Protein AF-A0A6A6G0Y8-F1 (afdb_monomer_lite)

Foldseek 3Di:
DDDDDDDDDDPPPDDDDDDDDDDDDDDDDDDDPPPPDPDPPDDDDDDDDDDDCPVVVVVVVVVDDPPDDDDDPPDDVVVVVLAADPCDPFRDLPNDDPPPPCQLVVDFLPPFADLLQLLQVLLQLLQLVLVQLQADDCLQGVLLFSLLLQQFDLDDDPLVPSFGDGPDPPPDDRLRRGQQVSLSSLLVLLLLVLLLVLLVLFDADDSPQHPNDPLSRRNCVVPDLVVSLVSLVVSLVVLVVDPDDPLSSQQSNLSSVLSSLSSVLSHPDQLALPDCNLVSLVVNLVSLVVNVVSSVSHDHTPGDRGHSSSVNVRNDSGTRDHHDDGDSVVSSVSSNLQSVLLNLLSVQSVCPDPSQLVVLLVSLLVSCPDPVGHGSSSLSSSRCCDPVDCARNVHHHLLNNVLNLLCVQQNPVAPLSDVVLVVDPDPPALSVVSVVLVVVLSVVCSVLVVVSSSLSSYPLVSSLVVLVVCLVVLVVSLVVLQVSQVVNVVSQVVQVPPPDHRDQPQVPPPDDGDRSSSLSSVLSSLVSQLSNLVSCVVVVVDDPVCVVVSVVSNVVSVVVNVVSSVVSCVVVCVVPPDDDPDDD

Sequence (584 aa):
MVNGDLGAGLSKLTVTVTEDENNATTTEQSRSIFSSLPNPRSPSNQGKRGTDITLAFNKASTALNQGQLVKDDFFTLFESVGALEIMDPKMDSGFILPTEDAALEEFDPMSHTLPEEIIWIMDQMLSFEMAWHEGSPLSQTLFTSLHLYNILSTNHVPLEKMEFHSTSSLNRPQPLVTSILRAYCLGLAKCLDSVILEITSEHFYEEEDFISATFSRLYVSKIDEDDFLALLETAVSDLDALDLSQQLKDAVMVRLRLRSLLLKALSPGGLVMQSVKPDAFRSIKGLLSDIDDTHSLGKETSVPVFSERVQRYLASNTPPRPMKKTSWPDTVKSLSQTCDDVVAAFGVTALAPDFAPAALMRFVWSFSSRLPHPQTYARSITQGLLFKSSSVISTLPHLDLLLTDIRGLALPASPLLSPSNWATESPSSPRYLIARKLDEFMARSLEEYLNLYRMPLQNRCRIRRTFAQSIPILDSLQALAEETDMELLSICRSSVTTRDPIRPLIGEDGTAPHLPLASWVYHHKLLAMETVITLGFELEVYLPDEFATQYALLSFFAQTRAEHYAYLTSHLSRRLTPLAPHPP

Organism: NCBI:txid302913

pLDDT: mean 84.84, std 19.1, range [23.53, 98.44]

Radius of gyration: 34.13 Å; chains: 1; bounding box: 85×85×101 Å

Secondary structure (DSSP, 8-state):
---------------PPPP-------------GGGGSPPP-PPPSSS-PPPP-HHHHHHHHTTPPTT-----SS--TTGGGG---TT-TTT-TT---TTSTHHHHS--TTS---HHHHHHHHHHHHHHHHHHHTT--GGGTGGGBHHHHHH--SS---GGG-----S-S-----HIIIIIIHHHHHHHHHHHHHHHHHHHTS---BTTTB----TT----TTS-HHHHHHHHHHHHHHHHHS---HHHHHHHHHHHHHHHHHHHHHS-----TT-SHHHHHHHHHHHHHHHHHHHTT----SS--B-GGGGGGS--SS---PPPP--HHHHHHHHHHHHHHHHHHGGGGGGTTT--HHHHHHHHHHHHT-SSPPPHHHHHHHHHHHHSSSEETTTEEHHHHHHHHHHHHT-TT-GGG-HHHHH---TTSHHHHHHHHHHHHHHHHHHHHHHHHHGGGS-HHHHHHHHHHHHHHHHHHHHHHHHHHHHHHHHHHHHTTSSS-------TTSPPPP-HHHHHHHHHHHHHHHHHHHHHHHTT-S-GGGHHHHHHHHHHHHHHHHHHHHHHHHHHHHHHSPPPPPP-

InterPro domains:
  IPR007244 NAA35-like [PTHR21373] (42-574)
  IPR057982 NAA35-like, TPR repeats [PF25789] (359-557)
  IPR057983 NAA35-like, N-terminal [PF04112] (67-228)

Structure (mmCIF, N/CA/C/O backbone):
data_AF-A0A6A6G0Y8-F1
#
_entry.id   AF-A0A6A6G0Y8-F1
#
loop_
_atom_site.group_PDB
_atom_site.id
_atom_site.type_symbol
_atom_site.label_atom_id
_atom_site.label_alt_id
_atom_site.label_comp_id
_atom_site.label_asym_id
_atom_site.label_entity_id
_atom_site.label_seq_id
_atom_site.pdbx_PDB_ins_code
_atom_site.Cartn_x
_atom_site.Cartn_y
_atom_site.Cartn_z
_atom_site.occupancy
_atom_site.B_iso_or_equiv
_atom_site.auth_seq_id
_atom_site.auth_comp_id
_atom_site.auth_asym_id
_atom_site.auth_atom_id
_atom_site.pdbx_PDB_model_num
ATOM 1 N N . MET A 1 1 ? 54.621 38.019 14.625 1.00 30.73 1 MET A N 1
ATOM 2 C CA . MET A 1 1 ? 53.839 37.959 13.370 1.00 30.73 1 MET A CA 1
ATOM 3 C C . MET A 1 1 ? 52.971 36.716 13.490 1.00 30.73 1 MET A C 1
ATOM 5 O O . MET A 1 1 ? 53.550 35.649 13.537 1.00 30.73 1 MET A O 1
ATOM 9 N N . VAL A 1 2 ? 51.658 36.727 13.696 1.00 29.05 2 VAL A N 1
ATOM 10 C CA . VAL A 1 2 ? 50.587 37.729 13.600 1.00 29.05 2 VAL A CA 1
ATOM 11 C C . VAL A 1 2 ? 49.595 37.439 14.749 1.00 29.05 2 VAL A C 1
ATOM 13 O O . VAL A 1 2 ? 49.384 36.279 15.085 1.00 29.05 2 VAL A O 1
ATOM 16 N N . ASN A 1 3 ? 49.066 38.501 15.365 1.00 26.03 3 ASN A N 1
ATOM 17 C CA . ASN A 1 3 ? 48.083 38.516 16.461 1.00 26.03 3 ASN A CA 1
ATOM 18 C C . ASN A 1 3 ? 46.630 38.425 15.947 1.00 26.03 3 ASN A C 1
ATOM 20 O O . ASN A 1 3 ? 46.373 38.784 14.801 1.00 26.03 3 ASN A O 1
ATOM 24 N N . GLY A 1 4 ? 45.696 38.092 16.847 1.00 27.62 4 GLY A N 1
ATOM 25 C CA . GLY A 1 4 ? 44.247 38.340 16.730 1.00 27.62 4 GLY A CA 1
ATOM 26 C C . GLY A 1 4 ? 43.466 37.339 17.591 1.00 27.62 4 GLY A C 1
ATOM 27 O O . GLY A 1 4 ? 43.256 36.217 17.155 1.00 27.62 4 GLY A O 1
ATOM 28 N N . ASP A 1 5 ? 43.275 37.539 18.896 1.00 29.44 5 ASP A N 1
ATOM 29 C CA . ASP A 1 5 ? 42.392 38.507 19.578 1.00 29.44 5 ASP A CA 1
ATOM 30 C C . ASP A 1 5 ? 40.893 38.180 19.397 1.00 29.44 5 ASP A C 1
ATOM 32 O O . ASP A 1 5 ? 40.263 38.561 18.416 1.00 29.44 5 ASP A O 1
ATOM 36 N N . LEU A 1 6 ? 40.342 37.423 20.353 1.00 27.72 6 LEU A N 1
ATOM 37 C CA . LEU A 1 6 ? 38.912 37.143 20.527 1.00 27.72 6 LEU A CA 1
ATOM 38 C C . LEU A 1 6 ? 38.638 37.084 22.034 1.00 27.72 6 LEU A C 1
ATOM 40 O O . LEU A 1 6 ? 38.675 36.028 22.664 1.00 27.72 6 LEU A O 1
ATOM 44 N N . GLY A 1 7 ? 38.412 38.252 22.626 1.00 29.58 7 GLY A N 1
ATOM 45 C CA . GLY A 1 7 ? 38.087 38.369 24.039 1.00 29.58 7 GLY A CA 1
ATOM 46 C C . GLY A 1 7 ? 37.526 39.737 24.390 1.00 29.58 7 GLY A C 1
ATOM 47 O O . GLY A 1 7 ? 38.262 40.565 24.900 1.00 29.58 7 GLY A O 1
ATOM 48 N N . ALA A 1 8 ? 36.232 39.962 24.141 1.00 28.67 8 ALA A N 1
ATOM 49 C CA . ALA A 1 8 ? 35.372 40.876 24.907 1.00 28.67 8 ALA A CA 1
ATOM 50 C C . ALA A 1 8 ? 33.979 40.948 24.263 1.00 28.67 8 ALA A C 1
ATOM 52 O O . ALA A 1 8 ? 33.845 41.368 23.119 1.00 28.67 8 ALA A O 1
ATOM 53 N N . GLY A 1 9 ? 32.935 40.577 25.006 1.00 26.86 9 GLY A N 1
ATOM 54 C CA . GLY A 1 9 ? 31.556 40.746 24.536 1.00 26.86 9 GLY A CA 1
ATOM 55 C C . GLY A 1 9 ? 30.468 40.121 25.408 1.00 26.86 9 GLY A C 1
ATOM 56 O O . GLY A 1 9 ? 29.424 39.760 24.889 1.00 26.86 9 GLY A O 1
ATOM 57 N N . LEU A 1 10 ? 30.690 39.956 26.716 1.00 26.30 10 LEU A N 1
ATOM 58 C CA . LEU A 1 10 ? 29.633 39.598 27.670 1.00 26.30 10 LEU A CA 1
ATOM 59 C C . LEU A 1 10 ? 29.221 40.864 28.426 1.00 26.30 10 LEU A C 1
ATOM 61 O O . LEU A 1 10 ? 29.749 41.162 29.498 1.00 26.30 10 LEU A O 1
ATOM 65 N N . SER A 1 11 ? 28.288 41.632 27.867 1.00 28.39 11 SER A N 1
ATOM 66 C CA . SER A 1 11 ? 27.609 42.701 28.599 1.00 28.39 11 SER A CA 1
ATOM 67 C C . SER A 1 11 ? 26.584 42.083 29.554 1.00 28.39 11 SER A C 1
ATOM 69 O O . SER A 1 11 ? 25.426 41.847 29.225 1.00 28.39 11 SER A O 1
ATOM 71 N N . LYS A 1 12 ? 27.031 41.814 30.786 1.00 27.48 12 LYS A N 1
ATOM 72 C CA . LYS A 1 12 ? 26.156 41.586 31.941 1.00 27.48 12 LYS A CA 1
ATOM 73 C C . LYS A 1 12 ? 25.343 42.857 32.208 1.00 27.48 12 LYS A C 1
ATOM 75 O O . LYS A 1 12 ? 25.839 43.779 32.853 1.00 27.48 12 LYS A O 1
ATOM 80 N N . LEU A 1 13 ? 24.093 42.905 31.757 1.00 24.52 13 LEU A N 1
ATOM 81 C CA . LEU A 1 13 ? 23.120 43.884 32.244 1.00 24.52 13 LEU A CA 1
ATOM 82 C C . LEU A 1 13 ? 22.671 43.464 33.648 1.00 24.52 13 LEU A C 1
ATOM 84 O O . LEU A 1 13 ? 21.749 42.677 33.834 1.00 24.52 13 LEU A O 1
ATOM 88 N N . THR A 1 14 ? 23.397 43.968 34.644 1.00 23.56 14 THR A N 1
ATOM 89 C CA . THR A 1 14 ? 23.027 43.887 36.059 1.00 23.56 14 THR A CA 1
ATOM 90 C C . THR A 1 14 ? 22.179 45.121 36.350 1.00 23.56 14 THR A C 1
ATOM 92 O O . THR A 1 14 ? 22.712 46.225 36.386 1.00 23.56 14 THR A O 1
ATOM 95 N N . VAL A 1 15 ? 20.862 44.966 36.493 1.00 25.94 15 VAL A N 1
ATOM 96 C CA . VAL A 1 15 ? 19.985 46.074 36.900 1.00 25.94 15 VAL A CA 1
ATOM 97 C C . VAL A 1 15 ? 19.865 46.046 38.420 1.00 25.94 15 VAL A C 1
ATOM 99 O O . VAL A 1 15 ? 19.183 45.195 38.985 1.00 25.94 15 VAL A O 1
ATOM 102 N N . THR A 1 16 ? 20.565 46.965 39.080 1.00 23.53 16 THR A N 1
ATOM 103 C CA . THR A 1 16 ? 20.388 47.292 40.498 1.00 23.53 16 THR A CA 1
ATOM 104 C C . THR A 1 16 ? 19.080 48.057 40.680 1.00 23.53 16 THR A C 1
ATOM 106 O O . THR A 1 16 ? 18.877 49.090 40.043 1.00 23.53 16 THR A O 1
ATOM 109 N N . VAL A 1 17 ? 18.193 47.545 41.532 1.00 26.33 17 VAL A N 1
ATOM 110 C CA . VAL A 1 17 ? 16.952 48.217 41.934 1.00 26.33 17 VAL A CA 1
ATOM 111 C C . VAL A 1 17 ? 17.292 49.255 43.003 1.00 26.33 17 VAL A C 1
ATOM 113 O O . VAL A 1 17 ? 17.807 48.896 44.058 1.00 26.33 17 VAL A O 1
ATOM 116 N N . THR A 1 18 ? 17.012 50.526 42.730 1.00 26.56 18 THR A N 1
ATOM 117 C CA . THR A 1 18 ? 16.863 51.569 43.751 1.00 26.56 18 THR A CA 1
ATOM 118 C C . THR A 1 18 ? 15.373 51.833 43.919 1.00 26.56 18 THR A C 1
ATOM 120 O O . THR A 1 18 ? 14.693 52.167 42.948 1.00 26.56 18 THR A O 1
ATOM 123 N N . GLU A 1 19 ? 14.872 51.596 45.128 1.00 30.81 19 GLU A N 1
ATOM 124 C CA . GLU A 1 19 ? 13.521 51.952 45.559 1.00 30.81 19 GLU A CA 1
ATOM 125 C C . GLU A 1 19 ? 13.410 53.475 45.650 1.00 30.81 19 GLU A C 1
ATOM 127 O O . GLU A 1 19 ? 14.261 54.103 46.270 1.00 30.81 19 GLU A O 1
ATOM 132 N N . ASP A 1 20 ? 12.365 54.048 45.056 1.00 27.88 20 ASP A N 1
ATOM 133 C CA . ASP A 1 20 ? 11.852 55.354 45.460 1.00 27.88 20 ASP A CA 1
ATOM 134 C C . ASP A 1 20 ? 10.322 55.347 45.368 1.00 27.88 20 ASP A C 1
ATOM 136 O O . ASP A 1 20 ? 9.714 54.995 44.352 1.00 27.88 20 ASP A O 1
ATOM 140 N N . GLU A 1 21 ? 9.719 55.701 46.498 1.00 30.81 21 GLU A N 1
ATOM 141 C CA . GLU A 1 21 ? 8.293 55.857 46.741 1.00 30.81 21 GLU A CA 1
ATOM 142 C C . GLU A 1 21 ? 7.766 57.143 46.078 1.00 30.81 21 GLU A C 1
ATOM 144 O O . GLU A 1 21 ? 8.319 58.219 46.301 1.00 30.81 21 GLU A O 1
ATOM 149 N N . ASN A 1 22 ? 6.662 57.056 45.319 1.00 27.97 22 ASN A N 1
ATOM 150 C CA . ASN A 1 22 ? 5.439 57.872 45.478 1.00 27.97 22 ASN A CA 1
ATOM 151 C C . ASN A 1 22 ? 4.592 58.017 44.195 1.00 27.97 22 ASN A C 1
ATOM 153 O O . ASN A 1 22 ? 5.097 58.188 43.091 1.00 27.97 22 ASN A O 1
ATOM 157 N N . ASN A 1 23 ? 3.278 58.103 44.446 1.00 28.91 23 ASN A N 1
ATOM 158 C CA . ASN A 1 23 ? 2.178 58.647 43.631 1.00 28.91 23 ASN A CA 1
ATOM 159 C C . ASN A 1 23 ? 1.379 57.734 42.674 1.00 28.91 23 ASN A C 1
ATOM 161 O O . ASN A 1 23 ? 1.572 57.697 41.467 1.00 28.91 23 ASN A O 1
ATOM 165 N N . ALA A 1 24 ? 0.369 57.101 43.281 1.00 27.52 24 ALA A N 1
ATOM 166 C CA . ALA A 1 24 ? -1.061 57.437 43.161 1.00 27.52 24 ALA A CA 1
ATOM 167 C C . ALA A 1 24 ? -1.801 57.345 41.800 1.00 27.52 24 ALA A C 1
ATOM 169 O O . ALA A 1 24 ? -1.742 58.230 40.954 1.00 27.52 24 ALA A O 1
ATOM 170 N N . THR A 1 25 ? -2.692 56.340 41.776 1.00 26.38 25 THR A N 1
ATOM 171 C CA . THR A 1 25 ? -4.116 56.348 41.357 1.00 26.38 25 THR A CA 1
ATOM 172 C C . THR A 1 25 ? -4.502 56.653 39.908 1.00 26.38 25 THR A C 1
ATOM 174 O O . THR A 1 25 ? -4.522 57.811 39.509 1.00 26.38 25 THR A O 1
ATOM 177 N N . THR A 1 26 ? -5.107 55.668 39.228 1.00 26.73 26 THR A N 1
ATOM 178 C CA . THR A 1 26 ? -6.517 55.777 38.785 1.00 26.73 26 THR A CA 1
ATOM 179 C C . THR A 1 26 ? -7.143 54.398 38.543 1.00 26.73 26 THR A C 1
ATOM 181 O O . THR A 1 26 ? -6.509 53.481 38.033 1.00 26.73 26 THR A O 1
ATOM 184 N N . THR A 1 27 ? -8.387 54.260 38.986 1.00 26.77 27 THR A N 1
ATOM 185 C CA . THR A 1 27 ? -9.190 53.040 39.094 1.00 26.77 27 THR A CA 1
ATOM 186 C C . THR A 1 27 ? -10.073 52.877 37.855 1.00 26.77 27 THR A C 1
ATOM 188 O O . THR A 1 27 ? -10.906 53.744 37.609 1.00 26.77 27 THR A O 1
ATOM 191 N N . GLU A 1 28 ? -9.992 51.749 37.146 1.00 27.75 28 GLU A N 1
ATOM 192 C CA . GLU A 1 28 ? -11.076 51.281 36.269 1.00 27.75 28 GLU A CA 1
ATOM 193 C C . GLU A 1 28 ? -11.461 49.844 36.639 1.00 27.75 28 GLU A C 1
ATOM 195 O O . GLU A 1 28 ? -10.643 48.927 36.686 1.00 27.75 28 GLU A O 1
ATOM 200 N N . GLN A 1 29 ? -12.736 49.678 36.990 1.00 29.70 29 GLN A N 1
ATOM 201 C CA . GLN A 1 29 ? -13.342 48.428 37.431 1.00 29.70 29 GLN A CA 1
ATOM 202 C C . GLN A 1 29 ? -13.691 47.546 36.225 1.00 29.70 29 GLN A C 1
ATOM 204 O O . GLN A 1 29 ? -14.809 47.589 35.716 1.00 29.70 29 GLN A O 1
ATOM 209 N N . SER A 1 30 ? -12.771 46.681 35.809 1.00 29.02 30 SER A N 1
ATOM 210 C CA . SER A 1 30 ? -13.088 45.516 34.976 1.00 29.02 30 SER A CA 1
ATOM 211 C C . SER A 1 30 ? -13.440 44.328 35.878 1.00 29.02 30 SER A C 1
ATOM 213 O O . SER A 1 30 ? -12.591 43.813 36.608 1.00 29.02 30 SER A O 1
ATOM 215 N N . ARG A 1 31 ? -14.710 43.897 35.857 1.00 29.81 31 ARG A N 1
ATOM 216 C CA . ARG A 1 31 ? -15.181 42.674 36.532 1.00 29.81 31 ARG A CA 1
ATOM 217 C C . ARG A 1 31 ? -14.352 41.475 36.057 1.00 29.81 31 ARG A C 1
ATOM 219 O O . ARG A 1 31 ? -14.459 41.054 34.911 1.00 29.81 31 ARG A O 1
ATOM 226 N N . SER A 1 32 ? -13.528 40.948 36.956 1.00 30.03 32 SER A N 1
ATOM 227 C CA . SER A 1 32 ? -12.656 39.797 36.736 1.00 30.03 32 SER A CA 1
ATOM 228 C C . SER A 1 32 ? -13.467 38.505 36.570 1.00 30.03 32 SER A C 1
ATOM 230 O O . SER A 1 32 ? -14.021 37.968 37.530 1.00 30.03 32 SER A O 1
ATOM 232 N N . ILE A 1 33 ? -13.492 37.985 35.342 1.00 33.22 33 ILE A N 1
ATOM 233 C CA . ILE A 1 33 ? -13.947 36.623 35.004 1.00 33.22 33 ILE A CA 1
ATOM 234 C C . ILE A 1 33 ? -12.932 35.567 35.519 1.00 33.22 33 ILE A C 1
ATOM 236 O O . ILE A 1 33 ? -13.211 34.377 35.524 1.00 33.22 33 ILE A O 1
ATOM 240 N N . PHE A 1 34 ? -11.783 35.988 36.070 1.00 31.11 34 PHE A N 1
ATOM 241 C CA . PHE A 1 34 ? -10.736 35.111 36.618 1.00 31.11 34 PHE A CA 1
ATOM 242 C C . PHE A 1 34 ? -11.009 34.589 38.042 1.00 31.11 34 PHE A C 1
ATOM 244 O O . PHE A 1 34 ? -10.162 33.909 38.617 1.00 31.11 34 PHE A O 1
ATOM 251 N N . SER A 1 35 ? -12.169 34.884 38.640 1.00 33.50 35 SER A N 1
ATOM 252 C CA . SER A 1 35 ? -12.493 34.448 40.013 1.00 33.50 35 SER A CA 1
ATOM 253 C C . SER A 1 35 ? -12.853 32.959 40.147 1.00 33.50 35 SER A C 1
ATOM 255 O O . SER A 1 35 ? -13.035 32.481 41.265 1.00 33.50 35 SER A O 1
ATOM 257 N N . SER A 1 36 ? -12.906 32.214 39.039 1.00 37.06 36 SER A N 1
ATOM 258 C CA . SER A 1 36 ? -13.210 30.777 39.012 1.00 37.06 36 SER A CA 1
ATOM 259 C C . SER A 1 36 ? -12.088 29.923 38.408 1.00 37.06 36 SER A C 1
ATOM 261 O O . SER A 1 36 ? -12.363 28.886 37.809 1.00 37.06 36 SER A O 1
ATOM 263 N N . LEU A 1 37 ? -10.825 30.342 38.529 1.00 33.78 37 LEU A N 1
ATOM 264 C CA . LEU A 1 37 ? -9.701 29.438 38.274 1.00 33.78 37 LEU A CA 1
ATOM 265 C C . LEU A 1 37 ? -9.504 28.517 39.493 1.00 33.78 37 LEU A C 1
ATOM 267 O O . LEU A 1 37 ? -9.506 29.011 40.625 1.00 33.78 37 LEU A O 1
ATOM 271 N N . PRO A 1 38 ? -9.319 27.196 39.309 1.00 35.69 38 PRO A N 1
ATOM 272 C CA . PRO A 1 38 ? -8.927 26.309 40.397 1.00 35.69 38 PRO A CA 1
ATOM 273 C C . PRO A 1 38 ? -7.641 26.825 41.048 1.00 35.69 38 PRO A C 1
ATOM 275 O O . PRO A 1 38 ? -6.716 27.237 40.347 1.00 35.69 38 PRO A O 1
ATOM 278 N N . ASN A 1 39 ? -7.568 26.786 42.383 1.00 36.59 39 ASN A N 1
ATOM 279 C CA . ASN A 1 39 ? -6.340 27.133 43.098 1.00 36.59 39 ASN A CA 1
ATOM 280 C C . ASN A 1 39 ? -5.151 26.356 42.501 1.00 36.59 39 ASN A C 1
ATOM 282 O O . ASN A 1 39 ? -5.276 25.143 42.287 1.00 36.59 39 ASN A O 1
ATOM 286 N N . PRO A 1 40 ? -4.000 27.011 42.251 1.00 36.38 40 PRO A N 1
ATOM 287 C CA . PRO A 1 40 ? -2.824 26.331 41.734 1.00 36.38 40 PRO A CA 1
ATOM 288 C C . PRO A 1 40 ? -2.471 25.178 42.673 1.00 36.38 40 PRO A C 1
ATOM 290 O O . PRO A 1 40 ? -2.327 25.374 43.883 1.00 36.38 40 PRO A O 1
ATOM 293 N N . ARG A 1 41 ? -2.368 23.962 42.119 1.00 40.59 41 ARG A N 1
ATOM 294 C CA . ARG A 1 41 ? -1.906 22.785 42.861 1.00 40.59 41 ARG A CA 1
ATOM 295 C C . ARG A 1 41 ? -0.568 23.145 43.501 1.00 40.59 41 ARG A C 1
ATOM 297 O O . ARG A 1 41 ? 0.405 23.403 42.796 1.00 40.59 41 ARG A O 1
ATOM 304 N N . SER A 1 42 ? -0.525 23.189 44.828 1.00 39.91 42 SER A N 1
ATOM 305 C CA . SER A 1 42 ? 0.723 23.358 45.560 1.00 39.91 42 SER A CA 1
ATOM 306 C C . SER A 1 42 ? 1.627 22.163 45.228 1.00 39.91 42 SER A C 1
ATOM 308 O O . SER A 1 42 ? 1.221 21.017 45.436 1.00 39.91 42 SER A O 1
ATOM 310 N N . PRO A 1 43 ? 2.829 22.376 44.663 1.00 42.31 43 PRO A N 1
ATOM 311 C CA . PRO A 1 43 ? 3.692 21.268 44.293 1.00 42.31 43 PRO A CA 1
ATOM 312 C C . PRO A 1 43 ? 4.165 20.558 45.563 1.00 42.31 43 PRO A C 1
ATOM 314 O O . PRO A 1 43 ? 4.809 21.154 46.432 1.00 42.31 43 PRO A O 1
ATOM 317 N N . SER A 1 44 ? 3.827 19.274 45.674 1.00 44.31 44 SER A N 1
ATOM 318 C CA . SER A 1 44 ? 4.362 18.369 46.685 1.00 44.31 44 SER A CA 1
ATOM 319 C C . SER A 1 44 ? 5.890 18.398 46.629 1.00 44.31 44 SER A C 1
ATOM 321 O O . SER A 1 44 ? 6.494 18.157 45.584 1.00 44.31 44 SER A O 1
ATOM 323 N N . ASN A 1 45 ? 6.512 18.730 47.760 1.00 50.16 45 ASN A N 1
ATOM 324 C CA . ASN A 1 45 ? 7.959 18.818 47.917 1.00 50.16 45 ASN A CA 1
ATOM 325 C C . ASN A 1 45 ? 8.642 17.491 47.538 1.00 50.16 45 ASN A C 1
ATOM 327 O O . ASN A 1 45 ? 8.536 16.539 48.304 1.00 50.16 45 ASN A O 1
ATOM 331 N N . GLN A 1 46 ? 9.391 17.470 46.428 1.00 48.59 46 GLN A N 1
ATOM 332 C CA . GLN A 1 46 ? 10.735 16.876 46.296 1.00 48.59 46 GLN A CA 1
ATOM 333 C C . GLN A 1 46 ? 11.280 17.096 44.866 1.00 48.59 46 GLN A C 1
ATOM 335 O O . GLN A 1 46 ? 10.804 16.492 43.915 1.00 48.59 46 GLN A O 1
ATOM 340 N N . GLY A 1 47 ? 12.298 17.964 44.731 1.00 48.78 47 GLY A N 1
ATOM 341 C CA . GLY A 1 47 ? 13.074 18.191 43.495 1.00 48.78 47 GLY A CA 1
ATOM 342 C C . GLY A 1 47 ? 12.851 19.560 42.829 1.00 48.78 47 GLY A C 1
ATOM 343 O O . GLY A 1 47 ? 11.856 19.749 42.153 1.00 48.78 47 GLY A O 1
ATOM 344 N N . LYS A 1 48 ? 13.790 20.506 43.028 1.00 55.88 48 LYS A N 1
ATOM 345 C CA . LYS A 1 48 ? 13.892 21.863 42.422 1.00 55.88 48 LYS A CA 1
ATOM 346 C C . LYS A 1 48 ? 12.567 22.646 42.273 1.00 55.88 48 LYS A C 1
ATOM 348 O O . LYS A 1 48 ? 11.880 22.552 41.264 1.00 55.88 48 LYS A O 1
ATOM 353 N N . ARG A 1 49 ? 12.270 23.525 43.241 1.00 66.00 49 ARG A N 1
ATOM 354 C CA . ARG A 1 49 ? 11.249 24.578 43.078 1.00 66.00 49 ARG A CA 1
ATOM 355 C C . ARG A 1 49 ? 11.631 25.468 41.893 1.00 66.00 49 ARG A C 1
ATOM 357 O O . ARG A 1 49 ? 12.727 26.024 41.894 1.00 66.00 49 ARG A O 1
ATOM 364 N N . GLY A 1 50 ? 10.750 25.592 40.905 1.00 80.19 50 GLY A N 1
ATOM 365 C CA . GLY A 1 50 ? 10.889 26.612 39.868 1.00 80.19 50 GLY A CA 1
ATOM 366 C C . GLY A 1 50 ? 10.873 28.011 40.492 1.00 80.19 50 GLY A C 1
ATOM 367 O O . GLY A 1 50 ? 10.132 28.254 41.445 1.00 80.19 50 GLY A O 1
ATOM 368 N N . THR A 1 51 ? 11.711 28.912 39.982 1.00 89.88 51 THR A N 1
ATOM 369 C CA . THR A 1 51 ? 11.670 30.338 40.330 1.00 89.88 51 THR A CA 1
ATOM 370 C C . THR A 1 51 ? 10.614 31.014 39.463 1.00 89.88 51 THR A C 1
ATOM 372 O O . THR A 1 51 ? 10.652 30.866 38.243 1.00 89.88 51 THR A O 1
ATOM 375 N N . ASP A 1 52 ? 9.690 31.758 40.068 1.00 90.12 52 ASP A N 1
ATOM 376 C CA . ASP A 1 52 ? 8.723 32.563 39.319 1.00 90.12 52 ASP A CA 1
ATOM 377 C C . ASP A 1 52 ? 9.433 33.746 38.638 1.00 90.12 52 ASP A C 1
ATOM 379 O O . ASP A 1 52 ? 10.082 34.560 39.297 1.00 90.12 52 ASP A O 1
ATOM 383 N N . ILE A 1 53 ? 9.321 33.821 37.310 1.00 94.50 53 ILE A N 1
ATOM 384 C CA . ILE A 1 53 ? 9.908 34.878 36.475 1.00 94.50 53 ILE A CA 1
ATOM 385 C C . ILE A 1 53 ? 8.849 35.757 35.796 1.00 94.50 53 ILE A C 1
ATOM 387 O O . ILE A 1 53 ? 9.200 36.579 34.951 1.00 94.50 53 ILE A O 1
ATOM 391 N N . THR A 1 54 ? 7.570 35.627 36.158 1.00 94.31 54 THR A N 1
ATOM 392 C CA . THR A 1 54 ? 6.444 36.281 35.466 1.00 94.31 54 THR A CA 1
ATOM 393 C C . THR A 1 54 ? 6.611 37.801 35.394 1.00 94.31 54 THR A C 1
ATOM 395 O O . THR A 1 54 ? 6.487 38.398 34.325 1.00 94.31 54 THR A O 1
ATOM 398 N N . LEU A 1 55 ? 6.972 38.445 36.512 1.00 93.75 55 LEU A N 1
ATOM 399 C CA . LEU A 1 55 ? 7.184 39.899 36.561 1.00 93.75 55 LEU A CA 1
ATOM 400 C C . LEU A 1 55 ? 8.375 40.352 35.704 1.00 93.75 55 LEU A C 1
ATOM 402 O O . LEU A 1 55 ? 8.286 41.359 35.000 1.00 93.75 55 LEU A O 1
ATOM 406 N N . ALA A 1 56 ? 9.482 39.607 35.750 1.00 93.88 56 ALA A N 1
ATOM 407 C CA . ALA A 1 56 ? 10.677 39.915 34.970 1.00 93.88 56 ALA A CA 1
ATOM 408 C C . ALA A 1 56 ? 10.416 39.761 33.463 1.00 93.88 56 ALA A C 1
ATOM 410 O O . ALA A 1 56 ? 10.823 40.619 32.679 1.00 93.88 56 ALA A O 1
ATOM 411 N N . PHE A 1 57 ? 9.691 38.709 33.072 1.00 94.44 57 PHE A N 1
ATOM 412 C CA . PHE A 1 57 ? 9.332 38.434 31.685 1.00 94.44 57 PHE A CA 1
ATOM 413 C C . PHE A 1 57 ? 8.373 39.492 31.126 1.00 94.44 57 PHE A C 1
ATOM 415 O O . PHE A 1 57 ? 8.636 40.051 30.062 1.00 94.44 57 PHE A O 1
ATOM 422 N N . ASN A 1 58 ? 7.332 39.863 31.881 1.00 94.19 58 ASN A N 1
ATOM 423 C CA . ASN A 1 58 ? 6.409 40.929 31.484 1.00 94.19 58 ASN A CA 1
ATOM 424 C C . ASN A 1 58 ? 7.142 42.265 31.288 1.00 94.19 58 ASN A C 1
ATOM 426 O O . ASN A 1 58 ? 6.971 42.907 30.251 1.00 94.19 58 ASN A O 1
ATOM 430 N N . LYS A 1 59 ? 8.034 42.649 32.213 1.00 94.44 59 LYS A N 1
ATOM 431 C CA . LYS A 1 59 ? 8.842 43.874 32.078 1.00 94.44 59 LYS A CA 1
ATOM 432 C C . LYS A 1 59 ? 9.747 43.847 30.838 1.00 94.44 59 LYS A C 1
ATOM 434 O O . LYS A 1 59 ? 9.865 44.858 30.149 1.00 94.44 59 LYS A O 1
ATOM 439 N N . ALA A 1 60 ? 10.372 42.710 30.533 1.00 93.56 60 ALA A N 1
ATOM 440 C CA . ALA A 1 60 ? 11.185 42.562 29.326 1.00 93.56 60 ALA A CA 1
ATOM 441 C C . ALA A 1 60 ? 10.335 42.642 28.046 1.00 93.56 60 ALA A C 1
ATOM 443 O O . ALA A 1 60 ? 10.724 43.318 27.098 1.00 93.56 60 ALA A O 1
ATOM 444 N N . SER A 1 61 ? 9.150 42.021 28.037 1.00 92.50 61 SER A N 1
ATOM 445 C CA . SER A 1 61 ? 8.243 42.040 26.883 1.00 92.50 61 SER A CA 1
ATOM 446 C C . SER A 1 61 ? 7.745 43.450 26.541 1.00 92.50 61 SER A C 1
ATOM 448 O O . SER A 1 61 ? 7.671 43.797 25.367 1.00 92.50 61 SER A O 1
ATOM 450 N N . THR A 1 62 ? 7.512 44.309 27.545 1.00 93.00 62 THR A N 1
ATOM 451 C CA . THR A 1 62 ? 7.105 45.710 27.323 1.00 93.00 62 THR A CA 1
ATOM 452 C C . THR A 1 62 ? 8.181 46.578 26.670 1.00 93.00 62 THR A C 1
ATOM 454 O O . THR A 1 62 ? 7.870 47.663 26.189 1.00 93.00 62 THR A O 1
ATOM 457 N N . ALA A 1 63 ? 9.440 46.126 26.641 1.00 93.31 63 ALA A N 1
ATOM 458 C CA . ALA A 1 63 ? 10.523 46.828 25.954 1.00 93.31 63 ALA A CA 1
ATOM 459 C C . ALA A 1 63 ? 10.578 46.534 24.441 1.00 93.31 63 ALA A C 1
ATOM 461 O O . ALA A 1 63 ? 11.360 47.168 23.733 1.00 93.31 63 ALA A O 1
ATOM 462 N N . LEU A 1 64 ? 9.786 45.577 23.940 1.00 93.88 64 LEU A N 1
ATOM 463 C CA . LEU A 1 64 ? 9.723 45.235 22.519 1.00 93.88 64 LEU A CA 1
ATOM 464 C C . LEU A 1 64 ? 8.805 46.202 21.764 1.00 93.88 64 LEU A C 1
ATOM 466 O O . LEU A 1 64 ? 7.685 46.483 22.188 1.00 93.88 64 LEU A O 1
ATOM 470 N N . ASN A 1 65 ? 9.263 46.678 20.606 1.00 93.50 65 ASN A N 1
ATOM 471 C CA . ASN A 1 65 ? 8.441 47.472 19.695 1.00 93.50 65 ASN A CA 1
ATOM 472 C C . ASN A 1 65 ? 7.508 46.575 18.871 1.00 93.50 65 ASN A C 1
ATOM 474 O O . ASN A 1 65 ? 7.785 45.396 18.642 1.00 93.50 65 ASN A O 1
ATOM 478 N N . GLN A 1 66 ? 6.430 47.155 18.342 1.00 91.44 66 GLN A N 1
ATOM 479 C CA . GLN A 1 66 ? 5.531 46.448 17.431 1.00 91.44 66 GLN A CA 1
ATOM 480 C C . GLN A 1 66 ? 6.301 45.891 16.220 1.00 91.44 66 GLN A C 1
ATOM 482 O O . GLN A 1 66 ? 7.076 46.602 15.581 1.00 91.44 66 GLN A O 1
ATOM 487 N N . GLY A 1 67 ? 6.086 44.610 15.914 1.00 90.00 67 GLY A N 1
ATOM 488 C CA . GLY A 1 67 ? 6.778 43.899 14.833 1.00 90.00 67 GLY A CA 1
ATOM 489 C C . GLY A 1 67 ? 8.129 43.287 15.223 1.00 90.00 67 GLY A C 1
ATOM 490 O O . GLY A 1 67 ? 8.727 42.598 14.402 1.00 90.00 67 GLY A O 1
ATOM 491 N N . GLN A 1 68 ? 8.608 43.492 16.455 1.00 92.50 68 GLN A N 1
ATOM 492 C CA . GLN A 1 68 ? 9.779 42.783 16.973 1.00 92.50 68 GLN A CA 1
ATOM 493 C C . GLN A 1 68 ? 9.379 41.435 17.576 1.00 92.50 68 GLN A C 1
ATOM 495 O O . GLN A 1 68 ? 8.376 41.323 18.278 1.00 92.50 68 GLN A O 1
ATOM 500 N N . LEU A 1 69 ? 10.201 40.418 17.323 1.00 91.00 69 LEU A N 1
ATOM 501 C CA . LEU A 1 69 ? 10.046 39.072 17.858 1.00 91.00 69 LEU A CA 1
ATOM 502 C C . LEU A 1 69 ? 11.392 38.597 18.394 1.00 91.00 69 LEU A C 1
ATOM 504 O O . LEU A 1 69 ? 12.398 38.653 17.688 1.00 91.00 69 LEU A O 1
ATOM 508 N N . VAL A 1 70 ? 11.396 38.099 19.627 1.00 92.88 70 VAL A N 1
ATOM 509 C CA . VAL A 1 70 ? 12.557 37.423 20.205 1.00 92.88 70 VAL A CA 1
ATOM 510 C C . VAL A 1 70 ? 12.413 35.935 19.923 1.00 92.88 70 VAL A C 1
ATOM 512 O O . VAL A 1 70 ? 11.482 35.294 20.403 1.00 92.88 70 VAL A O 1
ATOM 515 N N . LYS A 1 71 ? 13.332 35.396 19.130 1.00 93.44 71 LYS A N 1
ATOM 516 C CA . LYS A 1 71 ? 13.430 33.975 18.798 1.00 93.44 71 LYS A CA 1
ATOM 517 C C . LYS A 1 71 ? 14.900 33.605 18.640 1.00 93.44 71 LYS A C 1
ATOM 519 O O . LYS A 1 71 ? 15.745 34.489 18.529 1.00 93.44 71 LYS A O 1
ATOM 524 N N . ASP A 1 72 ? 15.180 32.312 18.586 1.00 94.06 72 ASP A N 1
ATOM 525 C CA . ASP A 1 72 ? 16.488 31.828 18.153 1.00 94.06 72 ASP A CA 1
ATOM 526 C C . ASP A 1 72 ? 16.767 32.235 16.693 1.00 94.06 72 ASP A C 1
ATOM 528 O O . ASP A 1 72 ? 15.839 32.341 15.880 1.00 94.06 72 ASP A O 1
ATOM 532 N N . ASP A 1 73 ? 18.033 32.472 16.350 1.00 92.44 73 ASP A N 1
ATOM 533 C CA . ASP A 1 73 ? 18.429 32.898 15.004 1.00 92.44 73 ASP A CA 1
ATOM 534 C C . ASP A 1 73 ? 18.079 31.840 13.945 1.00 92.44 73 ASP A C 1
ATOM 536 O O . ASP A 1 73 ? 17.661 32.199 12.841 1.00 92.44 73 ASP A O 1
ATOM 540 N N . PHE A 1 74 ? 18.148 30.553 14.302 1.00 93.81 74 PHE A N 1
ATOM 541 C CA . PHE A 1 74 ? 17.860 29.427 13.414 1.00 93.81 74 PHE A CA 1
ATOM 542 C C . PHE A 1 74 ? 16.377 29.046 13.362 1.00 93.81 74 PHE A C 1
ATOM 544 O O . PHE A 1 74 ? 15.964 28.402 12.402 1.00 93.81 74 PHE A O 1
ATOM 551 N N . PHE A 1 75 ? 15.558 29.462 14.335 1.00 92.00 75 PHE A N 1
ATOM 552 C CA . PHE A 1 75 ? 14.119 29.176 14.321 1.00 92.00 75 PHE A CA 1
ATOM 553 C C . PHE A 1 75 ? 13.418 29.936 13.189 1.00 92.00 75 PHE A C 1
ATOM 555 O O . PHE A 1 75 ? 13.473 31.172 13.138 1.00 92.00 75 PHE A O 1
ATOM 562 N N . THR A 1 76 ? 12.729 29.233 12.290 1.00 92.00 76 THR A N 1
ATOM 563 C CA . THR A 1 76 ? 11.976 29.878 11.207 1.00 92.00 76 THR A CA 1
ATOM 564 C C . THR A 1 76 ? 10.515 30.095 11.598 1.00 92.00 76 THR A C 1
ATOM 566 O O . THR A 1 76 ? 9.879 29.252 12.219 1.00 92.00 76 THR A O 1
ATOM 569 N N . LEU A 1 77 ? 9.922 31.224 11.194 1.00 91.19 77 LEU A N 1
ATOM 570 C CA . LEU A 1 77 ? 8.490 31.460 11.433 1.00 91.19 77 LEU A CA 1
ATOM 571 C C . LEU A 1 77 ? 7.590 30.466 10.689 1.00 91.19 77 LEU A C 1
ATOM 573 O O . LEU A 1 77 ? 6.452 30.252 11.093 1.00 91.19 77 LEU A O 1
ATOM 577 N N . PHE A 1 78 ? 8.094 29.832 9.632 1.00 90.62 78 PHE A N 1
ATOM 578 C CA . PHE A 1 78 ? 7.369 28.775 8.940 1.00 90.62 78 PHE A CA 1
ATOM 579 C C . PHE A 1 78 ? 7.131 27.556 9.846 1.00 90.62 78 PHE A C 1
ATOM 581 O O . PHE A 1 78 ? 6.037 27.002 9.836 1.00 90.62 78 PHE A O 1
ATOM 588 N N . GLU A 1 79 ? 8.093 27.199 10.704 1.00 86.56 79 GLU A N 1
ATOM 589 C CA . GLU A 1 79 ? 7.919 26.123 11.695 1.00 86.56 79 GLU A CA 1
ATOM 590 C C . GLU A 1 79 ? 6.804 26.436 12.702 1.00 86.56 79 GLU A C 1
ATOM 592 O O . GLU A 1 79 ? 6.115 25.529 13.164 1.00 86.56 79 GLU A O 1
ATOM 597 N N . SER A 1 80 ? 6.566 27.719 12.999 1.00 87.31 80 SER A N 1
ATOM 598 C CA . SER A 1 80 ? 5.499 28.132 13.918 1.00 87.31 80 SER A CA 1
ATOM 599 C C . SER A 1 80 ? 4.084 27.964 13.354 1.00 87.31 80 SER A C 1
ATOM 601 O O . SER A 1 80 ? 3.131 27.958 14.125 1.00 87.31 80 SER A O 1
ATOM 603 N N . VAL A 1 81 ? 3.924 27.768 12.037 1.00 87.88 81 VAL A N 1
ATOM 604 C CA . VAL A 1 81 ? 2.604 27.578 11.403 1.00 87.88 81 VAL A CA 1
ATOM 605 C C . VAL A 1 81 ? 1.926 26.286 11.878 1.00 87.88 81 VAL A C 1
ATOM 607 O O . VAL A 1 81 ? 0.701 26.207 11.891 1.00 87.88 81 VAL A O 1
ATOM 610 N N . GLY A 1 82 ? 2.707 25.285 12.295 1.00 84.06 82 GLY A N 1
ATOM 611 C CA . GLY A 1 82 ? 2.198 24.035 12.863 1.00 84.06 82 GLY A CA 1
ATOM 612 C C . GLY A 1 82 ? 1.988 24.063 14.380 1.00 84.06 82 GLY A C 1
ATOM 613 O O . GLY A 1 82 ? 1.684 23.022 14.958 1.00 84.06 82 GLY A O 1
ATOM 614 N N . ALA A 1 83 ? 2.196 25.204 15.046 1.00 88.88 83 ALA A N 1
ATOM 615 C CA . ALA A 1 83 ? 2.056 25.294 16.494 1.00 88.88 83 ALA A CA 1
ATOM 616 C C . ALA A 1 83 ? 0.587 25.158 16.929 1.00 88.88 83 ALA A C 1
ATOM 618 O O . ALA A 1 83 ? -0.321 25.695 16.295 1.00 88.88 83 ALA A O 1
ATOM 619 N N . LEU A 1 84 ? 0.365 24.456 18.043 1.00 88.38 84 LEU A N 1
ATOM 620 C CA . LEU A 1 84 ? -0.942 24.385 18.691 1.00 88.38 84 LEU A CA 1
ATOM 621 C C . LEU A 1 84 ? -1.136 25.599 19.603 1.00 88.38 84 LEU A C 1
ATOM 623 O O . LEU A 1 84 ? -0.232 25.980 20.350 1.00 88.38 84 LEU A O 1
ATOM 627 N N . GLU A 1 85 ? -2.329 26.181 19.560 1.00 89.75 85 GLU A N 1
ATOM 628 C CA . GLU A 1 85 ? -2.718 27.298 20.416 1.00 89.75 85 GLU A CA 1
ATOM 629 C C . GLU A 1 85 ? -3.507 26.777 21.618 1.00 89.75 85 GLU A C 1
ATOM 631 O O . GLU A 1 85 ? -4.594 26.226 21.464 1.00 89.75 85 GLU A O 1
ATOM 636 N N . ILE A 1 86 ? -2.944 26.936 22.819 1.00 89.19 86 ILE A N 1
ATOM 637 C CA . ILE A 1 86 ? -3.602 26.553 24.075 1.00 89.19 86 ILE A CA 1
ATOM 638 C C . ILE A 1 86 ? -4.780 27.500 24.322 1.00 89.19 86 ILE A C 1
ATOM 640 O O . ILE A 1 86 ? -4.655 28.707 24.130 1.00 89.19 86 ILE A O 1
ATOM 644 N N . MET A 1 87 ? -5.890 26.962 24.824 1.00 86.25 87 MET A N 1
ATOM 645 C CA . MET A 1 87 ? -7.177 27.644 25.003 1.00 86.25 87 MET A CA 1
ATOM 646 C C . MET A 1 87 ? -7.964 27.950 23.717 1.00 86.25 87 MET A C 1
ATOM 648 O O . MET A 1 87 ? -9.030 28.564 23.809 1.00 86.25 87 MET A O 1
ATOM 652 N N . ASP A 1 88 ? -7.505 27.516 22.540 1.00 87.50 88 ASP A N 1
ATOM 653 C CA . ASP A 1 88 ? -8.323 27.573 21.327 1.00 87.50 88 ASP A CA 1
ATOM 654 C C . ASP A 1 88 ? -9.172 26.289 21.183 1.00 87.50 88 ASP A C 1
ATOM 656 O O . ASP A 1 88 ? -8.615 25.189 21.176 1.00 87.50 88 ASP A O 1
ATOM 660 N N . PRO A 1 89 ? -10.506 26.384 21.011 1.00 83.00 89 PRO A N 1
ATOM 661 C CA . PRO A 1 89 ? -11.383 25.213 20.944 1.00 83.00 89 PRO A CA 1
ATOM 662 C C . PRO A 1 89 ? -11.102 24.229 19.804 1.00 83.00 89 PRO A C 1
ATOM 664 O O . PRO A 1 89 ? -11.556 23.089 19.863 1.00 83.00 89 PRO A O 1
ATOM 667 N N . LYS A 1 90 ? -10.438 24.667 18.732 1.00 84.38 90 LYS A N 1
ATOM 668 C CA . LYS A 1 90 ? -10.130 23.833 17.566 1.00 84.38 90 LYS A CA 1
ATOM 669 C C . LYS A 1 90 ? -8.706 23.299 17.597 1.00 84.38 90 LYS A C 1
ATOM 671 O O . LYS A 1 90 ? -8.468 22.274 16.969 1.00 84.38 90 LYS A O 1
ATOM 676 N N . MET A 1 91 ? -7.782 23.979 18.274 1.00 85.19 91 MET A N 1
ATOM 677 C CA . MET A 1 91 ? -6.358 23.624 18.302 1.00 85.19 91 MET A CA 1
ATOM 678 C C . MET A 1 91 ? -5.943 22.900 19.585 1.00 85.19 91 MET A C 1
ATOM 680 O O . MET A 1 91 ? -5.017 22.090 19.549 1.00 85.19 91 MET A O 1
ATOM 684 N N . ASP A 1 92 ? -6.626 23.152 20.700 1.00 85.12 92 ASP A N 1
ATOM 685 C CA . ASP A 1 92 ? -6.292 22.590 22.005 1.00 85.12 92 ASP A CA 1
ATOM 686 C C . ASP A 1 92 ? -7.183 21.388 22.339 1.00 85.12 92 ASP A C 1
ATOM 688 O O . ASP A 1 92 ? -8.346 21.524 22.716 1.00 85.12 92 ASP A O 1
ATOM 692 N N . SER A 1 93 ? -6.614 20.183 22.272 1.00 78.44 93 SER A N 1
ATOM 693 C CA . SER A 1 93 ? -7.287 18.953 22.717 1.00 78.44 93 SER A CA 1
ATOM 694 C C . SER A 1 93 ? -7.625 18.938 24.216 1.00 78.44 93 SER A C 1
ATOM 696 O O . SER A 1 93 ? -8.398 18.091 24.662 1.00 78.44 93 SER A O 1
ATOM 698 N N . GLY A 1 94 ? -7.014 19.827 25.005 1.00 77.25 94 GLY A N 1
ATOM 699 C CA . GLY A 1 94 ? -7.289 20.037 26.423 1.00 77.25 94 GLY A CA 1
ATOM 700 C C . GLY A 1 94 ? -8.316 21.137 26.714 1.00 77.25 94 GLY A C 1
ATOM 701 O O . GLY A 1 94 ? -8.657 21.322 27.883 1.00 77.25 94 GLY A O 1
ATOM 702 N N . PHE A 1 95 ? -8.822 21.855 25.703 1.00 74.44 95 PHE A N 1
ATOM 703 C CA . PHE A 1 95 ? -9.848 22.885 25.882 1.00 74.44 95 PHE A CA 1
ATOM 704 C C . PHE A 1 95 ? -11.247 22.258 25.979 1.00 74.44 95 PHE A C 1
ATOM 706 O O . PHE A 1 95 ? -11.656 21.482 25.119 1.00 74.44 95 PHE A O 1
ATOM 713 N N . ILE A 1 96 ? -11.992 22.577 27.045 1.00 60.38 96 ILE A N 1
ATOM 714 C CA . ILE A 1 96 ? -13.220 21.858 27.426 1.00 60.38 96 ILE A CA 1
ATOM 715 C C . ILE A 1 96 ? -14.432 22.798 27.510 1.00 60.38 96 ILE A C 1
ATOM 717 O O . ILE A 1 96 ? -14.378 23.851 28.147 1.00 60.38 96 ILE A O 1
ATOM 721 N N . LEU A 1 97 ? -15.566 22.350 26.955 1.00 59.59 97 LEU A N 1
ATOM 722 C CA . LEU A 1 97 ? -16.908 22.841 27.285 1.00 59.59 97 LEU A CA 1
ATOM 723 C C . LEU A 1 97 ? -17.500 21.994 28.443 1.00 59.59 97 LEU A C 1
ATOM 725 O O . LEU A 1 97 ? -17.577 20.771 28.310 1.00 59.59 97 LEU A O 1
ATOM 729 N N . PRO A 1 98 ? -17.948 22.593 29.568 1.00 55.19 98 PRO A N 1
ATOM 730 C CA . PRO A 1 98 ? -18.293 21.871 30.808 1.00 55.19 98 PRO A CA 1
ATOM 731 C C . PRO A 1 98 ? -19.391 20.794 30.722 1.00 55.19 98 PRO A C 1
ATOM 733 O O . PRO A 1 98 ? -19.487 19.949 31.604 1.00 55.19 98 PRO A O 1
ATOM 736 N N . THR A 1 99 ? -20.262 20.830 29.714 1.00 56.75 99 THR A N 1
ATOM 737 C CA . THR A 1 99 ? -21.447 19.954 29.614 1.00 56.75 99 THR A CA 1
ATOM 738 C C . THR A 1 99 ? -21.155 18.550 29.102 1.00 56.75 99 THR A C 1
ATOM 740 O O . THR A 1 99 ? -22.030 17.692 29.138 1.00 56.75 99 THR A O 1
ATOM 743 N N . GLU A 1 100 ? -19.954 18.309 28.595 1.00 55.28 100 GLU A N 1
ATOM 744 C CA . GLU A 1 100 ? -19.659 17.108 27.826 1.00 55.28 100 GLU A CA 1
ATOM 745 C C . GLU A 1 100 ? -18.686 16.137 28.551 1.00 55.28 100 GLU A C 1
ATOM 747 O O . GLU A 1 100 ? -18.501 15.004 28.109 1.00 55.28 100 GLU A O 1
ATOM 752 N N . ASP A 1 101 ? -18.085 16.532 29.681 1.00 53.97 101 ASP A N 1
ATOM 753 C CA . ASP A 1 101 ? -17.014 15.789 30.384 1.00 53.97 101 ASP A CA 1
ATOM 754 C C . ASP A 1 101 ? -17.434 14.445 31.016 1.00 53.97 101 ASP A C 1
ATOM 756 O O . ASP A 1 101 ? -16.608 13.539 31.144 1.00 53.97 101 ASP A O 1
ATOM 760 N N . ALA A 1 102 ? -18.713 14.277 31.363 1.00 60.31 102 ALA A N 1
ATOM 761 C CA . ALA A 1 102 ? -19.196 13.134 32.147 1.00 60.31 102 ALA A CA 1
ATOM 762 C C . ALA A 1 102 ? -18.890 11.766 31.502 1.00 60.31 102 ALA A C 1
ATOM 764 O O . ALA A 1 102 ? -18.507 10.825 32.185 1.00 60.31 102 ALA A O 1
ATOM 765 N N . ALA A 1 103 ? -18.972 11.657 30.173 1.00 64.62 103 ALA A N 1
ATOM 766 C CA . ALA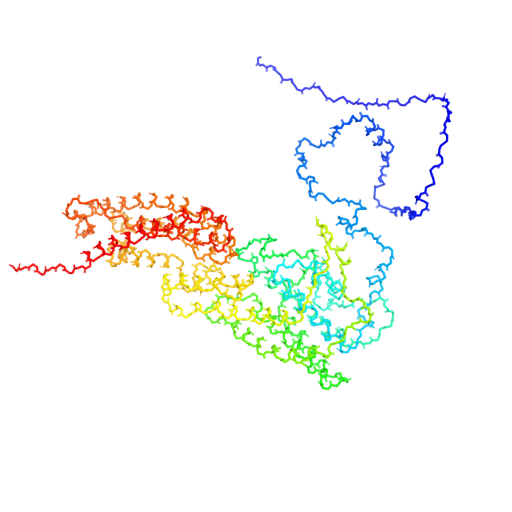 A 1 103 ? -18.910 10.372 29.472 1.00 64.62 103 ALA A CA 1
ATOM 767 C C . ALA A 1 103 ? -17.608 9.577 29.679 1.00 64.62 103 ALA A C 1
ATOM 769 O O . ALA A 1 103 ? -17.661 8.358 29.793 1.00 64.62 103 ALA A O 1
ATOM 770 N N . LEU A 1 104 ? -16.443 10.236 29.693 1.00 71.38 104 LEU A N 1
ATOM 771 C CA . LEU A 1 104 ? -15.155 9.542 29.821 1.00 71.38 104 LEU A CA 1
ATOM 772 C C . LEU A 1 104 ? -14.742 9.358 31.287 1.00 71.38 104 LEU A C 1
ATOM 774 O O . LEU A 1 104 ? -14.099 8.365 31.617 1.00 71.38 104 LEU A O 1
ATOM 778 N N . GLU A 1 105 ? -15.106 10.295 32.164 1.00 70.62 105 GLU A N 1
ATOM 779 C CA . GLU A 1 105 ? -14.785 10.217 33.596 1.00 70.62 105 GLU A CA 1
ATOM 780 C C . GLU A 1 105 ? -15.692 9.235 34.346 1.00 70.62 105 GLU A C 1
ATOM 782 O O . GLU A 1 105 ? -15.258 8.607 35.310 1.00 70.62 105 GLU A O 1
ATOM 787 N N . GLU A 1 106 ? -16.924 9.053 33.870 1.00 74.31 106 GLU A N 1
ATOM 788 C CA . GLU A 1 106 ? -17.912 8.128 34.435 1.00 74.31 106 GLU A CA 1
ATOM 789 C C . GLU A 1 106 ? -17.938 6.770 33.712 1.00 74.31 106 GLU A C 1
ATOM 791 O O . GLU A 1 106 ? -18.739 5.900 34.059 1.00 74.31 106 GLU A O 1
ATOM 796 N N . PHE A 1 107 ? -17.072 6.559 32.712 1.00 83.94 107 PHE A N 1
ATOM 797 C CA . PHE A 1 107 ? -17.042 5.305 31.967 1.00 83.94 107 PHE A CA 1
ATOM 798 C C . PHE A 1 107 ? -16.564 4.142 32.841 1.00 83.94 107 PHE A C 1
ATOM 800 O O . PHE A 1 107 ? -15.421 4.105 33.300 1.00 83.94 107 PHE A O 1
ATOM 807 N N . ASP A 1 108 ? -17.432 3.146 32.993 1.00 85.00 108 ASP A N 1
ATOM 808 C CA . ASP A 1 108 ? -17.097 1.839 33.544 1.00 85.00 108 ASP A CA 1
ATOM 809 C C . ASP A 1 108 ? -17.349 0.782 32.454 1.00 85.00 108 ASP A C 1
ATOM 811 O O . ASP A 1 108 ? -18.483 0.644 31.981 1.00 85.00 108 ASP A O 1
ATOM 815 N N . PRO A 1 109 ? -16.330 0.017 32.017 1.00 83.56 109 PRO A N 1
ATOM 816 C CA . PRO A 1 109 ? -16.534 -1.054 31.042 1.00 83.56 109 PRO A CA 1
ATOM 817 C C . PRO A 1 109 ? -17.502 -2.134 31.556 1.00 83.56 109 PRO A C 1
ATOM 819 O O . PRO A 1 109 ? -18.100 -2.834 30.745 1.00 83.56 109 PRO A O 1
ATOM 822 N N . MET A 1 110 ? -17.685 -2.244 32.878 1.00 81.19 110 MET A N 1
ATOM 823 C CA . MET A 1 110 ? -18.537 -3.243 33.534 1.00 81.19 110 MET A CA 1
ATOM 824 C C . MET A 1 110 ? -19.983 -2.769 33.778 1.00 81.19 110 MET A C 1
ATOM 826 O O . MET A 1 110 ? -20.794 -3.489 34.358 1.00 81.19 110 MET A O 1
ATOM 830 N N . SER A 1 111 ? -20.365 -1.552 33.387 1.00 74.38 111 SER A N 1
ATOM 831 C CA . SER A 1 111 ? -21.740 -1.075 33.611 1.00 74.38 111 SER A CA 1
ATOM 832 C C . SER A 1 111 ? -22.700 -1.348 32.443 1.00 74.38 111 SER A C 1
ATOM 834 O O . SER A 1 111 ? -23.910 -1.232 32.632 1.00 74.38 111 SER A O 1
ATOM 836 N N . HIS A 1 112 ? -22.206 -1.794 31.279 1.00 65.62 112 HIS A N 1
ATOM 837 C CA . HIS A 1 112 ? -22.965 -1.861 30.015 1.00 65.62 112 HIS A CA 1
ATOM 838 C C . HIS A 1 112 ? -22.867 -3.252 29.365 1.00 65.62 112 HIS A C 1
ATOM 840 O O . HIS A 1 112 ? -21.894 -3.542 28.671 1.00 65.62 112 HIS A O 1
ATOM 846 N N . THR A 1 113 ? -23.810 -4.159 29.652 1.00 65.31 113 THR A N 1
ATOM 847 C CA . THR A 1 113 ? -23.614 -5.605 29.389 1.00 65.31 113 THR A CA 1
ATOM 848 C C . THR A 1 113 ? -24.789 -6.350 28.786 1.00 65.31 113 THR A C 1
ATOM 850 O O . THR A 1 113 ? -24.858 -7.578 28.896 1.00 65.31 113 THR A O 1
ATOM 853 N N . LEU A 1 114 ? -25.705 -5.656 28.111 1.00 86.38 114 LEU A N 1
ATOM 854 C CA . LEU A 1 114 ? -26.677 -6.387 27.307 1.00 86.38 114 LEU A CA 1
ATOM 855 C C . LEU A 1 114 ? -25.955 -7.052 26.119 1.00 86.38 114 LEU A C 1
ATOM 857 O O . LEU A 1 114 ? -25.125 -6.407 25.476 1.00 86.38 114 LEU A O 1
ATOM 861 N N . PRO A 1 115 ? -26.236 -8.326 25.796 1.00 89.75 115 PRO A N 1
ATOM 862 C CA . PRO A 1 115 ? -25.652 -8.982 24.625 1.00 89.75 115 PRO A CA 1
ATOM 863 C C . PRO A 1 115 ? -25.856 -8.181 23.330 1.00 89.75 115 PRO A C 1
ATOM 865 O O . PRO A 1 115 ? -24.961 -8.119 22.492 1.00 89.75 115 PRO A O 1
ATOM 868 N N . GLU A 1 116 ? -27.007 -7.520 23.194 1.00 94.44 116 GLU A N 1
ATOM 869 C CA . GLU A 1 116 ? -27.349 -6.632 22.080 1.00 94.44 116 GLU A CA 1
ATOM 870 C C . GLU A 1 116 ? -26.428 -5.402 22.009 1.00 94.44 116 GLU A C 1
ATOM 872 O O . GLU A 1 116 ? -26.055 -4.967 20.920 1.00 94.44 116 GLU A O 1
ATOM 877 N N . GLU A 1 117 ? -26.020 -4.855 23.157 1.00 93.12 117 GLU A N 1
ATOM 878 C CA . GLU A 1 117 ? -25.056 -3.748 23.223 1.00 93.12 117 GLU A CA 1
ATOM 879 C C . GLU A 1 117 ? -23.660 -4.214 22.803 1.00 93.12 117 GLU A C 1
ATOM 881 O O . GLU A 1 117 ? -22.978 -3.522 22.052 1.00 93.12 117 GLU A O 1
ATOM 886 N N . ILE A 1 118 ? -23.248 -5.419 23.215 1.00 93.25 118 ILE A N 1
ATOM 887 C CA . ILE A 1 118 ? -21.960 -6.009 22.821 1.00 93.25 118 ILE A CA 1
ATOM 888 C C . ILE A 1 118 ? -21.893 -6.227 21.305 1.00 93.25 118 ILE A C 1
ATOM 890 O O . ILE A 1 118 ? -20.883 -5.892 20.685 1.00 93.25 118 ILE A O 1
ATOM 894 N N . ILE A 1 119 ? -22.972 -6.739 20.705 1.00 96.12 119 ILE A N 1
ATOM 895 C CA . ILE A 1 119 ? -23.107 -6.888 19.249 1.00 96.12 119 ILE A CA 1
ATOM 896 C C . ILE A 1 119 ? -22.892 -5.538 18.555 1.00 96.12 119 ILE A C 1
ATOM 898 O O . ILE A 1 119 ? -22.063 -5.431 17.651 1.00 96.12 119 ILE A O 1
ATOM 902 N N . TRP A 1 120 ? -23.585 -4.498 19.022 1.00 95.81 120 TRP A N 1
ATOM 903 C CA . TRP A 1 120 ? -23.471 -3.159 18.450 1.00 95.81 120 TRP A CA 1
ATOM 904 C C . TRP A 1 120 ? -22.061 -2.568 18.604 1.00 95.81 120 TRP A C 1
ATOM 906 O O . TRP A 1 120 ? -21.522 -2.011 17.648 1.00 95.81 120 TRP A O 1
ATOM 916 N N . ILE A 1 121 ? -21.418 -2.741 19.765 1.00 95.50 121 ILE A N 1
ATOM 917 C CA . ILE A 1 121 ? -20.038 -2.287 20.006 1.00 95.50 121 ILE A CA 1
ATOM 918 C C . ILE A 1 121 ? -19.064 -2.961 19.031 1.00 95.50 121 ILE A C 1
ATOM 920 O O . ILE A 1 121 ? -18.225 -2.280 18.436 1.00 95.50 121 ILE A O 1
ATOM 924 N N . MET A 1 122 ? -19.171 -4.282 18.848 1.00 97.00 122 MET A N 1
ATOM 925 C CA . MET A 1 122 ? -18.311 -5.039 17.929 1.00 97.00 122 MET A CA 1
ATOM 926 C C . MET A 1 122 ? -18.474 -4.574 16.476 1.00 97.00 122 MET A C 1
ATOM 928 O O . MET A 1 122 ? -17.469 -4.398 15.779 1.00 97.00 122 MET A O 1
ATOM 932 N N . ASP A 1 123 ? -19.713 -4.324 16.043 1.00 97.56 123 ASP A N 1
ATOM 933 C CA . ASP A 1 123 ? -20.041 -3.855 14.690 1.00 97.56 123 ASP A CA 1
ATOM 934 C C . ASP A 1 123 ? -19.554 -2.423 14.443 1.00 97.56 123 ASP A C 1
ATOM 936 O O . ASP A 1 123 ? -19.006 -2.108 13.380 1.00 97.56 123 ASP A O 1
ATOM 940 N N . GLN A 1 124 ? -19.690 -1.549 15.443 1.00 96.94 124 GLN A N 1
ATOM 941 C CA . GLN A 1 124 ? -19.186 -0.183 15.365 1.00 96.94 124 GLN A CA 1
ATOM 942 C C . GLN A 1 124 ? -17.650 -0.154 15.335 1.00 96.94 124 GLN A C 1
ATOM 944 O O . GLN A 1 124 ? -17.065 0.610 14.566 1.00 96.94 124 GLN A O 1
ATOM 949 N N . MET A 1 125 ? -16.977 -1.019 16.103 1.00 97.56 125 MET A N 1
ATOM 950 C CA . MET A 1 125 ? -15.521 -1.192 16.021 1.00 97.56 125 MET A CA 1
ATOM 951 C C . MET A 1 125 ? -15.080 -1.700 14.646 1.00 97.56 125 MET A C 1
ATOM 953 O O . MET A 1 125 ? -14.127 -1.161 14.092 1.00 97.56 125 MET A O 1
ATOM 957 N N . LEU A 1 126 ? -15.782 -2.681 14.069 1.00 98.06 126 LEU A N 1
ATOM 958 C CA . LEU A 1 126 ? -15.490 -3.168 12.716 1.00 98.06 126 LEU A CA 1
ATOM 959 C C . LEU A 1 126 ? -15.667 -2.056 11.671 1.00 98.06 126 LEU A C 1
ATOM 961 O O . LEU A 1 126 ? -14.851 -1.905 10.765 1.00 98.06 126 LEU A O 1
ATOM 965 N N . SER A 1 127 ? -16.697 -1.226 11.832 1.00 98.06 127 SER A N 1
ATOM 966 C CA . SER A 1 127 ? -16.931 -0.071 10.962 1.00 98.06 127 SER A CA 1
ATOM 967 C C . SER A 1 127 ? -15.809 0.965 11.053 1.00 98.06 127 SER A C 1
ATOM 969 O O . SER A 1 127 ? -15.379 1.516 10.040 1.00 98.06 127 SER A O 1
ATOM 971 N N . PHE A 1 128 ? -15.287 1.208 12.256 1.00 98.19 128 PHE A N 1
ATOM 972 C CA . PHE A 1 128 ? -14.122 2.066 12.452 1.00 98.19 128 PHE A CA 1
ATOM 973 C C . PHE A 1 128 ? -12.824 1.462 11.913 1.00 98.19 128 PHE A C 1
ATOM 975 O O . PHE A 1 128 ? -12.006 2.201 11.371 1.00 98.19 128 PHE A O 1
ATOM 982 N N . GLU A 1 129 ? -12.645 0.146 12.019 1.00 97.75 129 GLU A N 1
ATOM 983 C CA . GLU A 1 129 ? -11.519 -0.572 11.417 1.00 97.75 129 GLU A CA 1
ATOM 984 C C . GLU A 1 129 ? -11.525 -0.414 9.892 1.00 97.75 129 GLU A C 1
ATOM 986 O O . GLU A 1 129 ? -10.506 -0.035 9.318 1.00 97.75 129 GLU A O 1
ATOM 991 N N . MET A 1 130 ? -12.675 -0.594 9.233 1.00 97.44 130 MET A N 1
ATOM 992 C CA . MET A 1 130 ? -12.778 -0.402 7.779 1.00 97.44 130 MET A CA 1
ATOM 993 C C . MET A 1 130 ? -12.541 1.058 7.370 1.00 97.44 130 MET A C 1
ATOM 995 O O . MET A 1 130 ? -11.792 1.324 6.432 1.00 97.44 130 MET A O 1
ATOM 999 N N . ALA A 1 131 ? -13.070 2.025 8.126 1.00 96.62 131 ALA A N 1
ATOM 1000 C CA . ALA A 1 131 ? -12.792 3.443 7.883 1.00 96.62 131 ALA A CA 1
ATOM 1001 C C . ALA A 1 131 ? -11.302 3.808 8.059 1.00 96.62 131 ALA A C 1
ATOM 1003 O O . ALA A 1 131 ? -10.811 4.739 7.411 1.00 96.62 131 ALA A O 1
ATOM 1004 N N . TRP A 1 132 ? -10.583 3.099 8.934 1.00 96.69 132 TRP A N 1
ATOM 1005 C CA . TRP A 1 132 ? -9.134 3.232 9.101 1.00 96.69 132 TRP A CA 1
ATOM 1006 C C . TRP A 1 132 ? -8.358 2.613 7.931 1.00 96.69 132 TRP A C 1
ATOM 1008 O O . TRP A 1 132 ? -7.439 3.251 7.418 1.00 96.69 132 TRP A O 1
ATOM 1018 N N . HIS A 1 133 ? -8.773 1.446 7.427 1.00 95.31 133 HIS A N 1
ATOM 1019 C CA . HIS A 1 133 ? -8.222 0.855 6.197 1.00 95.31 133 HIS A CA 1
ATOM 1020 C C . HIS A 1 133 ? -8.361 1.771 4.966 1.00 95.31 133 HIS A C 1
ATOM 1022 O O . HIS A 1 133 ? -7.525 1.723 4.062 1.00 95.31 133 HIS A O 1
ATOM 1028 N N . GLU A 1 134 ? -9.375 2.639 4.953 1.00 93.19 134 GLU A N 1
ATOM 1029 C CA . GLU A 1 134 ? -9.596 3.674 3.932 1.00 93.19 134 GLU A CA 1
ATOM 1030 C C . GLU A 1 134 ? -8.768 4.959 4.144 1.00 93.19 134 GLU A C 1
ATOM 1032 O O . GLU A 1 134 ? -8.871 5.891 3.349 1.00 93.19 134 GLU A O 1
ATOM 1037 N N . GLY A 1 135 ? -7.948 5.028 5.200 1.00 92.12 135 GLY A N 1
ATOM 1038 C CA . GLY A 1 135 ? -7.024 6.137 5.465 1.00 92.12 135 GLY A CA 1
ATOM 1039 C C . GLY A 1 135 ? -7.475 7.128 6.543 1.00 92.12 135 GLY A C 1
ATOM 1040 O O . GLY A 1 135 ? -6.795 8.129 6.769 1.00 92.12 135 GLY A O 1
ATOM 1041 N N . SER A 1 136 ? -8.591 6.885 7.244 1.00 94.25 136 SER A N 1
ATOM 1042 C CA . SER A 1 136 ? -8.961 7.723 8.398 1.00 94.25 136 SER A CA 1
ATOM 1043 C C . SER A 1 136 ? -8.008 7.461 9.579 1.00 94.25 136 SER A C 1
ATOM 1045 O O . SER A 1 136 ? -7.720 6.302 9.851 1.00 94.25 136 SER A O 1
ATOM 1047 N N . PRO A 1 137 ? -7.553 8.471 10.344 1.00 93.69 137 PRO A N 1
ATOM 1048 C CA . PRO A 1 137 ? -6.655 8.251 11.478 1.00 93.69 137 PRO A CA 1
ATOM 1049 C C . PRO A 1 137 ? -7.289 7.400 12.590 1.00 93.69 137 PRO A C 1
ATOM 1051 O O . PRO A 1 137 ? -8.495 7.492 12.848 1.00 93.69 137 PRO A O 1
ATOM 1054 N N . LEU A 1 138 ? -6.461 6.661 13.342 1.00 94.00 138 LEU A N 1
ATOM 1055 C CA . LEU A 1 138 ? -6.914 5.904 14.520 1.00 94.00 138 LEU A CA 1
ATOM 1056 C C . LEU A 1 138 ? -7.571 6.804 15.578 1.00 94.00 138 LEU A C 1
ATOM 1058 O O . LEU A 1 138 ? -8.552 6.397 16.197 1.00 94.00 138 LEU A O 1
ATOM 1062 N N . SER A 1 139 ? -7.099 8.045 15.739 1.00 91.75 139 SER A N 1
ATOM 1063 C CA . SER A 1 139 ? -7.662 9.032 16.676 1.00 91.75 139 SER A CA 1
ATOM 1064 C C . SER A 1 139 ? -9.120 9.410 16.383 1.00 91.75 139 SER A C 1
ATOM 1066 O O . SER A 1 139 ? -9.855 9.745 17.310 1.00 91.75 139 SER A O 1
ATOM 1068 N N . GLN A 1 140 ? -9.554 9.333 15.119 1.00 92.56 140 GLN A N 1
ATOM 1069 C CA . GLN A 1 140 ? -10.930 9.630 14.693 1.00 92.56 140 GLN A CA 1
ATOM 1070 C C . GLN A 1 140 ? -11.819 8.384 14.599 1.00 92.56 140 GLN A C 1
ATOM 1072 O O . GLN A 1 140 ? -13.020 8.515 14.357 1.00 92.56 140 GLN A O 1
ATOM 1077 N N . THR A 1 141 ? -11.233 7.194 14.731 1.00 95.50 141 THR A N 1
ATOM 1078 C CA . THR A 1 141 ? -11.892 5.904 14.510 1.00 95.50 141 THR A CA 1
ATOM 1079 C C . THR A 1 141 ? -11.776 5.036 15.762 1.00 95.50 141 THR A C 1
ATOM 1081 O O . THR A 1 141 ? -12.447 5.295 16.757 1.00 95.50 141 THR A O 1
ATOM 1084 N N . LEU A 1 142 ? -10.909 4.026 15.766 1.00 95.25 142 LEU A N 1
ATOM 1085 C CA . LEU A 1 142 ? -10.821 3.013 16.817 1.00 95.25 142 LEU A CA 1
ATOM 1086 C C . LEU A 1 142 ? -10.366 3.566 18.169 1.00 95.25 142 LEU A C 1
ATOM 1088 O O . LEU A 1 142 ? -10.881 3.144 19.203 1.00 95.25 142 LEU A O 1
ATOM 1092 N N . PHE A 1 143 ? -9.471 4.556 18.194 1.00 92.88 143 PHE A N 1
ATOM 1093 C CA . PHE A 1 143 ? -9.049 5.197 19.444 1.00 92.88 143 PHE A CA 1
ATOM 1094 C C . PHE A 1 143 ? -10.063 6.203 19.982 1.00 92.88 143 PHE A C 1
ATOM 1096 O O . PHE A 1 143 ? -9.758 6.902 20.937 1.00 92.88 143 PHE A O 1
ATOM 1103 N N . THR A 1 144 ? -11.280 6.247 19.440 1.00 92.12 144 THR A N 1
ATOM 1104 C CA . THR A 1 144 ? -12.422 6.846 20.143 1.00 92.12 144 THR A CA 1
ATOM 1105 C C . THR A 1 144 ? -13.093 5.854 21.095 1.00 92.12 144 THR A C 1
ATOM 1107 O O . THR A 1 144 ? -13.825 6.266 21.990 1.00 92.12 144 THR A O 1
ATOM 1110 N N . SER A 1 145 ? -12.844 4.547 20.951 1.00 93.44 145 SER A N 1
ATOM 1111 C CA . SER A 1 145 ? -13.447 3.531 21.812 1.00 93.44 145 SER A CA 1
ATOM 1112 C C . SER A 1 145 ? -12.911 3.610 23.237 1.00 93.44 145 SER A C 1
ATOM 1114 O O . SER A 1 145 ? -11.714 3.428 23.480 1.00 93.44 145 SER A O 1
ATOM 1116 N N . LEU A 1 146 ? -13.819 3.789 24.197 1.00 91.75 146 LEU A N 1
ATOM 1117 C CA . LEU A 1 146 ? -13.481 3.801 25.619 1.00 91.75 146 LEU A CA 1
ATOM 1118 C C . LEU A 1 146 ? -13.023 2.417 26.112 1.00 91.75 146 LEU A C 1
ATOM 1120 O O . LEU A 1 146 ? -12.179 2.327 27.003 1.00 91.75 146 LEU A O 1
ATOM 1124 N N . HIS A 1 147 ? -13.488 1.336 25.477 1.00 91.81 147 HIS A N 1
ATOM 1125 C CA . HIS A 1 147 ? -13.018 -0.024 25.756 1.00 91.81 147 HIS A CA 1
ATOM 1126 C C . HIS A 1 147 ? -11.557 -0.215 25.338 1.00 91.81 147 HIS A C 1
ATOM 1128 O O . HIS A 1 147 ? -10.746 -0.654 26.153 1.00 91.81 147 HIS A O 1
ATOM 1134 N N . LEU A 1 148 ? -11.198 0.156 24.100 1.00 92.31 148 LEU A N 1
ATOM 1135 C CA . LEU A 1 148 ? -9.802 0.084 23.649 1.00 92.31 148 LEU A CA 1
ATOM 1136 C C . LEU A 1 148 ? -8.910 1.008 24.481 1.00 92.31 148 LEU A C 1
ATOM 1138 O O . LEU A 1 148 ? -7.818 0.614 24.875 1.00 92.31 148 LEU A O 1
ATOM 1142 N N . TYR A 1 149 ? -9.395 2.202 24.820 1.00 89.62 149 TYR A N 1
ATOM 1143 C CA . TYR A 1 149 ? -8.688 3.126 25.701 1.00 89.62 149 TYR A CA 1
ATOM 1144 C C . TYR A 1 149 ? -8.382 2.537 27.088 1.00 89.62 149 TYR A C 1
ATOM 1146 O O . TYR A 1 149 ? -7.298 2.779 27.619 1.00 89.62 149 TYR A O 1
ATOM 1154 N N . ASN A 1 150 ? -9.330 1.797 27.672 1.00 89.75 150 ASN A N 1
ATOM 1155 C CA . ASN A 1 150 ? -9.221 1.221 29.014 1.00 89.75 150 ASN A CA 1
ATOM 1156 C C . ASN A 1 150 ? -8.282 0.004 29.065 1.00 89.75 150 ASN A C 1
ATOM 1158 O O . ASN A 1 150 ? -7.535 -0.145 30.032 1.00 89.75 150 ASN A O 1
ATOM 1162 N N . ILE A 1 151 ? -8.319 -0.850 28.034 1.00 89.50 151 ILE A N 1
ATOM 1163 C CA . ILE A 1 151 ? -7.549 -2.102 28.003 1.00 89.50 151 ILE A CA 1
ATOM 1164 C C . ILE A 1 151 ? -6.130 -1.929 27.447 1.00 89.50 151 ILE A C 1
ATOM 1166 O O . ILE A 1 151 ? -5.210 -2.627 27.873 1.00 89.50 151 ILE A O 1
ATOM 1170 N N . LEU A 1 152 ? -5.930 -1.006 26.499 1.00 86.50 152 LEU A N 1
ATOM 1171 C CA . LEU A 1 152 ? -4.624 -0.778 25.888 1.00 86.50 152 LEU A CA 1
ATOM 1172 C C . LEU A 1 152 ? -3.751 0.079 26.803 1.00 86.50 152 LEU A C 1
ATOM 1174 O O . LEU A 1 152 ? -4.071 1.224 27.126 1.00 86.50 152 LEU A O 1
ATOM 1178 N N . SER A 1 153 ? -2.610 -0.482 27.195 1.00 74.31 153 SER A N 1
ATOM 1179 C CA . SER A 1 153 ? -1.618 0.210 28.009 1.00 74.31 153 SER A CA 1
ATOM 1180 C C . SER A 1 153 ? -0.636 0.997 27.142 1.00 74.31 153 SER A C 1
ATOM 1182 O O . SER A 1 153 ? -0.301 0.597 26.031 1.00 74.31 153 SER A O 1
ATOM 1184 N N . THR A 1 154 ? -0.109 2.092 27.687 1.00 74.88 154 THR A N 1
ATOM 1185 C CA . THR A 1 154 ? 1.035 2.823 27.117 1.00 74.88 154 THR A CA 1
ATOM 1186 C C . THR A 1 154 ? 2.378 2.146 27.407 1.00 74.88 154 THR A C 1
ATOM 1188 O O . THR A 1 154 ? 3.421 2.624 26.971 1.00 74.88 154 THR A O 1
ATOM 1191 N N . ASN A 1 155 ? 2.371 1.042 28.157 1.00 78.81 155 ASN A N 1
ATOM 1192 C CA . ASN A 1 155 ? 3.547 0.243 28.466 1.00 78.81 155 ASN A CA 1
ATOM 1193 C C . ASN A 1 155 ? 3.347 -1.200 28.000 1.00 78.81 155 ASN A C 1
ATOM 1195 O O . ASN A 1 155 ? 2.226 -1.672 27.826 1.00 78.81 155 ASN A O 1
ATOM 1199 N N . HIS A 1 156 ? 4.449 -1.935 27.861 1.00 78.25 156 HIS A N 1
ATOM 1200 C CA . HIS A 1 156 ? 4.375 -3.366 27.597 1.00 78.25 156 HIS A CA 1
ATOM 1201 C C . HIS A 1 156 ? 3.788 -4.109 28.805 1.00 78.25 156 HIS A C 1
ATOM 1203 O O . HIS A 1 156 ? 4.390 -4.144 29.881 1.00 78.25 156 HIS A O 1
ATOM 1209 N N . VAL A 1 157 ? 2.652 -4.766 28.595 1.00 82.94 157 VAL A N 1
ATOM 1210 C CA . VAL A 1 157 ? 1.947 -5.583 29.586 1.00 82.94 157 VAL A CA 1
ATOM 1211 C C . VAL A 1 157 ? 1.724 -6.965 28.959 1.00 82.94 157 VAL A C 1
ATOM 1213 O O . VAL A 1 157 ? 1.376 -7.021 27.786 1.00 82.94 157 VAL A O 1
ATOM 1216 N N . PRO A 1 158 ? 1.972 -8.079 29.670 1.00 85.81 158 PRO A N 1
ATOM 1217 C CA . PRO A 1 158 ? 1.684 -9.409 29.132 1.00 85.81 158 PRO A CA 1
ATOM 1218 C C . PRO A 1 158 ? 0.173 -9.597 28.932 1.00 85.81 158 PRO A C 1
ATOM 1220 O O . PRO A 1 158 ? -0.622 -8.948 29.621 1.00 85.81 158 PRO A O 1
ATOM 1223 N N . LEU A 1 159 ? -0.220 -10.480 28.009 1.00 87.44 159 LEU A N 1
ATOM 1224 C CA . LEU A 1 159 ? -1.610 -10.624 27.567 1.00 87.44 159 LEU A CA 1
ATOM 1225 C C . LEU A 1 159 ? -2.574 -10.879 28.732 1.00 87.44 159 LEU A C 1
ATOM 1227 O O . LEU A 1 159 ? -3.650 -10.289 28.777 1.00 87.44 159 LEU A O 1
ATOM 1231 N N . GLU A 1 160 ? -2.181 -11.692 29.712 1.00 87.62 160 GLU A N 1
ATOM 1232 C CA . GLU A 1 160 ? -3.019 -12.063 30.859 1.00 87.62 160 GLU A CA 1
ATOM 1233 C C . GLU A 1 160 ? -3.344 -10.871 31.760 1.00 87.62 160 GLU A C 1
ATOM 1235 O O . GLU A 1 160 ? -4.369 -10.866 32.424 1.00 87.62 160 GLU A O 1
ATOM 1240 N N . LYS A 1 161 ? -2.487 -9.845 31.780 1.00 87.25 161 LYS A N 1
ATOM 1241 C CA . LYS A 1 161 ? -2.682 -8.640 32.601 1.00 87.25 161 LYS A CA 1
ATOM 1242 C C . LYS A 1 161 ? -3.409 -7.520 31.861 1.00 87.25 161 LYS A C 1
ATOM 1244 O O . LYS A 1 161 ? -3.692 -6.487 32.463 1.00 87.25 161 LYS A O 1
ATOM 1249 N N . MET A 1 162 ? -3.682 -7.689 30.568 1.00 89.25 162 MET A N 1
ATOM 1250 C CA . MET A 1 162 ? -4.502 -6.756 29.800 1.00 89.25 162 MET A CA 1
ATOM 1251 C C . MET A 1 162 ? -5.980 -7.036 30.085 1.00 89.25 162 MET A C 1
ATOM 1253 O O . MET A 1 162 ? -6.647 -7.730 29.321 1.00 89.25 162 MET A O 1
ATOM 1257 N N . GLU A 1 163 ? -6.479 -6.555 31.217 1.00 89.19 163 GLU A N 1
ATOM 1258 C CA . GLU A 1 163 ? -7.873 -6.700 31.648 1.00 89.19 163 GLU A CA 1
ATOM 1259 C C . GLU A 1 163 ? -8.573 -5.337 31.692 1.00 89.19 163 GLU A C 1
ATOM 1261 O O . GLU A 1 163 ? -7.928 -4.288 31.751 1.00 89.19 163 GLU A O 1
ATOM 1266 N N . PHE A 1 164 ? -9.906 -5.347 31.652 1.00 89.19 164 PHE A N 1
ATOM 1267 C CA . PHE A 1 164 ? -10.681 -4.127 31.839 1.00 89.19 164 PHE A CA 1
ATOM 1268 C C . PHE A 1 164 ? -10.600 -3.663 33.295 1.00 89.19 164 PHE A C 1
ATOM 1270 O O . PHE A 1 164 ? -10.918 -4.408 34.221 1.00 89.19 164 PHE A O 1
ATOM 1277 N N . HIS A 1 165 ? -10.218 -2.406 33.490 1.00 84.00 165 HIS A N 1
ATOM 1278 C CA . HIS A 1 165 ? -10.183 -1.772 34.800 1.00 84.00 165 HIS A CA 1
ATOM 1279 C C . HIS A 1 165 ? -11.552 -1.154 35.092 1.00 84.00 165 HIS A C 1
ATOM 1281 O O . HIS A 1 165 ? -11.956 -0.205 34.414 1.00 84.00 165 HIS A O 1
ATOM 1287 N N . SER A 1 166 ? -12.250 -1.682 36.099 1.00 80.38 166 SER A N 1
ATOM 1288 C CA . SER A 1 166 ? -13.510 -1.121 36.592 1.00 80.38 166 SER A CA 1
ATOM 1289 C C . SER A 1 166 ? -13.265 -0.139 37.735 1.00 80.38 166 SER A C 1
ATOM 1291 O O . SER A 1 166 ? -12.425 -0.368 38.608 1.00 80.38 166 SER A O 1
ATOM 1293 N N . THR A 1 167 ? -14.004 0.967 37.729 1.00 70.31 167 THR A N 1
ATOM 1294 C CA . THR A 1 167 ? -14.006 1.970 38.803 1.00 70.31 167 THR A CA 1
ATOM 1295 C C . THR A 1 167 ? -15.014 1.634 39.904 1.00 70.31 167 THR A C 1
ATOM 1297 O O . THR A 1 167 ? -14.946 2.208 40.995 1.00 70.31 167 THR A O 1
ATOM 1300 N N . SER A 1 168 ? -15.934 0.695 39.656 1.00 66.75 168 SER A N 1
ATOM 1301 C CA . SER A 1 168 ? -16.956 0.289 40.612 1.00 66.75 168 SER A CA 1
ATOM 1302 C C . SER A 1 168 ? -16.466 -0.852 41.516 1.00 66.75 168 SER A C 1
ATOM 1304 O O . SER A 1 168 ? -15.842 -1.818 41.094 1.00 66.75 168 SER A O 1
ATOM 1306 N N . SER A 1 169 ? -16.756 -0.754 42.817 1.00 55.06 169 SER A N 1
ATOM 1307 C CA . SER A 1 169 ? -16.404 -1.776 43.820 1.00 55.06 169 SER A CA 1
ATOM 1308 C C . SER A 1 169 ? -17.315 -3.012 43.784 1.00 55.06 169 SER A C 1
ATOM 1310 O O . SER A 1 169 ? -17.129 -3.960 44.551 1.00 55.06 169 SER A O 1
ATOM 1312 N N . LEU A 1 170 ? -18.318 -3.007 42.904 1.00 54.97 170 LEU A N 1
ATOM 1313 C CA . LEU A 1 170 ? -19.278 -4.084 42.712 1.00 54.97 170 LEU A CA 1
ATOM 1314 C C . LEU A 1 170 ? -18.750 -5.036 41.635 1.00 54.97 170 LEU A C 1
ATOM 1316 O O . LEU A 1 170 ? -19.227 -5.035 40.506 1.00 54.97 170 LEU A O 1
ATOM 1320 N N . ASN A 1 171 ? -17.794 -5.886 42.014 1.00 56.84 171 ASN A N 1
ATOM 1321 C CA . ASN A 1 171 ? -17.290 -6.984 41.183 1.00 56.84 171 ASN A CA 1
ATOM 1322 C C . ASN A 1 171 ? -18.383 -8.044 40.954 1.00 56.84 171 ASN A C 1
ATOM 1324 O O . ASN A 1 171 ? -18.355 -9.126 41.544 1.00 56.84 171 ASN A O 1
ATOM 1328 N N . ARG A 1 172 ? -19.380 -7.747 40.116 1.00 64.50 172 ARG A N 1
ATOM 1329 C CA . ARG A 1 172 ? -20.214 -8.795 39.528 1.00 64.50 172 ARG A CA 1
ATOM 1330 C C . ARG A 1 172 ? -19.448 -9.391 38.349 1.00 64.50 172 ARG A C 1
ATOM 1332 O O . ARG A 1 172 ? -18.996 -8.631 37.495 1.00 64.50 172 ARG A O 1
ATOM 1339 N N . PRO A 1 173 ? -19.306 -10.723 38.272 1.00 68.00 173 PRO A N 1
ATOM 1340 C CA . PRO A 1 173 ? -18.723 -11.344 37.096 1.00 68.00 173 PRO A CA 1
ATOM 1341 C C . PRO A 1 173 ? -19.639 -11.064 35.902 1.00 68.00 173 PRO A C 1
ATOM 1343 O O . PRO A 1 173 ? -20.812 -11.436 35.916 1.00 68.00 173 PRO A O 1
ATOM 1346 N N . GLN A 1 174 ? -19.109 -10.391 34.884 1.00 84.12 174 GLN A N 1
ATOM 1347 C CA . GLN A 1 174 ? -19.793 -10.160 33.613 1.00 84.12 174 GLN A CA 1
ATOM 1348 C C . GLN A 1 174 ? -18.965 -10.783 32.489 1.00 84.12 174 GLN A C 1
ATOM 1350 O O . GLN A 1 174 ? -18.149 -10.100 31.866 1.00 84.12 174 GLN A O 1
ATOM 1355 N N . PRO A 1 175 ? -19.176 -12.080 32.213 1.00 86.75 175 PRO A N 1
ATOM 1356 C CA . PRO A 1 175 ? -18.355 -12.831 31.264 1.00 86.75 175 PRO A CA 1
ATOM 1357 C C . PRO A 1 175 ? -18.406 -12.252 29.844 1.00 86.75 175 PRO A C 1
ATOM 1359 O O . PRO A 1 175 ? -17.414 -12.296 29.120 1.00 86.75 175 PRO A O 1
ATOM 1362 N N . LEU A 1 176 ? -19.542 -11.645 29.471 1.00 89.88 176 LEU A N 1
ATOM 1363 C CA . LEU A 1 176 ? -19.727 -10.930 28.203 1.00 89.88 176 LEU A CA 1
ATOM 1364 C C . LEU A 1 176 ? -18.680 -9.833 27.978 1.00 89.88 176 LEU A C 1
ATOM 1366 O O . LEU A 1 176 ? -18.219 -9.642 26.857 1.00 89.88 176 LEU A O 1
ATOM 1370 N N . VAL A 1 177 ? -18.271 -9.132 29.035 1.00 90.69 177 VAL A N 1
ATOM 1371 C CA . VAL A 1 177 ? -17.247 -8.089 28.937 1.00 90.69 177 VAL A CA 1
ATOM 1372 C C . VAL A 1 177 ? -15.869 -8.668 29.214 1.00 90.69 177 VAL A C 1
ATOM 1374 O O . VAL A 1 177 ? -14.961 -8.518 28.399 1.00 90.69 177 VAL A O 1
ATOM 1377 N N . THR A 1 178 ? -15.709 -9.361 30.344 1.00 90.44 178 THR A N 1
ATOM 1378 C CA . THR A 1 178 ? -14.393 -9.786 30.839 1.00 90.44 178 THR A CA 1
ATOM 1379 C C . THR A 1 178 ? -13.760 -10.894 30.012 1.00 90.44 178 THR A C 1
ATOM 1381 O O . THR A 1 178 ? -12.538 -10.982 29.986 1.00 90.44 178 THR A O 1
ATOM 1384 N N . SER A 1 179 ? -14.558 -11.726 29.339 1.00 92.25 179 SER A N 1
ATOM 1385 C CA . SER A 1 179 ? -14.061 -12.766 28.433 1.00 92.25 179 SER A CA 1
ATOM 1386 C C . SER A 1 179 ? -14.280 -12.366 26.974 1.00 92.25 179 SER A C 1
ATOM 1388 O O . SER A 1 179 ? -13.318 -12.153 26.236 1.00 92.25 179 SER A O 1
ATOM 1390 N N . ILE A 1 180 ? -15.536 -12.158 26.572 1.00 95.25 180 ILE A N 1
ATOM 1391 C CA . ILE A 1 180 ? -15.910 -12.044 25.155 1.00 95.25 180 ILE A CA 1
ATOM 1392 C C . ILE A 1 180 ? -15.466 -10.718 24.524 1.00 95.25 180 ILE A C 1
ATOM 1394 O O . ILE A 1 180 ? -14.685 -10.722 23.570 1.00 95.25 180 ILE A O 1
ATOM 1398 N N . LEU A 1 181 ? -15.920 -9.573 25.049 1.00 94.88 181 LEU A N 1
ATOM 1399 C CA . LEU A 1 181 ? -15.528 -8.266 24.508 1.00 94.88 181 LEU A CA 1
ATOM 1400 C C . LEU A 1 181 ? -14.022 -8.031 24.664 1.00 94.88 181 LEU A C 1
ATOM 1402 O O . LEU A 1 181 ? -13.385 -7.484 23.766 1.00 94.88 181 LEU A O 1
ATOM 1406 N N . ARG A 1 182 ? -13.439 -8.493 25.776 1.00 94.75 182 ARG A N 1
ATOM 1407 C CA . ARG A 1 182 ? -11.993 -8.460 26.015 1.00 94.75 182 ARG A CA 1
ATOM 1408 C C . ARG A 1 182 ? -11.228 -9.168 24.896 1.00 94.75 182 ARG A C 1
ATOM 1410 O O . ARG A 1 182 ? -10.325 -8.570 24.312 1.00 94.75 182 ARG A O 1
ATOM 1417 N N . ALA A 1 183 ? -11.594 -10.412 24.587 1.00 96.25 183 ALA A N 1
ATOM 1418 C CA . ALA A 1 183 ? -10.954 -11.187 23.530 1.00 96.25 183 ALA A CA 1
ATOM 1419 C C . ALA A 1 183 ? -11.095 -10.506 22.163 1.00 96.25 183 ALA A C 1
ATOM 1421 O O . ALA A 1 183 ? -10.114 -10.399 21.427 1.00 96.25 183 ALA A O 1
ATOM 1422 N N . TYR A 1 184 ? -12.280 -9.969 21.853 1.00 97.25 184 TYR A N 1
ATOM 1423 C CA . TYR A 1 184 ? -12.512 -9.233 20.611 1.00 97.25 184 TYR A CA 1
ATOM 1424 C C . TYR A 1 184 ? -11.630 -7.980 20.495 1.00 97.25 184 TYR A C 1
ATOM 1426 O O . TYR A 1 184 ? -10.961 -7.799 19.480 1.00 97.25 184 TYR A O 1
ATOM 1434 N N . CYS A 1 185 ? -11.575 -7.145 21.539 1.00 96.00 185 CYS A N 1
ATOM 1435 C CA . CYS A 1 185 ? -10.758 -5.928 21.580 1.00 96.00 185 CYS A CA 1
ATOM 1436 C C . CYS A 1 185 ? -9.258 -6.217 21.432 1.00 96.00 185 CYS A C 1
ATOM 1438 O O . CYS A 1 185 ? -8.564 -5.515 20.698 1.00 96.00 185 CYS A O 1
ATOM 1440 N N . LEU A 1 186 ? -8.752 -7.249 22.112 1.00 95.56 186 LEU A N 1
ATOM 1441 C CA . LEU A 1 186 ? -7.340 -7.631 22.042 1.00 95.56 186 LEU A CA 1
ATOM 1442 C C . LEU A 1 186 ? -6.985 -8.261 20.690 1.00 95.56 186 LEU A C 1
ATOM 1444 O O . LEU A 1 186 ? -5.958 -7.915 20.109 1.00 95.56 186 LEU A O 1
ATOM 1448 N N . GLY A 1 187 ? -7.861 -9.109 20.143 1.00 96.19 187 GLY A N 1
ATOM 1449 C CA . GLY A 1 187 ? -7.712 -9.633 18.785 1.00 96.19 187 GLY A CA 1
ATOM 1450 C C . GLY A 1 187 ? -7.726 -8.520 17.734 1.00 96.19 187 GLY A C 1
ATOM 1451 O O . GLY A 1 187 ? -6.916 -8.537 16.810 1.00 96.19 187 GLY A O 1
ATOM 1452 N N . LEU A 1 188 ? -8.599 -7.519 17.896 1.00 96.75 188 LEU A N 1
ATOM 1453 C CA . LEU A 1 188 ? -8.637 -6.327 17.047 1.00 96.75 188 LEU A CA 1
ATOM 1454 C C . LEU A 1 188 ? -7.325 -5.550 17.145 1.00 96.75 188 LEU A C 1
ATOM 1456 O O . LEU A 1 188 ? -6.721 -5.272 16.117 1.00 96.75 188 LEU A O 1
ATOM 1460 N N . ALA A 1 189 ? -6.831 -5.269 18.352 1.00 95.00 189 ALA A N 1
ATOM 1461 C CA . ALA A 1 189 ? -5.550 -4.590 18.537 1.00 95.00 189 ALA A CA 1
ATOM 1462 C C . ALA A 1 189 ? -4.393 -5.316 17.828 1.00 95.00 189 ALA A C 1
ATOM 1464 O O . ALA A 1 189 ? -3.573 -4.666 17.181 1.00 95.00 189 ALA A O 1
ATOM 1465 N N . LYS A 1 190 ? -4.350 -6.655 17.883 1.00 94.81 190 LYS A N 1
ATOM 1466 C CA . LYS A 1 190 ? -3.345 -7.431 17.145 1.00 94.81 190 LYS A CA 1
ATOM 1467 C C . LYS A 1 190 ? -3.538 -7.357 15.625 1.00 94.81 190 LYS A C 1
ATOM 1469 O O . LYS A 1 190 ? -2.551 -7.235 14.911 1.00 94.81 190 LYS A O 1
ATOM 1474 N N . CYS A 1 191 ? -4.776 -7.329 15.125 1.00 95.75 191 CYS A N 1
ATOM 1475 C CA . CYS A 1 191 ? -5.047 -7.086 13.700 1.00 95.75 191 CYS A CA 1
ATOM 1476 C C . CYS A 1 191 ? -4.487 -5.729 13.237 1.00 95.75 191 CYS A C 1
ATOM 1478 O O . CYS A 1 191 ? -3.857 -5.664 12.182 1.00 95.75 191 CYS A O 1
ATOM 1480 N N . LEU A 1 192 ? -4.665 -4.665 14.034 1.00 95.19 192 LEU A N 1
ATOM 1481 C CA . LEU A 1 192 ? -4.118 -3.338 13.714 1.00 95.19 192 LEU A CA 1
ATOM 1482 C C . LEU A 1 192 ? -2.592 -3.374 13.607 1.00 95.19 192 LEU A C 1
ATOM 1484 O O . LEU A 1 192 ? -2.027 -2.809 12.675 1.00 95.19 192 LEU A O 1
ATOM 1488 N N . ASP A 1 193 ? -1.934 -4.059 14.542 1.00 93.50 193 ASP A N 1
ATOM 1489 C CA . ASP A 1 193 ? -0.480 -4.229 14.556 1.00 93.50 193 ASP A CA 1
ATOM 1490 C C . ASP A 1 193 ? 0.014 -4.939 13.287 1.00 93.50 193 ASP A C 1
ATOM 1492 O O . ASP A 1 193 ? 0.898 -4.428 12.598 1.00 93.50 193 ASP A O 1
ATOM 1496 N N . SER A 1 194 ? -0.619 -6.055 12.911 1.00 93.94 194 SER A N 1
ATOM 1497 C CA . SER A 1 194 ? -0.252 -6.812 11.709 1.00 93.94 194 SER A CA 1
ATOM 1498 C C . SER A 1 194 ? -0.494 -6.018 10.416 1.00 93.94 194 SER A C 1
ATOM 1500 O O . SER A 1 194 ? 0.324 -6.073 9.496 1.00 93.94 194 SER A O 1
ATOM 1502 N N . VAL A 1 195 ? -1.570 -5.225 10.341 1.00 95.38 195 VAL A N 1
ATOM 1503 C CA . VAL A 1 195 ? -1.849 -4.337 9.195 1.00 95.38 195 VAL A CA 1
ATOM 1504 C C . VAL A 1 195 ? -0.812 -3.223 9.085 1.00 95.38 195 VAL A C 1
ATOM 1506 O O . VAL A 1 195 ? -0.297 -2.984 7.992 1.00 95.38 195 VAL A O 1
ATOM 1509 N N . ILE A 1 196 ? -0.484 -2.560 10.200 1.00 94.56 196 ILE A N 1
ATOM 1510 C CA . ILE A 1 196 ? 0.543 -1.512 10.230 1.00 94.56 196 ILE A CA 1
ATOM 1511 C C . ILE A 1 196 ? 1.884 -2.093 9.796 1.00 94.56 196 ILE A C 1
ATOM 1513 O O . ILE A 1 196 ? 2.552 -1.500 8.951 1.00 94.56 196 ILE A O 1
ATOM 1517 N N . LEU A 1 197 ? 2.269 -3.258 10.323 1.00 92.88 197 LEU A N 1
ATOM 1518 C CA . LEU A 1 197 ? 3.523 -3.911 9.961 1.00 92.88 197 LEU A CA 1
ATOM 1519 C C . LEU A 1 197 ? 3.587 -4.238 8.463 1.00 92.88 197 LEU A C 1
ATOM 1521 O O . LEU A 1 197 ? 4.610 -3.990 7.830 1.00 92.88 197 LEU A O 1
ATOM 1525 N N . GLU A 1 198 ? 2.505 -4.757 7.880 1.00 93.88 198 GLU A N 1
ATOM 1526 C CA . GLU A 1 198 ? 2.473 -5.087 6.453 1.00 93.88 198 GLU A CA 1
ATOM 1527 C C . GLU A 1 198 ? 2.565 -3.832 5.573 1.00 93.88 198 GLU A C 1
ATOM 1529 O O . GLU A 1 198 ? 3.387 -3.791 4.660 1.00 93.88 198 GLU A O 1
ATOM 1534 N N . ILE A 1 199 ? 1.777 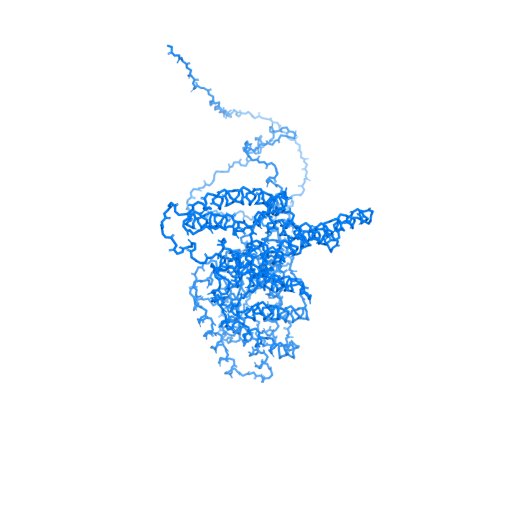-2.789 5.861 1.00 95.00 199 ILE A N 1
ATOM 1535 C CA . ILE A 1 199 ? 1.784 -1.547 5.070 1.00 95.00 199 ILE A CA 1
ATOM 1536 C C . ILE A 1 199 ? 3.136 -0.835 5.187 1.00 95.00 199 ILE A C 1
ATOM 1538 O O . ILE A 1 199 ? 3.702 -0.436 4.173 1.00 95.00 199 ILE A O 1
ATOM 1542 N N . THR A 1 200 ? 3.678 -0.721 6.403 1.00 94.06 200 THR A N 1
ATOM 1543 C CA . THR A 1 200 ? 4.966 -0.046 6.651 1.00 94.06 200 THR A CA 1
ATOM 1544 C C . THR A 1 200 ? 6.175 -0.825 6.139 1.00 94.06 200 THR A C 1
ATOM 1546 O O . THR A 1 200 ? 7.248 -0.242 5.992 1.00 94.06 200 THR A O 1
ATOM 1549 N N . SER A 1 201 ? 6.017 -2.118 5.831 1.00 92.50 201 SER A N 1
ATOM 1550 C CA . SER A 1 201 ? 7.062 -2.915 5.179 1.00 92.50 201 SER A CA 1
ATOM 1551 C C . SER A 1 201 ? 7.215 -2.628 3.680 1.00 92.50 201 SER A C 1
ATOM 1553 O O . SER A 1 201 ? 8.214 -3.033 3.090 1.00 92.50 201 SER A O 1
ATOM 1555 N N . GLU A 1 202 ? 6.265 -1.909 3.076 1.00 93.69 202 GLU A N 1
ATOM 1556 C CA . GLU A 1 202 ? 6.217 -1.620 1.641 1.00 93.69 202 GLU A CA 1
ATOM 1557 C C . GLU A 1 202 ? 6.154 -0.109 1.359 1.00 93.69 202 GLU A C 1
ATOM 1559 O O . GLU A 1 202 ? 6.123 0.721 2.267 1.00 93.69 202 GLU A O 1
ATOM 1564 N N . HIS A 1 203 ? 6.163 0.284 0.079 1.00 93.06 203 HIS A N 1
ATOM 1565 C CA . HIS A 1 203 ? 6.143 1.703 -0.288 1.00 93.06 203 HIS A CA 1
ATOM 1566 C C . HIS A 1 203 ? 4.716 2.258 -0.245 1.00 93.06 203 HIS A C 1
ATOM 1568 O O . HIS A 1 203 ? 3.843 1.808 -0.997 1.00 93.06 203 HIS A O 1
ATOM 1574 N N . PHE A 1 204 ? 4.515 3.271 0.596 1.00 94.56 204 PHE A N 1
ATOM 1575 C CA . PHE A 1 204 ? 3.277 4.038 0.723 1.00 94.56 204 PHE A CA 1
ATOM 1576 C C . PHE A 1 204 ? 3.584 5.490 1.129 1.00 94.56 204 PHE A C 1
ATOM 1578 O O . PHE A 1 204 ? 4.698 5.802 1.560 1.00 94.56 204 PHE A O 1
ATOM 1585 N N . TYR A 1 205 ? 2.603 6.382 0.994 1.00 94.44 205 TYR A N 1
ATOM 1586 C CA . TYR A 1 205 ? 2.707 7.773 1.436 1.00 94.44 205 TYR A CA 1
ATOM 1587 C C . TYR A 1 205 ? 1.907 8.002 2.729 1.00 94.44 205 TYR A C 1
ATOM 1589 O O . TYR A 1 205 ? 0.676 7.958 2.721 1.00 94.44 205 TYR A O 1
ATOM 1597 N N . GLU A 1 206 ? 2.611 8.259 3.836 1.00 93.44 206 GLU A N 1
ATOM 1598 C CA . GLU A 1 206 ? 2.018 8.582 5.146 1.00 93.44 206 GLU A CA 1
ATOM 1599 C C . GLU A 1 206 ? 1.129 9.837 5.053 1.00 93.44 206 GLU A C 1
ATOM 1601 O O . GLU A 1 206 ? 1.457 10.787 4.342 1.00 93.44 206 GLU A O 1
ATOM 1606 N N . GLU A 1 207 ? -0.006 9.821 5.755 1.00 89.94 207 GLU A N 1
ATOM 1607 C CA . GLU A 1 207 ? -1.048 10.868 5.756 1.00 89.94 207 GLU A CA 1
ATOM 1608 C C . GLU A 1 207 ? -1.775 11.101 4.418 1.00 89.94 207 GLU A C 1
ATOM 1610 O O . GLU A 1 207 ? -2.677 11.937 4.348 1.00 89.94 207 GLU A O 1
ATOM 1615 N N . GLU A 1 208 ? -1.451 10.336 3.375 1.00 92.94 208 GLU A N 1
ATOM 1616 C CA . GLU A 1 208 ? -2.130 10.380 2.075 1.00 92.94 208 GLU A CA 1
ATOM 1617 C C . GLU A 1 208 ? -2.791 9.039 1.737 1.00 92.94 208 GLU A C 1
ATOM 1619 O O . GLU A 1 208 ? -3.993 8.984 1.494 1.00 92.94 208 GLU A O 1
ATOM 1624 N N . ASP A 1 209 ? -2.010 7.955 1.738 1.00 92.94 209 ASP A N 1
ATOM 1625 C CA . ASP A 1 209 ? -2.498 6.594 1.493 1.00 92.94 209 ASP A CA 1
ATOM 1626 C C . ASP A 1 209 ? -3.051 5.939 2.761 1.00 92.94 209 ASP A C 1
ATOM 1628 O O . ASP A 1 209 ? -3.963 5.111 2.696 1.00 92.94 209 ASP A O 1
ATOM 1632 N N . PHE A 1 210 ? -2.408 6.222 3.895 1.00 95.38 210 PHE A N 1
ATOM 1633 C CA . PHE A 1 210 ? -2.662 5.582 5.178 1.00 95.38 210 PHE A CA 1
ATOM 1634 C C . PHE A 1 210 ? -2.022 6.375 6.320 1.00 95.38 210 PHE A C 1
ATOM 1636 O O . PHE A 1 210 ? -1.043 7.093 6.114 1.00 95.38 210 PHE A O 1
ATOM 1643 N N . ILE A 1 211 ? -2.564 6.224 7.530 1.00 93.69 211 ILE A N 1
ATOM 1644 C CA . ILE A 1 211 ? -2.040 6.848 8.748 1.00 93.69 211 ILE A CA 1
ATOM 1645 C C . ILE A 1 211 ? -1.696 5.739 9.734 1.00 93.69 211 ILE A C 1
ATOM 1647 O O . ILE A 1 211 ? -2.580 5.072 10.279 1.00 93.69 211 ILE A O 1
ATOM 1651 N N . SER A 1 212 ? -0.398 5.564 9.966 1.00 91.81 212 SER A N 1
ATOM 1652 C CA . SER A 1 212 ? 0.169 4.524 10.823 1.00 91.81 212 SER A CA 1
ATOM 1653 C C . SER A 1 212 ? 0.284 4.944 12.293 1.00 91.81 212 SER A C 1
ATOM 1655 O O . SER A 1 212 ? 0.621 4.125 13.148 1.00 91.81 212 SER A O 1
ATOM 1657 N N . ALA A 1 213 ? -0.011 6.209 12.613 1.00 90.62 213 ALA A N 1
ATOM 1658 C CA . ALA A 1 213 ? 0.165 6.776 13.946 1.00 90.62 213 ALA A CA 1
ATOM 1659 C C . ALA A 1 213 ? -0.643 6.030 15.029 1.00 90.62 213 ALA A C 1
ATOM 1661 O O . ALA A 1 213 ? -1.872 6.086 15.072 1.00 90.62 213 ALA A O 1
ATOM 1662 N N . THR A 1 214 ? 0.066 5.387 15.965 1.00 87.75 214 THR A N 1
ATOM 1663 C CA . THR A 1 214 ? -0.523 4.622 17.084 1.00 87.75 214 THR A CA 1
ATOM 1664 C C . THR A 1 214 ? -0.545 5.376 18.416 1.00 87.75 214 THR A C 1
ATOM 1666 O O . THR A 1 214 ? -0.994 4.827 19.424 1.00 87.75 214 THR A O 1
ATOM 1669 N N . PHE A 1 215 ? -0.053 6.621 18.450 1.00 85.00 215 PHE A N 1
ATOM 1670 C CA . PHE A 1 215 ? -0.060 7.500 19.631 1.00 85.00 215 PHE A CA 1
ATOM 1671 C C . PHE A 1 215 ? 0.507 6.853 20.912 1.00 85.00 215 PHE A C 1
ATOM 1673 O O . PHE A 1 215 ? 0.047 7.150 22.017 1.00 85.00 215 PHE A O 1
ATOM 1680 N N . SER A 1 216 ? 1.483 5.947 20.763 1.00 81.62 216 SER A N 1
ATOM 1681 C CA . SER A 1 216 ? 2.101 5.189 21.862 1.00 81.62 216 SER A CA 1
ATOM 1682 C C . SER A 1 216 ? 1.097 4.374 22.690 1.00 81.62 216 SER A C 1
ATOM 1684 O O . SER A 1 216 ? 1.200 4.318 23.914 1.00 81.62 216 SER A O 1
ATOM 1686 N N . ARG A 1 217 ? 0.095 3.766 22.042 1.00 76.88 217 ARG A N 1
ATOM 1687 C CA . ARG A 1 217 ? -0.898 2.900 22.710 1.00 76.88 217 ARG A CA 1
ATOM 1688 C C . ARG A 1 217 ? -0.903 1.448 22.260 1.00 76.88 217 ARG A C 1
ATOM 1690 O O . ARG A 1 217 ? -1.452 0.601 22.957 1.00 76.88 217 ARG A O 1
ATOM 1697 N N . LEU A 1 218 ? -0.311 1.144 21.111 1.00 74.00 218 LEU A N 1
ATOM 1698 C CA . LEU A 1 218 ? -0.337 -0.202 20.550 1.00 74.00 218 LEU A CA 1
ATOM 1699 C C . LEU A 1 218 ? 0.971 -0.940 20.874 1.00 74.00 218 LEU A C 1
ATOM 1701 O O . LEU A 1 218 ? 1.939 -0.861 20.125 1.00 74.00 218 LEU A O 1
ATOM 1705 N N . TYR A 1 219 ? 1.004 -1.647 22.009 1.00 69.81 219 TYR A N 1
ATOM 1706 C CA . TYR A 1 219 ? 2.155 -2.453 22.458 1.00 69.81 219 TYR A CA 1
ATOM 1707 C C . TYR A 1 219 ? 1.847 -3.959 22.477 1.00 69.81 219 TYR A C 1
ATOM 1709 O O . TYR A 1 219 ? 2.164 -4.651 23.443 1.00 69.81 219 TYR A O 1
ATOM 1717 N N . VAL A 1 220 ? 1.228 -4.471 21.410 1.00 79.88 220 VAL A N 1
ATOM 1718 C CA . VAL A 1 220 ? 0.902 -5.906 21.251 1.00 79.88 220 VAL A CA 1
ATOM 1719 C C . VAL A 1 220 ? 1.856 -6.650 20.310 1.00 79.88 220 VAL A C 1
ATOM 1721 O O . VAL A 1 220 ? 1.815 -7.874 20.230 1.00 79.88 220 VAL A O 1
ATOM 1724 N N . SER A 1 221 ? 2.769 -5.936 19.648 1.00 75.44 221 SER A N 1
ATOM 1725 C CA . SER A 1 221 ? 3.719 -6.501 18.678 1.00 75.44 221 SER A CA 1
ATOM 1726 C C . SER A 1 221 ? 4.641 -7.582 19.230 1.00 75.44 221 SER A C 1
ATOM 1728 O O . SER A 1 221 ? 5.115 -8.427 18.477 1.00 75.44 221 SER A O 1
ATOM 1730 N N . LYS A 1 222 ? 4.888 -7.582 20.544 1.00 80.88 222 LYS A N 1
ATOM 1731 C CA . LYS A 1 222 ? 5.765 -8.558 21.209 1.00 80.88 222 LYS A CA 1
ATOM 1732 C C . LYS A 1 222 ? 5.057 -9.838 21.654 1.00 80.88 222 LYS A C 1
ATOM 1734 O O . LYS A 1 222 ? 5.731 -10.734 22.152 1.00 80.88 222 LYS A O 1
ATOM 1739 N N . ILE A 1 223 ? 3.734 -9.892 21.532 1.00 87.75 223 ILE A N 1
ATOM 1740 C CA . ILE A 1 223 ? 2.921 -11.050 21.903 1.00 87.75 223 ILE A CA 1
ATOM 1741 C C . ILE A 1 223 ? 2.616 -11.833 20.625 1.00 87.75 223 ILE A C 1
ATOM 1743 O O . ILE A 1 223 ? 2.333 -11.227 19.579 1.00 87.75 223 ILE A O 1
ATOM 1747 N N . ASP A 1 224 ? 2.715 -13.159 20.718 1.00 89.31 224 ASP A N 1
ATOM 1748 C CA . ASP A 1 224 ? 2.492 -14.062 19.594 1.00 89.31 224 ASP A CA 1
ATOM 1749 C C . ASP A 1 224 ? 1.010 -14.081 19.202 1.00 89.31 224 ASP A C 1
ATOM 1751 O O . ASP A 1 224 ? 0.116 -13.893 20.025 1.00 89.31 224 ASP A O 1
ATOM 1755 N N . GLU A 1 225 ? 0.738 -14.282 17.922 1.00 90.06 225 GLU A N 1
ATOM 1756 C CA . GLU A 1 225 ? -0.613 -14.326 17.368 1.00 90.06 225 GLU A CA 1
ATOM 1757 C C . GLU A 1 225 ? -1.410 -15.519 17.885 1.00 90.06 225 GLU A C 1
ATOM 1759 O O . GLU A 1 225 ? -2.616 -15.394 18.118 1.00 90.06 225 GLU A O 1
ATOM 1764 N N . ASP A 1 226 ? -0.728 -16.640 18.119 1.00 92.25 226 ASP A N 1
ATOM 1765 C CA . ASP A 1 226 ? -1.325 -17.858 18.661 1.00 92.25 226 ASP A CA 1
ATOM 1766 C C . ASP A 1 226 ? -1.952 -17.620 20.047 1.00 92.25 226 ASP A C 1
ATOM 1768 O O . ASP A 1 226 ? -3.020 -18.164 20.337 1.00 92.25 226 ASP A O 1
ATOM 1772 N N . ASP A 1 227 ? -1.377 -16.730 20.865 1.00 94.12 227 ASP A N 1
ATOM 1773 C CA . ASP A 1 227 ? -1.927 -16.377 22.181 1.00 94.12 227 ASP A CA 1
ATOM 1774 C C . ASP A 1 227 ? -3.278 -15.646 22.054 1.00 94.12 227 ASP A C 1
ATOM 1776 O O . ASP A 1 227 ? -4.223 -15.903 22.806 1.00 94.12 227 ASP A O 1
ATOM 1780 N N . PHE A 1 228 ? -3.412 -14.751 21.067 1.00 95.00 228 PHE A N 1
ATOM 1781 C CA . PHE A 1 228 ? -4.675 -14.056 20.793 1.00 95.00 228 PHE A CA 1
ATOM 1782 C C . PHE A 1 228 ? -5.720 -14.992 20.176 1.00 95.00 228 PHE A C 1
ATOM 1784 O O . PHE A 1 228 ? -6.913 -14.849 20.456 1.00 95.00 228 PHE A O 1
ATOM 1791 N N . LEU A 1 229 ? -5.297 -15.961 19.359 1.00 95.25 229 LEU A N 1
ATOM 1792 C CA . LEU A 1 229 ? -6.188 -16.989 18.822 1.00 95.25 229 LEU A CA 1
ATOM 1793 C C . LEU A 1 229 ? -6.734 -17.893 19.926 1.00 95.25 229 LEU A C 1
ATOM 1795 O O . LEU A 1 229 ? -7.948 -18.077 19.996 1.00 95.25 229 LEU A O 1
ATOM 1799 N N . ALA A 1 230 ? -5.873 -18.369 20.827 1.00 96.44 230 ALA A N 1
ATOM 1800 C CA . ALA A 1 230 ? -6.282 -19.149 21.991 1.00 96.44 230 ALA A CA 1
ATOM 1801 C C . ALA A 1 230 ? -7.247 -18.361 22.895 1.00 96.44 230 ALA A C 1
ATOM 1803 O O . ALA A 1 230 ? -8.222 -18.913 23.415 1.00 96.44 230 ALA A O 1
ATOM 1804 N N . LEU A 1 231 ? -7.026 -17.050 23.042 1.00 96.38 231 LEU A N 1
ATOM 1805 C CA . LEU A 1 231 ? -7.929 -16.171 23.782 1.00 96.38 231 LEU A CA 1
ATOM 1806 C C . LEU A 1 231 ? -9.319 -16.070 23.126 1.00 96.38 231 LEU A C 1
ATOM 1808 O O . LEU A 1 231 ? -10.330 -16.145 23.825 1.00 96.38 231 LEU A O 1
ATOM 1812 N N . LEU A 1 232 ? -9.389 -15.925 21.800 1.00 96.81 232 LEU A N 1
ATOM 1813 C CA . LEU A 1 232 ? -10.659 -15.896 21.060 1.00 96.81 232 LEU A CA 1
ATOM 1814 C C . LEU A 1 232 ? -11.389 -17.247 21.114 1.00 96.81 232 LEU A C 1
ATOM 1816 O O . LEU A 1 232 ? -12.607 -17.275 21.272 1.00 96.81 232 LEU A O 1
ATOM 1820 N N . GLU A 1 233 ? -10.661 -18.361 21.031 1.00 96.44 233 GLU A N 1
ATOM 1821 C CA . GLU A 1 233 ? -11.225 -19.711 21.179 1.00 96.44 233 GLU A CA 1
ATOM 1822 C C . GLU A 1 233 ? -11.783 -19.943 22.591 1.00 96.44 233 GLU A C 1
ATOM 1824 O O . GLU A 1 233 ? -12.870 -20.503 22.748 1.00 96.44 233 GLU A O 1
ATOM 1829 N N . THR A 1 234 ? -11.095 -19.437 23.617 1.00 96.25 234 THR A N 1
ATOM 1830 C CA . THR A 1 234 ? -11.589 -19.461 25.002 1.00 96.25 234 THR A CA 1
ATOM 1831 C C . THR A 1 234 ? -12.879 -18.651 25.138 1.00 96.25 234 THR A C 1
ATOM 1833 O O . THR A 1 234 ? -13.855 -19.148 25.693 1.00 96.25 234 THR A O 1
ATOM 1836 N N . ALA A 1 235 ? -12.938 -17.448 24.558 1.00 96.25 235 ALA A N 1
ATOM 1837 C CA . ALA A 1 235 ? -14.146 -16.620 24.570 1.00 96.25 235 ALA A CA 1
ATOM 1838 C C . ALA A 1 235 ? -15.340 -17.281 23.859 1.00 96.25 235 ALA A C 1
ATOM 1840 O O . ALA A 1 235 ? -16.481 -17.129 24.295 1.00 96.25 235 ALA A O 1
ATOM 1841 N N . VAL A 1 236 ? -15.086 -18.038 22.788 1.00 96.00 236 VAL A N 1
ATOM 1842 C CA . VAL A 1 236 ? -16.100 -18.860 22.113 1.00 96.00 236 VAL A CA 1
ATOM 1843 C C . VAL A 1 236 ? -16.630 -19.955 23.046 1.00 96.00 236 VAL A C 1
ATOM 1845 O O . VAL A 1 236 ? -17.843 -20.102 23.178 1.00 96.00 236 VAL A O 1
ATOM 1848 N N . SER A 1 237 ? -15.744 -20.674 23.742 1.00 94.94 237 SER A N 1
ATOM 1849 C CA . SER A 1 237 ? -16.148 -21.691 24.724 1.00 94.94 237 SER A CA 1
ATOM 1850 C C . SER A 1 237 ? -16.929 -21.090 25.899 1.00 94.94 237 SER A C 1
ATOM 1852 O O . SER A 1 237 ? -17.889 -21.693 26.379 1.00 94.94 237 SER A O 1
ATOM 1854 N N . ASP A 1 238 ? -16.534 -19.906 26.366 1.00 93.94 238 ASP A N 1
ATOM 1855 C CA . ASP A 1 238 ? -17.219 -19.203 27.452 1.00 93.94 238 ASP A CA 1
ATOM 1856 C C . ASP A 1 238 ? -18.616 -18.737 27.025 1.00 93.94 238 ASP A C 1
ATOM 1858 O O . ASP A 1 238 ? -19.560 -18.838 27.807 1.00 93.94 238 ASP A O 1
ATOM 1862 N N . LEU A 1 239 ? -18.777 -18.274 25.779 1.00 94.62 239 LEU A N 1
ATOM 1863 C CA . LEU A 1 239 ? -20.068 -17.870 25.217 1.00 94.62 239 LEU A CA 1
ATOM 1864 C C . LEU A 1 239 ? -21.082 -19.021 25.204 1.00 94.62 239 LEU A C 1
ATOM 1866 O O . LEU A 1 239 ? -22.254 -18.816 25.538 1.00 94.62 239 LEU A O 1
ATOM 1870 N N . ASP A 1 240 ? -20.636 -20.232 24.869 1.00 92.50 240 ASP A N 1
ATOM 1871 C CA . ASP A 1 240 ? -21.496 -21.416 24.857 1.00 92.50 240 ASP A CA 1
ATOM 1872 C C . ASP A 1 240 ? -22.048 -21.735 26.255 1.00 92.50 240 ASP A C 1
ATOM 1874 O O . ASP A 1 240 ? -23.218 -22.119 26.382 1.00 92.50 240 ASP A O 1
ATOM 1878 N N . ALA A 1 241 ? -21.253 -21.494 27.303 1.00 91.88 241 ALA A N 1
ATOM 1879 C CA . ALA A 1 241 ? -21.619 -21.730 28.699 1.00 91.88 241 ALA A CA 1
ATOM 1880 C C . ALA A 1 241 ? -22.585 -20.683 29.293 1.00 91.88 241 ALA A C 1
ATOM 1882 O O . ALA A 1 241 ? -23.159 -20.925 30.358 1.00 91.88 241 ALA A O 1
ATOM 1883 N N . LEU A 1 242 ? -22.787 -19.531 28.639 1.00 91.31 242 LEU A N 1
ATOM 1884 C CA . LEU A 1 242 ? -23.687 -18.482 29.132 1.00 91.31 242 LEU A CA 1
ATOM 1885 C C . LEU A 1 242 ? -25.163 -18.827 28.921 1.00 91.31 242 LEU A C 1
ATOM 1887 O O . LEU A 1 242 ? -25.536 -19.475 27.948 1.00 91.31 242 LEU A O 1
ATOM 1891 N N . ASP A 1 243 ? -26.033 -18.344 29.805 1.00 90.94 243 ASP A N 1
ATOM 1892 C CA . ASP A 1 243 ? -27.485 -18.490 29.658 1.00 90.94 243 ASP A CA 1
ATOM 1893 C C . ASP A 1 243 ? -28.053 -17.339 28.811 1.00 90.94 243 ASP A C 1
ATOM 1895 O O . ASP A 1 243 ? -28.452 -16.296 29.325 1.00 90.94 243 ASP A O 1
ATOM 1899 N N . LEU A 1 244 ? -27.996 -17.500 27.486 1.00 91.75 244 LEU A N 1
ATOM 1900 C CA . LEU A 1 244 ? -28.433 -16.522 26.483 1.00 91.75 244 LEU A CA 1
ATOM 1901 C C . LEU A 1 244 ? -29.286 -17.205 25.412 1.00 91.75 244 LEU A C 1
ATOM 1903 O O . LEU A 1 244 ? -29.145 -18.405 25.166 1.00 91.75 244 LEU A O 1
ATOM 1907 N N . SER A 1 245 ? -30.140 -16.433 24.733 1.00 94.25 245 SER A N 1
ATOM 1908 C CA . SER A 1 245 ? -30.902 -16.948 23.593 1.00 94.25 245 SER A CA 1
ATOM 1909 C C . SER A 1 245 ? -29.958 -17.412 22.479 1.00 94.25 245 SER A C 1
ATOM 1911 O O . SER A 1 245 ? -28.912 -16.804 22.240 1.00 94.25 245 SER A O 1
ATOM 1913 N N . GLN A 1 246 ? -30.337 -18.480 21.770 1.00 94.00 246 GLN A N 1
ATOM 1914 C CA . GLN A 1 246 ? -29.498 -19.045 20.710 1.00 94.00 246 GLN A CA 1
ATOM 1915 C C . GLN A 1 246 ? -29.166 -18.006 19.631 1.00 94.00 246 GLN A C 1
ATOM 1917 O O . GLN A 1 246 ? -28.026 -17.903 19.205 1.00 94.00 246 GLN A O 1
ATOM 1922 N N . GLN A 1 247 ? -30.139 -17.165 19.274 1.00 95.25 247 GLN A N 1
ATOM 1923 C CA . GLN A 1 247 ? -29.965 -16.108 18.280 1.00 95.25 247 GLN A CA 1
ATOM 1924 C C . GLN A 1 247 ? -28.884 -15.085 18.677 1.00 95.25 247 GLN A C 1
ATOM 1926 O O . GLN A 1 247 ? -28.088 -14.678 17.834 1.00 95.25 247 GLN A O 1
ATOM 1931 N N . LEU A 1 248 ? -28.828 -14.683 19.953 1.00 94.88 248 LEU A N 1
ATOM 1932 C CA . LEU A 1 248 ? -27.803 -13.755 20.446 1.00 94.88 248 LEU A CA 1
ATOM 1933 C C . LEU A 1 248 ? -26.435 -14.436 20.553 1.00 94.88 248 LEU A C 1
ATOM 1935 O O . LEU A 1 248 ? -25.422 -13.819 20.223 1.00 94.88 248 LEU A O 1
ATOM 1939 N N . LYS A 1 249 ? -26.397 -15.712 20.962 1.00 95.50 249 LYS A N 1
ATOM 1940 C CA . LYS A 1 249 ? -25.157 -16.501 20.953 1.00 95.50 249 LYS A CA 1
ATOM 1941 C C . LYS A 1 249 ? -24.584 -16.608 19.547 1.00 95.50 249 LYS A C 1
ATOM 1943 O O . LYS A 1 249 ? -23.413 -16.302 19.360 1.00 95.50 249 LYS A O 1
ATOM 1948 N N . ASP A 1 250 ? -25.404 -16.971 18.566 1.00 95.38 250 ASP A N 1
ATOM 1949 C CA . ASP A 1 250 ? -24.979 -17.113 17.173 1.00 95.38 250 ASP A CA 1
ATOM 1950 C C . ASP A 1 250 ? -24.439 -15.783 16.624 1.00 95.38 250 ASP A C 1
ATOM 1952 O O . ASP A 1 250 ? -23.370 -15.752 16.015 1.00 95.38 250 ASP A O 1
ATOM 1956 N N . ALA A 1 251 ? -25.103 -14.661 16.923 1.00 96.69 251 ALA A N 1
ATOM 1957 C CA . ALA A 1 251 ? -24.653 -13.335 16.506 1.00 96.69 251 ALA A CA 1
ATOM 1958 C C . ALA A 1 251 ? -23.268 -12.964 17.073 1.00 96.69 251 ALA A C 1
ATOM 1960 O O . ALA A 1 251 ? -22.389 -12.508 16.333 1.00 96.69 251 ALA A O 1
ATOM 1961 N N . VAL A 1 252 ? -23.034 -13.176 18.371 1.00 96.69 252 VAL A N 1
ATOM 1962 C CA . VAL A 1 252 ? -21.727 -12.905 18.998 1.00 96.69 252 VAL A CA 1
ATOM 1963 C C . VAL A 1 252 ? -20.665 -13.894 18.502 1.00 96.69 252 VAL A C 1
ATOM 1965 O O . VAL A 1 252 ? -19.539 -13.501 18.193 1.00 96.69 252 VAL A O 1
ATOM 1968 N N . MET A 1 253 ? -21.030 -15.167 18.353 1.00 96.81 253 MET A N 1
ATOM 1969 C CA . MET A 1 253 ? -20.165 -16.235 17.850 1.00 96.81 253 MET A CA 1
ATOM 1970 C C . MET A 1 253 ? -19.626 -15.917 16.452 1.00 96.81 253 MET A C 1
ATOM 1972 O O . MET A 1 253 ? -18.430 -16.064 16.203 1.00 96.81 253 MET A O 1
ATOM 1976 N N . VAL A 1 254 ? -20.482 -15.456 15.536 1.00 97.06 254 VAL A N 1
ATOM 1977 C CA . VAL A 1 254 ? -20.075 -15.095 14.171 1.00 97.06 254 VAL A CA 1
ATOM 1978 C C . VAL A 1 254 ? -19.054 -13.944 14.183 1.00 97.06 254 VAL A C 1
ATOM 1980 O O . VAL A 1 254 ? -18.066 -14.004 13.451 1.00 97.06 254 VAL A O 1
ATOM 1983 N N . ARG A 1 255 ? -19.211 -12.946 15.065 1.00 97.75 255 ARG A N 1
ATOM 1984 C CA . ARG A 1 255 ? -18.260 -11.824 15.225 1.00 97.75 255 ARG A CA 1
ATOM 1985 C C . ARG A 1 255 ? -16.912 -12.269 15.790 1.00 97.75 255 ARG A C 1
ATOM 1987 O O . ARG A 1 255 ? -15.869 -11.834 15.299 1.00 97.75 255 ARG A O 1
ATOM 1994 N N . LEU A 1 256 ? -16.911 -13.174 16.773 1.00 97.81 256 LEU A N 1
ATOM 1995 C CA . LEU A 1 256 ? -15.679 -13.778 17.294 1.00 97.81 256 LEU A CA 1
ATOM 1996 C C . LEU A 1 256 ? -14.964 -14.606 16.217 1.00 97.81 256 LEU A C 1
ATOM 1998 O O . LEU A 1 256 ? -13.759 -14.449 16.029 1.00 97.81 256 LEU A O 1
ATOM 2002 N N . ARG A 1 257 ? -15.703 -15.418 15.450 1.00 97.00 257 ARG A N 1
ATOM 2003 C CA . ARG A 1 257 ? -15.151 -16.197 14.328 1.00 97.00 257 ARG A CA 1
ATOM 2004 C C . ARG A 1 257 ? -14.565 -15.305 13.240 1.00 97.00 257 ARG A C 1
ATOM 2006 O O . ARG A 1 257 ? -13.462 -15.584 12.770 1.00 97.00 257 ARG A O 1
ATOM 2013 N N . LEU A 1 258 ? -15.261 -14.226 12.871 1.00 97.69 258 LEU A N 1
ATOM 2014 C CA . LEU A 1 258 ? -14.730 -13.219 11.953 1.00 97.69 258 LEU A CA 1
ATOM 2015 C C . LEU A 1 258 ? -13.410 -12.662 12.482 1.00 97.69 258 LEU A C 1
ATOM 2017 O O . LEU A 1 258 ? -12.439 -12.607 11.733 1.00 97.69 258 LEU A O 1
ATOM 2021 N N . ARG A 1 259 ? -13.351 -12.285 13.763 1.00 97.56 259 ARG A N 1
ATOM 2022 C CA . ARG A 1 259 ? -12.130 -11.739 14.361 1.00 97.56 259 ARG A CA 1
ATOM 2023 C C . ARG A 1 259 ? -10.975 -12.738 14.329 1.00 97.56 259 ARG A C 1
ATOM 2025 O O . ARG A 1 259 ? -9.869 -12.353 13.963 1.00 97.56 259 ARG A O 1
ATOM 2032 N N . SER A 1 260 ? -11.220 -14.011 14.641 1.00 96.94 260 SER A N 1
ATOM 2033 C CA . SER A 1 260 ? -10.204 -15.067 14.534 1.00 96.94 260 SER A CA 1
ATOM 2034 C C . SER A 1 260 ? -9.707 -15.245 13.099 1.00 96.94 260 SER A C 1
ATOM 2036 O O . SER A 1 260 ? -8.511 -15.432 12.879 1.00 96.94 260 SER A O 1
ATOM 2038 N N . LEU A 1 261 ? -10.604 -15.183 12.110 1.00 96.19 261 LEU A N 1
ATOM 2039 C CA . LEU A 1 261 ? -10.228 -15.287 10.701 1.00 96.19 261 LEU A CA 1
ATOM 2040 C C . LEU A 1 261 ? -9.463 -14.058 10.214 1.00 96.19 261 LEU A C 1
ATOM 2042 O O . LEU A 1 261 ? -8.467 -14.232 9.522 1.00 96.19 261 LEU A O 1
ATOM 2046 N N . LEU A 1 262 ? -9.876 -12.846 10.599 1.00 96.75 262 LEU A N 1
ATOM 2047 C CA . LEU A 1 262 ? -9.141 -11.612 10.317 1.00 96.75 262 LEU A CA 1
ATOM 2048 C C . LEU A 1 262 ? -7.736 -11.678 10.907 1.00 96.75 262 LEU A C 1
ATOM 2050 O O . LEU A 1 262 ? -6.777 -11.427 10.191 1.00 96.75 262 LEU A O 1
ATOM 2054 N N . LEU A 1 263 ? -7.593 -12.110 12.160 1.00 94.81 263 LEU A N 1
ATOM 2055 C CA . LEU A 1 263 ? -6.287 -12.260 12.798 1.00 94.81 263 LEU A CA 1
ATOM 2056 C C . LEU A 1 263 ? -5.378 -13.227 12.016 1.00 94.81 263 LEU A C 1
ATOM 2058 O O . LEU A 1 263 ? -4.253 -12.872 11.672 1.00 94.81 263 LEU A O 1
ATOM 2062 N N . LYS A 1 264 ? -5.891 -14.407 11.633 1.00 92.81 264 LYS A N 1
ATOM 2063 C CA . LYS A 1 264 ? -5.154 -15.378 10.796 1.00 92.81 264 LYS A CA 1
ATOM 2064 C C . LYS A 1 264 ? -4.850 -14.853 9.394 1.00 92.81 264 LYS A C 1
ATOM 2066 O O . LYS A 1 264 ? -3.817 -15.194 8.830 1.00 92.81 264 LYS A O 1
ATOM 2071 N N . ALA A 1 265 ? -5.760 -14.085 8.799 1.00 94.19 265 ALA A N 1
ATOM 2072 C CA . ALA A 1 265 ? -5.613 -13.563 7.445 1.00 94.19 265 ALA A CA 1
ATOM 2073 C C . ALA A 1 265 ? -4.627 -12.393 7.386 1.00 94.19 265 ALA A C 1
ATOM 2075 O O . ALA A 1 265 ? -3.887 -12.264 6.410 1.00 94.19 265 ALA A O 1
ATOM 2076 N N . LEU A 1 266 ? -4.612 -11.551 8.420 1.00 94.38 266 LEU A N 1
ATOM 2077 C CA . LEU A 1 266 ? -3.799 -10.341 8.507 1.00 94.38 266 LEU A CA 1
ATOM 2078 C C . LEU A 1 266 ? -2.391 -10.605 9.039 1.00 94.38 266 LEU A C 1
ATOM 2080 O O . LEU A 1 266 ? -1.518 -9.774 8.797 1.00 94.38 266 LEU A O 1
ATOM 2084 N N . SER A 1 267 ? -2.158 -11.760 9.666 1.00 89.50 267 SER A N 1
ATOM 2085 C CA . SER A 1 267 ? -0.862 -12.174 10.210 1.00 89.50 267 SER A CA 1
ATOM 2086 C C . SER A 1 267 ? 0.330 -11.908 9.277 1.00 89.50 267 SER A C 1
ATOM 2088 O O . SER A 1 267 ? 0.230 -12.134 8.059 1.00 89.50 267 SER A O 1
ATOM 2090 N N . PRO A 1 268 ? 1.483 -11.452 9.796 1.00 81.44 268 PRO A N 1
ATOM 2091 C CA . PRO A 1 268 ? 2.716 -11.337 9.037 1.00 81.44 268 PRO A CA 1
ATOM 2092 C C . PRO A 1 268 ? 3.202 -12.740 8.657 1.00 81.44 268 PRO A C 1
ATOM 2094 O O . PRO A 1 268 ? 3.827 -13.452 9.437 1.00 81.44 268 PRO A O 1
ATOM 2097 N N . GLY A 1 269 ? 2.894 -13.156 7.433 1.00 75.38 269 GLY A N 1
ATOM 2098 C CA . GLY A 1 269 ? 3.285 -14.448 6.880 1.00 75.38 269 GLY A CA 1
ATOM 2099 C C . GLY A 1 269 ? 4.093 -14.288 5.598 1.00 75.38 269 GLY A C 1
ATOM 2100 O O . GLY A 1 269 ? 4.063 -13.240 4.950 1.00 75.38 269 GLY A O 1
ATOM 2101 N N . GLY A 1 270 ? 4.794 -15.349 5.196 1.00 72.75 270 GLY A N 1
ATOM 2102 C CA . GLY A 1 270 ? 5.494 -15.378 3.914 1.00 72.75 270 GLY A CA 1
ATOM 2103 C C . GLY A 1 270 ? 4.525 -15.170 2.745 1.00 72.75 270 GLY A C 1
ATOM 2104 O O . GLY A 1 270 ? 3.590 -15.951 2.550 1.00 72.75 270 GLY A O 1
ATOM 2105 N N . LEU A 1 271 ? 4.762 -14.130 1.945 1.00 81.06 271 LEU A N 1
ATOM 2106 C CA . LEU A 1 271 ? 4.053 -13.880 0.688 1.00 81.06 271 LEU A CA 1
ATOM 2107 C C . LEU A 1 271 ? 4.642 -14.767 -0.415 1.00 81.06 271 LEU A C 1
ATOM 2109 O O . LEU A 1 271 ? 5.392 -14.327 -1.281 1.00 81.06 271 LEU A O 1
ATOM 2113 N N . VAL A 1 272 ? 4.323 -16.057 -0.325 1.00 82.06 272 VAL A N 1
ATOM 2114 C CA . VAL A 1 272 ? 4.831 -17.125 -1.195 1.00 82.06 272 VAL A CA 1
ATOM 2115 C C . VAL A 1 272 ? 3.714 -17.727 -2.050 1.00 82.06 272 VAL A C 1
ATOM 2117 O O . VAL A 1 272 ? 2.532 -17.475 -1.815 1.00 82.06 272 VAL A O 1
ATOM 2120 N N . MET A 1 273 ? 4.078 -18.567 -3.027 1.00 78.31 273 MET A N 1
ATOM 2121 C CA . MET A 1 273 ? 3.128 -19.165 -3.980 1.00 78.31 273 MET A CA 1
ATOM 2122 C C . MET A 1 273 ? 1.967 -19.910 -3.306 1.00 78.31 273 MET A C 1
ATOM 2124 O O . MET A 1 273 ? 0.838 -19.836 -3.775 1.00 78.31 273 MET A O 1
ATOM 2128 N N . GLN A 1 274 ? 2.242 -20.621 -2.209 1.00 81.94 274 GLN A N 1
ATOM 2129 C CA . GLN A 1 274 ? 1.265 -21.415 -1.455 1.00 81.94 274 GLN A CA 1
ATOM 2130 C C . GLN A 1 274 ? 0.844 -20.708 -0.159 1.00 81.94 274 GLN A C 1
ATOM 2132 O O . GLN A 1 274 ? 0.807 -21.310 0.911 1.00 81.94 274 GLN A O 1
ATOM 2137 N N . SER A 1 275 ? 0.584 -19.402 -0.231 1.00 85.69 275 SER A N 1
ATOM 2138 C CA . SER A 1 275 ? 0.071 -18.661 0.922 1.00 85.69 275 SER A CA 1
ATOM 2139 C C . SER A 1 275 ? -1.344 -19.115 1.285 1.00 85.69 275 SER A C 1
ATOM 2141 O O . SER A 1 275 ? -2.175 -19.348 0.411 1.00 85.69 275 SER A O 1
ATOM 2143 N N . VAL A 1 276 ? -1.637 -19.161 2.585 1.00 89.00 276 VAL A N 1
ATOM 2144 C CA . VAL A 1 276 ? -2.978 -19.448 3.124 1.00 89.00 276 VAL A CA 1
ATOM 2145 C C . VAL A 1 276 ? -3.906 -18.226 3.120 1.00 89.00 276 VAL A C 1
ATOM 2147 O O . VAL A 1 276 ? -5.114 -18.364 3.318 1.00 89.00 276 VAL A O 1
ATOM 2150 N N . LYS A 1 277 ? -3.369 -17.019 2.874 1.00 91.94 277 LYS A N 1
ATOM 2151 C CA . LYS A 1 277 ? -4.135 -15.762 2.908 1.00 91.94 277 LYS A CA 1
ATOM 2152 C C . LYS A 1 277 ? -5.349 -15.761 1.960 1.00 91.94 277 LYS A C 1
ATOM 2154 O O . LYS A 1 277 ? -6.422 -15.379 2.422 1.00 91.94 277 LYS A O 1
ATOM 2159 N N . PRO A 1 278 ? -5.267 -16.214 0.690 1.00 93.69 278 PRO A N 1
ATOM 2160 C CA . PRO A 1 278 ? -6.428 -16.239 -0.205 1.00 93.69 278 PRO A CA 1
ATOM 2161 C C . PRO A 1 278 ? -7.612 -17.032 0.350 1.00 93.69 278 PRO A C 1
ATOM 2163 O O . PRO A 1 278 ? -8.748 -16.571 0.270 1.00 93.69 278 PRO A O 1
ATOM 2166 N N . ASP A 1 279 ? -7.361 -18.204 0.934 1.00 93.75 279 ASP A N 1
ATOM 2167 C CA . ASP A 1 279 ? -8.417 -19.044 1.507 1.00 93.75 279 ASP A CA 1
ATOM 2168 C C . ASP A 1 279 ? -9.002 -18.428 2.779 1.00 93.75 279 ASP A C 1
ATOM 2170 O O . ASP A 1 279 ? -10.218 -18.473 2.987 1.00 93.75 279 ASP A O 1
ATOM 2174 N N . ALA A 1 280 ? -8.167 -17.772 3.589 1.00 94.19 280 ALA A N 1
ATOM 2175 C CA . ALA A 1 280 ? -8.624 -17.026 4.755 1.00 94.19 280 ALA A CA 1
ATOM 2176 C C . ALA A 1 280 ? -9.548 -15.859 4.354 1.00 94.19 280 ALA A C 1
ATOM 2178 O O . ALA A 1 280 ? -10.650 -15.749 4.887 1.00 94.19 280 ALA A O 1
ATOM 2179 N N . PHE A 1 281 ? -9.175 -15.049 3.355 1.00 96.69 281 PHE A N 1
ATOM 2180 C CA . PHE A 1 281 ? -10.018 -13.950 2.858 1.00 96.69 281 PHE A CA 1
ATOM 2181 C C . PHE A 1 281 ? -11.300 -14.433 2.162 1.00 96.69 281 PHE A C 1
ATOM 2183 O O . PHE A 1 281 ? -12.348 -13.807 2.316 1.00 96.69 281 PHE A O 1
ATOM 2190 N N . ARG A 1 282 ? -11.277 -15.579 1.466 1.00 97.38 282 ARG A N 1
ATOM 2191 C CA . ARG A 1 282 ? -12.512 -16.218 0.964 1.00 97.38 282 ARG A CA 1
ATOM 2192 C C . ARG A 1 282 ? -13.431 -16.651 2.104 1.00 97.38 282 ARG A C 1
ATOM 2194 O O . ARG A 1 282 ? -14.640 -16.468 2.004 1.00 97.38 282 ARG A O 1
ATOM 2201 N N . SER A 1 283 ? -12.862 -17.192 3.180 1.00 97.25 283 SER A N 1
ATOM 2202 C CA . SER A 1 283 ? -13.615 -17.610 4.369 1.00 97.25 283 SER A CA 1
ATOM 2203 C C . SER A 1 283 ? -14.229 -16.414 5.099 1.00 97.25 283 SER A C 1
ATOM 2205 O O . SER A 1 283 ? -15.394 -16.470 5.480 1.00 97.25 283 SER A O 1
ATOM 2207 N N . ILE A 1 284 ? -13.484 -15.308 5.224 1.00 97.75 284 ILE A N 1
ATOM 2208 C CA . ILE A 1 284 ? -13.992 -14.031 5.751 1.00 97.75 284 ILE A CA 1
ATOM 2209 C C . ILE A 1 284 ? -15.169 -13.547 4.907 1.00 97.75 284 ILE A C 1
ATOM 2211 O O . ILE A 1 284 ? -16.234 -13.263 5.448 1.00 97.75 284 ILE A O 1
ATOM 2215 N N . LYS A 1 285 ? -15.008 -13.516 3.578 1.00 97.50 285 LYS A N 1
ATOM 2216 C CA . LYS A 1 285 ? -16.073 -13.098 2.661 1.00 97.50 285 LYS A CA 1
ATOM 2217 C C . LYS A 1 285 ? -17.325 -13.972 2.786 1.00 97.50 285 LYS A C 1
ATOM 2219 O O . LYS A 1 285 ? -18.433 -13.451 2.725 1.00 97.50 285 LYS A O 1
ATOM 2224 N N . GLY A 1 286 ? -17.151 -15.279 2.988 1.00 97.06 286 GLY A N 1
ATOM 2225 C CA . GLY A 1 286 ? -18.249 -16.225 3.198 1.00 97.06 286 GLY A CA 1
ATOM 2226 C C . GLY A 1 286 ? -19.064 -15.979 4.471 1.00 97.06 286 GLY A C 1
ATOM 2227 O O . GLY A 1 286 ? -20.233 -16.333 4.492 1.00 97.06 286 GLY A O 1
ATOM 2228 N N . LEU A 1 287 ? -18.482 -15.346 5.497 1.00 96.19 287 LEU A N 1
ATOM 2229 C CA . LEU A 1 287 ? -19.178 -14.998 6.744 1.00 96.19 287 LEU A CA 1
ATOM 2230 C C . LEU A 1 287 ? -19.896 -13.645 6.697 1.00 96.19 287 LEU A C 1
ATOM 2232 O O . LEU A 1 287 ? -20.629 -13.322 7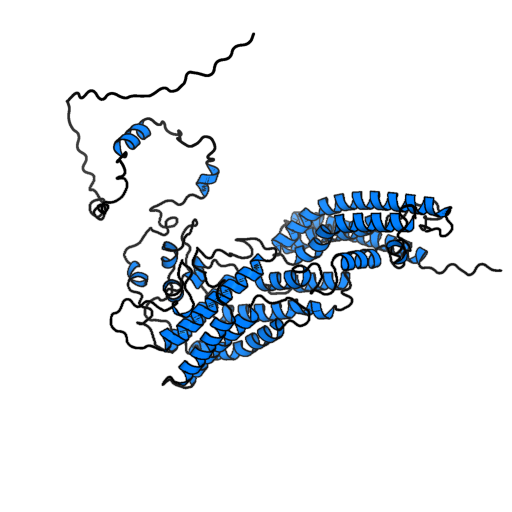.630 1.00 96.19 287 LEU A O 1
ATOM 2236 N N . LEU A 1 288 ? -19.693 -12.833 5.653 1.00 95.81 288 LEU A N 1
ATOM 2237 C CA . LEU A 1 288 ? -20.264 -11.482 5.609 1.00 95.81 288 LEU A CA 1
ATOM 2238 C C . LEU A 1 288 ? -21.794 -11.488 5.601 1.00 95.81 288 LEU A C 1
ATOM 2240 O O . LEU A 1 288 ? -22.380 -10.615 6.231 1.00 95.81 288 LEU A O 1
ATOM 2244 N N . SER A 1 289 ? -22.431 -12.468 4.948 1.00 95.56 289 SER A N 1
ATOM 2245 C CA . SER A 1 289 ? -23.894 -12.610 4.981 1.00 95.56 289 SER A CA 1
ATOM 2246 C C . SER A 1 289 ? -24.402 -12.849 6.397 1.00 95.56 289 SER A C 1
ATOM 2248 O O . SER A 1 289 ? -25.326 -12.181 6.838 1.00 95.56 289 SER A O 1
ATOM 2250 N N . ASP A 1 290 ? -23.746 -13.740 7.139 1.00 95.69 290 ASP A N 1
ATOM 2251 C CA . ASP A 1 290 ? -24.171 -14.130 8.485 1.00 95.69 290 ASP A CA 1
ATOM 2252 C C . ASP A 1 290 ? -24.020 -12.961 9.477 1.00 95.69 290 ASP A C 1
ATOM 2254 O O . ASP A 1 290 ? -24.812 -12.783 10.408 1.00 95.69 290 ASP A O 1
ATOM 2258 N N . ILE A 1 291 ? -22.989 -12.137 9.274 1.00 95.88 291 ILE A N 1
ATOM 2259 C CA . ILE A 1 291 ? -22.752 -10.918 10.055 1.00 95.88 291 ILE A CA 1
ATOM 2260 C C . ILE A 1 291 ? -23.811 -9.863 9.744 1.00 95.88 291 ILE A C 1
ATOM 2262 O O . ILE A 1 291 ? -24.362 -9.268 10.672 1.00 95.88 291 ILE A O 1
ATOM 2266 N N . ASP A 1 292 ? -24.115 -9.657 8.463 1.00 96.31 292 ASP A N 1
ATOM 2267 C CA . ASP A 1 292 ? -25.111 -8.685 8.013 1.00 96.31 292 ASP A CA 1
ATOM 2268 C C . ASP A 1 292 ? -26.523 -9.060 8.494 1.00 96.31 292 ASP A C 1
ATOM 2270 O O . ASP A 1 292 ? -27.215 -8.236 9.092 1.00 96.31 292 ASP A O 1
ATOM 2274 N N . ASP A 1 293 ? -26.898 -10.337 8.375 1.00 95.50 293 ASP A N 1
ATOM 2275 C CA . ASP A 1 293 ? -28.192 -10.869 8.824 1.00 95.50 293 ASP A CA 1
ATOM 2276 C C . ASP A 1 293 ? -28.409 -10.699 10.338 1.00 95.50 293 ASP A C 1
ATOM 2278 O O . ASP A 1 293 ? -29.540 -10.571 10.813 1.00 95.50 293 ASP A O 1
ATOM 2282 N N . THR A 1 294 ? -27.324 -10.690 11.117 1.00 95.94 294 THR A N 1
ATOM 2283 C CA . THR A 1 294 ? -27.374 -10.546 12.579 1.00 95.94 294 THR A CA 1
ATOM 2284 C C . THR A 1 294 ? -27.087 -9.126 13.069 1.00 95.94 294 THR A C 1
ATOM 2286 O O . THR A 1 294 ? -27.204 -8.876 14.269 1.00 95.94 294 THR A O 1
ATOM 2289 N N . HIS A 1 295 ? -26.759 -8.176 12.185 1.00 95.81 295 HIS A N 1
ATOM 2290 C CA . HIS A 1 295 ? -26.464 -6.782 12.547 1.00 95.81 295 HIS A CA 1
ATOM 2291 C C . HIS A 1 295 ? -27.637 -6.092 13.255 1.00 95.81 295 HIS A C 1
ATOM 2293 O O . HIS A 1 295 ? -27.452 -5.397 14.253 1.00 95.81 295 HIS A O 1
ATOM 2299 N N . SER A 1 296 ? -28.872 -6.341 12.805 1.00 95.88 296 SER A N 1
ATOM 2300 C CA . SER A 1 296 ? -30.074 -5.709 13.368 1.00 95.88 296 SER A CA 1
ATOM 2301 C C . SER A 1 296 ? -30.376 -6.096 14.821 1.00 95.88 296 SER A C 1
ATOM 2303 O O . SER A 1 296 ? -31.261 -5.506 15.435 1.00 95.88 296 SER A O 1
ATOM 2305 N N . LEU A 1 297 ? -29.693 -7.112 15.360 1.00 95.88 297 LEU A N 1
ATOM 2306 C CA . LEU A 1 297 ? -29.791 -7.502 16.770 1.00 95.88 297 LEU A CA 1
ATOM 2307 C C . LEU A 1 297 ? -28.985 -6.574 17.684 1.00 95.88 297 LEU A C 1
ATOM 2309 O O . LEU A 1 297 ? -29.192 -6.586 18.896 1.00 95.88 297 LEU A O 1
ATOM 2313 N N . GLY A 1 298 ? -28.075 -5.783 17.114 1.00 93.88 298 GLY A N 1
ATOM 2314 C CA . GLY A 1 298 ? -27.318 -4.777 17.835 1.00 93.88 298 GLY A CA 1
ATOM 2315 C C . GLY A 1 298 ? -28.216 -3.650 18.334 1.00 93.88 298 GLY A C 1
ATOM 2316 O O . GLY A 1 298 ? -29.051 -3.123 17.597 1.00 93.88 298 GLY A O 1
ATOM 2317 N N . LYS A 1 299 ? -28.014 -3.241 19.586 1.00 93.56 299 LYS A N 1
ATOM 2318 C CA . LYS A 1 299 ? -28.678 -2.081 20.174 1.00 93.56 299 LYS A CA 1
ATOM 2319 C C . LYS A 1 299 ? -27.642 -1.081 20.664 1.00 93.56 299 LYS A C 1
ATOM 2321 O O . LYS A 1 299 ? -26.773 -1.429 21.454 1.00 93.56 299 LYS A O 1
ATOM 2326 N N . GLU A 1 300 ? -27.776 0.164 20.225 1.00 91.38 300 GLU A N 1
ATOM 2327 C CA . GLU A 1 300 ? -26.937 1.258 20.707 1.00 91.38 300 GLU A CA 1
ATOM 2328 C C . GLU A 1 300 ? -27.055 1.424 22.228 1.00 91.38 300 GLU A C 1
ATOM 2330 O O . GLU A 1 300 ? -28.142 1.315 22.811 1.00 91.38 300 GLU A O 1
ATOM 2335 N N . THR A 1 301 ? -25.914 1.674 22.866 1.00 86.06 301 THR A N 1
ATOM 2336 C CA . THR A 1 301 ? -25.815 1.856 24.312 1.00 86.06 301 THR A CA 1
ATOM 2337 C C . THR A 1 301 ? -26.492 3.158 24.735 1.00 86.06 301 THR A C 1
ATOM 2339 O O . THR A 1 301 ? -26.394 4.184 24.065 1.00 86.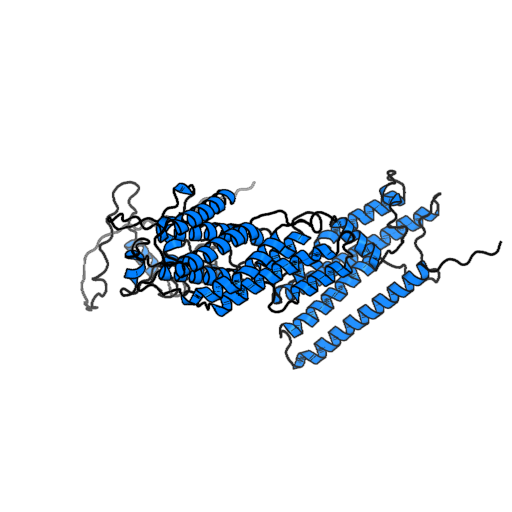06 301 THR A O 1
ATOM 2342 N N . SER A 1 302 ? -27.155 3.165 25.894 1.00 80.19 302 SER A N 1
ATOM 2343 C CA . SER A 1 302 ? -27.789 4.390 26.416 1.00 80.19 302 SER A CA 1
ATOM 2344 C C . SER A 1 302 ? -26.787 5.468 26.850 1.00 80.19 302 SER A C 1
ATOM 2346 O O . SER A 1 302 ? -27.155 6.631 26.994 1.00 80.19 302 SER A O 1
ATOM 2348 N N . VAL A 1 303 ? -25.538 5.068 27.094 1.00 80.50 303 VAL A N 1
ATOM 2349 C CA . VAL A 1 303 ? -24.408 5.929 27.459 1.00 80.50 303 VAL A CA 1
ATOM 2350 C C . VAL A 1 303 ? -23.364 5.836 26.342 1.00 80.50 303 VAL A C 1
ATOM 2352 O O . VAL A 1 303 ? -23.159 4.747 25.800 1.00 80.50 303 VAL A O 1
ATOM 2355 N N . PRO A 1 304 ? -22.693 6.937 25.970 1.00 84.88 304 PRO A N 1
ATOM 2356 C CA . PRO A 1 304 ? -21.663 6.911 24.935 1.00 84.88 304 PRO A CA 1
ATOM 2357 C C . PRO A 1 304 ? -20.446 6.062 25.341 1.00 84.88 304 PRO A C 1
ATOM 2359 O O . PRO A 1 304 ? -19.769 6.358 26.322 1.00 84.88 304 PRO A O 1
ATOM 2362 N N . VAL A 1 305 ? -20.129 5.044 24.534 1.00 88.94 305 VAL A N 1
ATOM 2363 C CA . VAL A 1 305 ? -18.932 4.179 24.676 1.00 88.94 305 VAL A CA 1
ATOM 2364 C C . VAL A 1 305 ? -17.830 4.484 23.645 1.00 88.94 305 VAL A C 1
ATOM 2366 O O . VAL A 1 305 ? -16.741 3.904 23.686 1.00 88.94 305 VAL A O 1
ATOM 2369 N N . PHE A 1 306 ? -18.097 5.432 22.743 1.00 90.88 306 PHE A N 1
ATOM 2370 C CA . PHE A 1 306 ? -17.142 6.022 21.805 1.00 90.88 306 PHE A CA 1
ATOM 2371 C C . PHE A 1 306 ? -17.109 7.539 22.009 1.00 90.88 306 PHE A C 1
ATOM 2373 O O . PHE A 1 306 ? -18.155 8.177 22.128 1.00 90.88 306 PHE A O 1
ATOM 2380 N N . SER A 1 307 ? -15.915 8.125 22.075 1.00 88.56 307 SER A N 1
ATOM 2381 C CA . SER A 1 307 ? -15.731 9.550 22.326 1.00 88.56 307 SER A CA 1
ATOM 2382 C C . SER A 1 307 ? -14.434 10.081 21.719 1.00 88.56 307 SER A C 1
ATOM 2384 O O . SER A 1 307 ? -13.357 9.521 21.915 1.00 88.56 307 SER A O 1
ATOM 2386 N N . GLU A 1 308 ? -14.514 11.234 21.057 1.00 85.88 308 GLU A N 1
ATOM 2387 C CA . GLU A 1 308 ? -13.339 11.986 20.595 1.00 85.88 308 GLU A CA 1
ATOM 2388 C C . GLU A 1 308 ? -12.470 12.516 21.747 1.00 85.88 308 GLU A C 1
ATOM 2390 O O . GLU A 1 308 ? -11.292 12.805 21.547 1.00 85.88 308 GLU A O 1
ATOM 2395 N N . ARG A 1 309 ? -12.992 12.541 22.986 1.00 82.62 309 ARG A N 1
ATOM 2396 C CA . ARG A 1 309 ? -12.240 12.959 24.183 1.00 82.62 309 ARG A CA 1
ATOM 2397 C C . ARG A 1 309 ? -10.997 12.135 24.444 1.00 82.62 309 ARG A C 1
ATOM 2399 O O . ARG A 1 309 ? -10.066 12.640 25.065 1.00 82.62 309 ARG A O 1
ATOM 2406 N N . VAL A 1 310 ? -10.959 10.888 23.982 1.00 85.12 310 VAL A N 1
ATOM 2407 C CA . VAL A 1 310 ? -9.775 10.039 24.128 1.00 85.12 310 VAL A CA 1
ATOM 2408 C C . VAL A 1 310 ? -8.531 10.718 23.541 1.00 85.12 310 VAL A C 1
ATOM 2410 O O . VAL A 1 310 ? -7.438 10.547 24.083 1.00 85.12 310 VAL A O 1
ATOM 2413 N N . GLN A 1 311 ? -8.697 11.568 22.519 1.00 86.88 311 GLN A N 1
ATOM 2414 C CA . GLN A 1 311 ? -7.613 12.315 21.877 1.00 86.88 311 GLN A CA 1
ATOM 2415 C C . GLN A 1 311 ? -6.801 13.183 22.850 1.00 86.88 311 GLN A C 1
ATOM 2417 O O . GLN A 1 311 ? -5.604 13.340 22.632 1.00 86.88 311 GLN A O 1
ATOM 2422 N N . ARG A 1 312 ? -7.379 13.645 23.973 1.00 83.75 312 ARG A N 1
ATOM 2423 C CA . ARG A 1 312 ? -6.656 14.412 25.013 1.00 83.75 312 ARG A CA 1
ATOM 2424 C C . ARG A 1 312 ? -5.557 13.614 25.722 1.00 83.75 312 ARG A C 1
ATOM 2426 O O . ARG A 1 312 ? -4.652 14.183 26.322 1.00 83.75 312 ARG A O 1
ATOM 2433 N N . TYR A 1 313 ? -5.660 12.288 25.684 1.00 83.12 313 TYR A N 1
ATOM 2434 C CA . TYR A 1 313 ? -4.715 11.350 26.293 1.00 83.12 313 TYR A CA 1
ATOM 2435 C C . TYR A 1 313 ? -3.872 10.601 25.262 1.00 83.12 313 TYR A C 1
ATOM 2437 O O . TYR A 1 313 ? -3.136 9.671 25.618 1.00 83.12 313 TYR A O 1
ATOM 2445 N N . LEU A 1 314 ? -4.035 10.936 23.985 1.00 84.12 314 LEU A N 1
ATOM 2446 C CA . LEU A 1 314 ? -3.151 10.488 22.926 1.00 84.12 314 LEU A CA 1
ATOM 2447 C C . LEU A 1 314 ? -1.968 11.454 22.876 1.00 84.12 314 LEU A C 1
ATOM 2449 O O . LEU A 1 314 ? -2.140 12.662 23.018 1.00 84.12 314 LEU A O 1
ATOM 2453 N N . ALA A 1 315 ? -0.761 10.934 22.667 1.00 82.94 315 ALA A N 1
ATOM 2454 C CA . ALA A 1 315 ? 0.416 11.767 22.442 1.00 82.94 315 ALA A CA 1
ATOM 2455 C C . ALA A 1 315 ? 0.354 12.386 21.030 1.00 82.94 315 ALA A C 1
ATOM 2457 O O . ALA A 1 315 ? 1.051 11.940 20.122 1.00 82.94 315 ALA A O 1
ATOM 2458 N N . SER A 1 316 ? -0.547 13.354 20.832 1.00 80.69 316 SER A N 1
ATOM 2459 C CA . SER A 1 316 ? -0.792 14.029 19.555 1.00 80.69 316 SER A CA 1
ATOM 2460 C C . SER A 1 316 ? -0.085 15.381 19.502 1.00 80.69 316 SER A C 1
ATOM 2462 O O . SER A 1 316 ? -0.109 16.154 20.456 1.00 80.69 316 SER A O 1
ATOM 2464 N N . ASN A 1 317 ? 0.506 15.676 18.350 1.00 82.88 317 ASN A N 1
ATOM 2465 C CA . ASN A 1 317 ? 0.994 16.995 17.948 1.00 82.88 317 ASN A CA 1
ATOM 2466 C C . ASN A 1 317 ? 0.051 17.672 16.936 1.00 82.88 317 ASN A C 1
ATOM 2468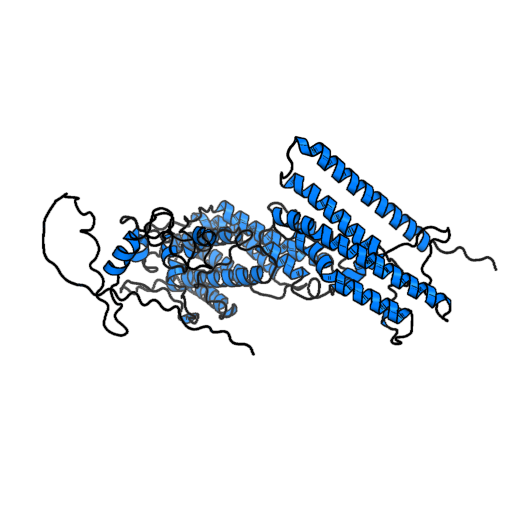 O O . ASN A 1 317 ? 0.403 18.695 16.356 1.00 82.88 317 ASN A O 1
ATOM 2472 N N . THR A 1 318 ? -1.128 17.090 16.703 1.00 83.69 318 THR A N 1
ATOM 2473 C CA . THR A 1 318 ? -2.137 17.607 15.776 1.00 83.69 318 THR A CA 1
ATOM 2474 C C . THR A 1 318 ? -3.386 18.065 16.526 1.00 83.69 318 THR A C 1
ATOM 2476 O O . THR A 1 318 ? -3.692 17.498 17.583 1.00 83.69 318 THR A O 1
ATOM 2479 N N . PRO A 1 319 ? -4.120 19.052 15.980 1.00 86.44 319 PRO A N 1
ATOM 2480 C CA . PRO A 1 319 ? -5.387 19.498 16.546 1.00 86.44 319 PRO A CA 1
ATOM 2481 C C . PRO A 1 319 ? -6.387 18.344 16.721 1.00 86.44 319 PRO A C 1
ATOM 2483 O O . PRO A 1 319 ? -6.378 17.412 15.904 1.00 86.44 319 PRO A O 1
ATOM 2486 N N . PRO A 1 320 ? -7.272 18.401 17.734 1.00 84.50 320 PRO A N 1
ATOM 2487 C CA . PRO A 1 320 ? -8.331 17.416 17.896 1.00 84.50 320 PRO A CA 1
ATOM 2488 C C . PRO A 1 320 ? -9.236 17.401 16.663 1.00 84.50 320 PRO A C 1
ATOM 2490 O O . PRO A 1 320 ? -9.591 18.441 16.102 1.00 84.50 320 PRO A O 1
ATOM 2493 N N . ARG A 1 321 ? -9.614 16.203 16.220 1.00 85.62 321 ARG A N 1
ATOM 2494 C CA . ARG A 1 321 ? -10.456 16.024 15.034 1.00 85.62 321 ARG A CA 1
ATOM 2495 C C . ARG A 1 321 ? -11.754 15.310 15.392 1.00 85.62 321 ARG A C 1
ATOM 2497 O O . ARG A 1 321 ? -11.715 14.375 16.189 1.00 85.62 321 ARG A O 1
ATOM 2504 N N . PRO A 1 322 ? -12.883 15.668 14.757 1.00 88.75 322 PRO A N 1
ATOM 2505 C CA . PRO A 1 322 ? -14.159 15.046 15.068 1.00 88.75 322 PRO A CA 1
ATOM 2506 C C . PRO A 1 322 ? -14.152 13.556 14.729 1.00 88.75 322 PRO A C 1
ATOM 2508 O O . PRO A 1 322 ? -13.481 13.129 13.781 1.00 88.75 322 PRO A O 1
ATOM 2511 N N . MET A 1 323 ? -14.929 12.772 15.472 1.00 90.81 323 MET A N 1
ATOM 2512 C CA . MET A 1 323 ? -15.110 11.346 15.187 1.00 90.81 323 MET A CA 1
ATOM 2513 C C . MET A 1 323 ? -15.646 11.116 13.765 1.00 90.81 323 MET A C 1
ATOM 2515 O O . MET A 1 323 ? -16.539 11.821 13.280 1.00 90.81 323 MET A O 1
ATOM 2519 N N . LYS A 1 324 ? -15.096 10.111 13.077 1.00 93.56 324 LYS A N 1
ATOM 2520 C CA . LYS A 1 324 ? -15.524 9.736 11.728 1.00 93.56 324 LYS A CA 1
ATOM 2521 C C . LYS A 1 324 ? -16.954 9.190 11.776 1.00 93.56 324 LYS A C 1
ATOM 2523 O O . LYS A 1 324 ? -17.279 8.358 12.613 1.00 93.56 324 LYS A O 1
ATOM 2528 N N . LYS A 1 325 ? -17.811 9.620 10.851 1.00 93.38 325 LYS A N 1
ATOM 2529 C CA . LYS A 1 325 ? -19.123 8.988 10.652 1.00 93.38 325 LYS A CA 1
ATOM 2530 C C . LYS A 1 325 ? -18.954 7.752 9.778 1.00 93.38 325 LYS A C 1
ATOM 2532 O O . LYS A 1 325 ? -18.330 7.847 8.722 1.00 93.38 325 LYS A O 1
ATOM 2537 N N . THR A 1 326 ? -19.514 6.633 10.214 1.00 94.81 326 THR A N 1
ATOM 2538 C CA . THR A 1 326 ? -19.482 5.350 9.505 1.00 94.81 326 THR A CA 1
ATOM 2539 C C . THR A 1 326 ? -20.902 4.874 9.210 1.00 94.81 326 THR A C 1
ATOM 2541 O O . THR A 1 326 ? -21.861 5.329 9.836 1.00 94.81 326 THR A O 1
ATOM 2544 N N . SER A 1 327 ? -21.046 3.980 8.232 1.00 95.75 327 SER A N 1
ATOM 2545 C CA . SER A 1 327 ? -22.313 3.323 7.919 1.00 95.75 327 SER A CA 1
ATOM 2546 C C . SER A 1 327 ? -22.074 1.825 7.752 1.00 95.75 327 SER A C 1
ATOM 2548 O O . SER A 1 327 ? -21.071 1.418 7.168 1.00 95.75 327 SER A O 1
ATOM 2550 N N . TRP A 1 328 ? -22.985 1.003 8.270 1.00 97.00 328 TRP A N 1
ATOM 2551 C CA . TRP A 1 328 ? -22.851 -0.450 8.183 1.00 97.00 328 TRP A CA 1
ATOM 2552 C C . TRP A 1 328 ? -22.809 -0.989 6.738 1.00 97.00 328 TRP A C 1
ATOM 2554 O O . TRP A 1 328 ? -21.937 -1.809 6.445 1.00 97.00 328 TRP A O 1
ATOM 2564 N N . PRO A 1 329 ? -23.644 -0.501 5.794 1.00 97.00 329 PRO A N 1
ATOM 2565 C CA . PRO A 1 329 ? -23.551 -0.932 4.399 1.00 97.00 329 PRO A CA 1
ATOM 2566 C C . PRO A 1 329 ? -22.185 -0.635 3.769 1.00 97.00 329 PRO A C 1
ATOM 2568 O O . PRO A 1 329 ? -21.666 -1.456 3.009 1.00 97.00 329 PRO A O 1
ATOM 2571 N N . ASP A 1 330 ? -21.581 0.511 4.102 1.00 96.12 330 ASP A N 1
ATOM 2572 C CA . ASP A 1 330 ? -20.238 0.848 3.628 1.00 96.12 330 ASP A CA 1
ATOM 2573 C C . ASP A 1 330 ? -19.186 -0.070 4.262 1.00 96.12 330 ASP A C 1
ATOM 2575 O O . ASP A 1 330 ? -18.295 -0.531 3.556 1.00 96.12 330 ASP A O 1
ATOM 2579 N N . THR A 1 331 ? -19.325 -0.422 5.546 1.00 96.94 331 THR A N 1
ATOM 2580 C CA . THR A 1 331 ? -18.450 -1.385 6.239 1.00 96.94 331 THR A CA 1
ATOM 2581 C C . THR A 1 331 ? -18.435 -2.745 5.543 1.00 96.94 331 THR A C 1
ATOM 2583 O O . THR A 1 331 ? -17.362 -3.252 5.208 1.00 96.94 331 THR A O 1
ATOM 2586 N N . VAL A 1 332 ? -19.610 -3.329 5.279 1.00 97.12 332 VAL A N 1
ATOM 2587 C CA . VAL A 1 332 ? -19.724 -4.642 4.616 1.00 97.12 332 VAL A CA 1
ATOM 2588 C C . VAL A 1 332 ? -19.154 -4.582 3.198 1.00 97.12 332 VAL A C 1
ATOM 2590 O O . VAL A 1 332 ? -18.414 -5.477 2.780 1.00 97.12 332 VAL A O 1
ATOM 2593 N N . LYS A 1 333 ? -19.442 -3.501 2.461 1.00 96.81 333 LYS A N 1
ATOM 2594 C CA . LYS A 1 333 ? -18.900 -3.276 1.117 1.00 96.81 333 LYS A CA 1
ATOM 2595 C C . LYS A 1 333 ? -17.375 -3.153 1.130 1.00 96.81 333 LYS A C 1
ATOM 2597 O O . LYS A 1 333 ? -16.722 -3.775 0.293 1.00 96.81 333 LYS A O 1
ATOM 2602 N N . SER A 1 334 ? -16.828 -2.378 2.063 1.00 96.88 334 SER A N 1
ATOM 2603 C CA . SER A 1 334 ? -15.392 -2.138 2.218 1.00 96.88 334 SER A CA 1
ATOM 2604 C C . SER A 1 334 ? -14.664 -3.443 2.538 1.00 96.88 334 SER A C 1
ATOM 2606 O O . SER A 1 334 ? -13.772 -3.843 1.793 1.00 96.88 334 SER A O 1
ATOM 2608 N N . LEU A 1 335 ? -15.142 -4.205 3.528 1.00 97.44 335 LEU A N 1
ATOM 2609 C CA . LEU A 1 335 ? -14.559 -5.500 3.886 1.00 97.44 335 LEU A CA 1
ATOM 2610 C C . LEU A 1 335 ? -14.667 -6.531 2.750 1.00 97.44 335 LEU A C 1
ATOM 2612 O O . LEU A 1 335 ? -13.709 -7.260 2.477 1.00 97.44 335 LEU A O 1
ATOM 2616 N N . SER A 1 336 ? -15.804 -6.581 2.044 1.00 97.62 336 SER A N 1
ATOM 2617 C CA . SER A 1 336 ? -15.955 -7.436 0.858 1.00 97.62 336 SER A CA 1
ATOM 2618 C C . SER A 1 336 ? -14.949 -7.064 -0.229 1.00 97.62 336 SER A C 1
ATOM 2620 O O . SER A 1 336 ? -14.355 -7.956 -0.839 1.00 97.62 336 SER A O 1
ATOM 2622 N N . GLN A 1 337 ? -14.747 -5.767 -0.470 1.00 97.31 337 GLN A N 1
ATOM 2623 C CA . GLN A 1 337 ? -13.772 -5.287 -1.439 1.00 97.31 337 GLN A CA 1
ATOM 2624 C C . GLN A 1 337 ? -12.351 -5.698 -1.032 1.00 97.31 337 GLN A C 1
ATOM 2626 O O . GLN A 1 337 ? -11.631 -6.257 -1.858 1.00 97.31 337 GLN A O 1
ATOM 2631 N N . THR A 1 338 ? -11.957 -5.496 0.230 1.00 97.00 338 THR A N 1
ATOM 2632 C CA . THR A 1 338 ? -10.639 -5.912 0.734 1.00 97.00 338 THR A CA 1
ATOM 2633 C C . THR A 1 338 ? -10.405 -7.405 0.499 1.00 97.00 338 THR A C 1
ATOM 2635 O O . THR A 1 338 ? -9.332 -7.791 0.032 1.00 97.00 338 THR A O 1
ATOM 2638 N N . CYS A 1 339 ? -11.413 -8.249 0.749 1.00 97.69 339 CYS A N 1
ATOM 2639 C CA . CYS A 1 339 ? -11.324 -9.684 0.480 1.00 97.69 339 CYS A CA 1
ATOM 2640 C C . CYS A 1 339 ? -11.077 -9.977 -1.007 1.00 97.69 339 CYS A C 1
ATOM 2642 O O . CYS A 1 339 ? -10.189 -10.763 -1.343 1.00 97.69 339 CYS A O 1
ATOM 2644 N N . ASP A 1 340 ? -11.835 -9.339 -1.900 1.00 97.75 340 ASP A N 1
ATOM 2645 C CA . ASP A 1 340 ? -11.701 -9.539 -3.345 1.00 97.75 340 ASP A CA 1
ATOM 2646 C C . ASP A 1 340 ? -10.361 -9.044 -3.887 1.00 97.75 340 ASP A C 1
ATOM 2648 O O . ASP A 1 340 ? -9.762 -9.696 -4.745 1.00 97.75 340 ASP A O 1
ATOM 2652 N N . ASP A 1 341 ? -9.880 -7.909 -3.389 1.00 97.94 341 ASP A N 1
ATOM 2653 C CA . ASP A 1 341 ? -8.625 -7.311 -3.826 1.00 97.94 341 ASP A CA 1
ATOM 2654 C C . ASP A 1 341 ? -7.424 -8.119 -3.333 1.00 97.94 341 ASP A C 1
ATOM 2656 O O . ASP A 1 341 ? -6.520 -8.394 -4.119 1.00 97.94 341 ASP A O 1
ATOM 2660 N N . VAL A 1 342 ? -7.428 -8.600 -2.086 1.00 96.69 342 VAL A N 1
ATOM 2661 C CA . VAL A 1 342 ? -6.359 -9.491 -1.612 1.00 96.69 342 VAL A CA 1
ATOM 2662 C C . VAL A 1 342 ? -6.358 -10.801 -2.401 1.00 96.69 342 VAL A C 1
ATOM 2664 O O . VAL A 1 342 ? -5.302 -11.234 -2.856 1.00 96.69 342 VAL A O 1
ATOM 2667 N N . VAL A 1 343 ? -7.517 -11.419 -2.651 1.00 96.69 343 VAL A N 1
ATOM 2668 C CA . VAL A 1 343 ? -7.583 -12.634 -3.485 1.00 96.69 343 VAL A CA 1
ATOM 2669 C C . VAL A 1 343 ? -7.082 -12.360 -4.909 1.00 96.69 343 VAL A C 1
ATOM 2671 O O . VAL A 1 343 ? -6.355 -13.183 -5.468 1.00 96.69 343 VAL A O 1
ATOM 2674 N N . ALA A 1 344 ? -7.417 -11.204 -5.488 1.00 97.19 344 ALA A N 1
ATOM 2675 C CA . ALA A 1 344 ? -6.944 -10.801 -6.810 1.00 97.19 344 ALA A CA 1
ATOM 2676 C C . ALA A 1 344 ? -5.426 -10.561 -6.852 1.00 97.19 344 ALA A C 1
ATOM 2678 O O . ALA A 1 344 ? -4.796 -10.927 -7.846 1.00 97.19 344 ALA A O 1
ATOM 2679 N N . ALA A 1 345 ? -4.829 -10.018 -5.785 1.00 96.69 345 ALA A N 1
ATOM 2680 C CA . ALA A 1 345 ? -3.382 -9.832 -5.667 1.00 96.69 345 ALA A CA 1
ATOM 2681 C C . ALA A 1 345 ? -2.630 -11.161 -5.836 1.00 96.69 345 ALA A C 1
ATOM 2683 O O . ALA A 1 345 ? -1.660 -11.236 -6.585 1.00 96.69 345 ALA A O 1
ATOM 2684 N N . PHE A 1 346 ? -3.134 -12.247 -5.238 1.00 95.62 346 PHE A N 1
ATOM 2685 C CA . PHE A 1 346 ? -2.569 -13.592 -5.400 1.00 95.62 346 PHE A CA 1
ATOM 2686 C C . PHE A 1 346 ? -2.821 -14.218 -6.782 1.00 95.62 346 PHE A C 1
ATOM 2688 O O . PHE A 1 346 ? -2.236 -15.256 -7.096 1.00 95.62 346 PHE A O 1
ATOM 2695 N N . GLY A 1 347 ? -3.609 -13.583 -7.655 1.00 94.44 347 GLY A N 1
ATOM 2696 C CA . GLY A 1 347 ? -3.766 -13.987 -9.055 1.00 94.44 347 GLY A CA 1
ATOM 2697 C C . GLY A 1 347 ? -2.454 -13.967 -9.849 1.00 94.44 347 GLY A C 1
ATOM 2698 O O . GLY A 1 347 ? -2.331 -14.693 -10.834 1.00 94.44 347 GLY A O 1
ATOM 2699 N N . VAL A 1 348 ? -1.439 -13.226 -9.382 1.00 94.31 348 VAL A N 1
ATOM 2700 C CA . VAL A 1 348 ? -0.077 -13.228 -9.948 1.00 94.31 348 VAL A CA 1
ATOM 2701 C C . VAL A 1 348 ? 0.544 -14.630 -9.985 1.00 94.31 348 VAL A C 1
ATOM 2703 O O . VAL A 1 348 ? 1.360 -14.928 -10.853 1.00 94.31 348 VAL A O 1
ATOM 2706 N N . THR A 1 349 ? 0.118 -15.525 -9.087 1.00 92.38 349 THR A N 1
ATOM 2707 C CA . THR A 1 349 ? 0.591 -16.916 -9.031 1.00 92.38 349 THR A CA 1
ATOM 2708 C C . THR A 1 349 ? 0.275 -17.706 -10.301 1.00 92.38 349 THR A C 1
ATOM 2710 O O . THR A 1 349 ? 1.014 -18.626 -10.639 1.00 92.38 349 THR A O 1
ATOM 2713 N N . ALA A 1 350 ? -0.757 -17.313 -11.057 1.00 92.75 350 ALA A N 1
ATOM 2714 C CA . ALA A 1 350 ? -1.104 -17.934 -12.334 1.00 92.75 350 ALA A CA 1
ATOM 2715 C C . ALA A 1 350 ? -0.068 -17.674 -13.444 1.00 92.75 350 ALA A C 1
ATOM 2717 O O . ALA A 1 350 ? -0.119 -18.323 -14.485 1.00 92.75 350 ALA A O 1
ATOM 2718 N N . LEU A 1 351 ? 0.859 -16.730 -13.240 1.00 92.25 351 LEU A N 1
ATOM 2719 C CA . LEU A 1 351 ? 1.950 -16.442 -14.174 1.00 92.25 351 LEU A CA 1
ATOM 2720 C C . LEU A 1 351 ? 3.177 -17.340 -13.960 1.00 92.25 351 LEU A C 1
ATOM 2722 O O . LEU A 1 351 ? 4.108 -17.289 -14.762 1.00 92.25 351 LEU A O 1
ATOM 2726 N N . ALA A 1 352 ? 3.204 -18.141 -12.895 1.00 88.19 352 ALA A N 1
ATOM 2727 C CA . ALA A 1 352 ? 4.309 -19.046 -12.617 1.00 88.19 352 ALA A CA 1
ATOM 2728 C C . ALA A 1 352 ? 4.335 -20.255 -13.574 1.00 88.19 352 ALA A C 1
ATOM 2730 O O . ALA A 1 352 ? 3.283 -20.684 -14.053 1.00 88.19 352 ALA A O 1
ATOM 2731 N N . PRO A 1 353 ? 5.515 -20.862 -13.806 1.00 84.69 353 PRO A N 1
ATOM 2732 C CA . PRO A 1 353 ? 6.836 -20.445 -13.315 1.00 84.69 353 PRO A CA 1
ATOM 2733 C C . PRO A 1 353 ? 7.504 -19.364 -14.183 1.00 84.69 353 PRO A C 1
ATOM 2735 O O . PRO A 1 353 ? 8.531 -18.824 -13.786 1.00 84.69 353 PRO A O 1
ATOM 2738 N N . ASP A 1 354 ? 6.941 -19.054 -15.353 1.00 81.44 354 ASP A N 1
ATOM 2739 C CA . ASP A 1 354 ? 7.641 -18.298 -16.397 1.00 81.44 354 ASP A CA 1
ATOM 2740 C C . ASP A 1 354 ? 7.645 -16.776 -16.170 1.00 81.44 354 ASP A C 1
ATOM 2742 O O . ASP A 1 354 ? 8.544 -16.093 -16.656 1.00 81.44 354 ASP A O 1
ATOM 2746 N N . PHE A 1 355 ? 6.635 -16.238 -15.471 1.00 87.62 355 PHE A N 1
ATOM 2747 C CA . PHE A 1 355 ? 6.433 -14.810 -15.168 1.00 87.62 355 PHE A CA 1
ATOM 2748 C C . PHE A 1 355 ? 6.823 -13.872 -16.316 1.00 87.62 355 PHE A C 1
ATOM 2750 O O . PHE A 1 355 ? 7.582 -12.919 -16.129 1.00 87.62 355 PHE A O 1
ATOM 2757 N N . ALA A 1 356 ? 6.297 -14.137 -17.516 1.00 93.06 356 ALA A N 1
ATOM 2758 C CA . ALA A 1 356 ? 6.608 -13.342 -18.699 1.00 93.06 356 ALA A CA 1
ATOM 2759 C C . ALA A 1 356 ? 6.464 -11.830 -18.390 1.00 93.06 356 ALA A C 1
ATOM 2761 O O . ALA A 1 356 ? 5.365 -11.408 -18.016 1.00 93.06 356 ALA A O 1
ATOM 2762 N N . PRO A 1 357 ? 7.519 -11.003 -18.556 1.00 95.12 357 PRO A N 1
ATOM 2763 C CA . PRO A 1 357 ? 7.540 -9.608 -18.095 1.00 95.12 357 PRO A CA 1
ATOM 2764 C C . PRO A 1 357 ? 6.336 -8.774 -18.548 1.00 95.12 357 PRO A C 1
ATOM 2766 O O . PRO A 1 357 ? 5.679 -8.113 -17.746 1.00 95.12 357 PRO A O 1
ATOM 2769 N N . ALA A 1 358 ? 5.950 -8.893 -19.821 1.00 92.69 358 ALA A N 1
ATOM 2770 C CA . ALA A 1 358 ? 4.777 -8.209 -20.359 1.00 92.69 358 ALA A CA 1
ATOM 2771 C C . ALA A 1 358 ? 3.452 -8.677 -19.723 1.00 92.69 358 ALA A C 1
ATOM 2773 O O . ALA A 1 358 ? 2.534 -7.872 -19.556 1.00 92.69 358 ALA A O 1
ATOM 2774 N N . ALA A 1 359 ? 3.329 -9.961 -19.371 1.00 95.50 359 ALA A N 1
ATOM 2775 C CA . ALA A 1 359 ? 2.153 -10.491 -18.680 1.00 95.50 359 ALA A CA 1
ATOM 2776 C C . ALA A 1 359 ? 2.114 -10.023 -17.220 1.00 95.50 359 ALA A C 1
ATOM 2778 O O . ALA A 1 359 ? 1.055 -9.621 -16.742 1.00 95.50 359 ALA A O 1
ATOM 2779 N N . LEU A 1 360 ? 3.269 -9.991 -16.547 1.00 96.69 360 LEU A N 1
ATOM 2780 C CA . LEU A 1 360 ? 3.399 -9.451 -15.197 1.00 96.69 360 LEU A CA 1
ATOM 2781 C C . LEU A 1 360 ? 3.043 -7.960 -15.155 1.00 96.69 360 LEU A C 1
ATOM 2783 O O . LEU A 1 360 ? 2.232 -7.548 -14.333 1.00 96.69 360 LEU A O 1
ATOM 2787 N N . MET A 1 361 ? 3.557 -7.158 -16.090 1.00 96.38 361 MET A N 1
ATOM 2788 C CA . MET A 1 361 ? 3.234 -5.731 -16.184 1.00 96.38 361 MET A CA 1
ATOM 2789 C C . MET A 1 361 ? 1.732 -5.514 -16.418 1.00 96.38 361 MET A C 1
ATOM 2791 O O . MET A 1 361 ? 1.105 -4.680 -15.764 1.00 96.38 361 MET A O 1
ATOM 2795 N N . ARG A 1 362 ? 1.117 -6.309 -17.305 1.00 96.25 362 ARG A N 1
ATOM 2796 C CA . ARG A 1 362 ? -0.340 -6.287 -17.523 1.00 96.25 362 ARG A CA 1
ATOM 2797 C C . ARG A 1 362 ? -1.118 -6.683 -16.275 1.00 96.25 362 ARG A C 1
ATOM 2799 O O . ARG A 1 362 ? -2.145 -6.069 -16.012 1.00 96.25 362 ARG A O 1
ATOM 2806 N N . PHE A 1 363 ? -0.648 -7.672 -15.517 1.00 97.69 363 PHE A N 1
ATOM 2807 C CA . PHE A 1 363 ? -1.261 -8.055 -14.249 1.00 97.69 363 PHE A CA 1
ATOM 2808 C C . PHE A 1 363 ? -1.251 -6.883 -13.259 1.00 97.69 363 PHE A C 1
ATOM 2810 O O . PHE A 1 363 ? -2.305 -6.536 -12.734 1.00 97.69 363 PHE A O 1
ATOM 2817 N N . VAL A 1 364 ? -0.101 -6.227 -13.065 1.00 97.75 364 VAL A N 1
ATOM 2818 C CA . VAL A 1 364 ? 0.031 -5.081 -12.149 1.00 97.75 364 VAL A CA 1
ATOM 2819 C C . VAL A 1 364 ? -0.925 -3.950 -12.542 1.00 97.75 364 VAL A C 1
ATOM 2821 O O . VAL A 1 364 ? -1.670 -3.446 -11.700 1.00 97.75 364 VAL A O 1
ATOM 2824 N N . TRP A 1 365 ? -0.967 -3.577 -13.824 1.00 97.25 365 TRP A N 1
ATOM 2825 C CA . TRP A 1 365 ? -1.898 -2.552 -14.306 1.00 97.25 365 TRP A CA 1
ATOM 2826 C C . TRP A 1 365 ? -3.361 -2.980 -14.189 1.00 97.25 365 TRP A C 1
ATOM 2828 O O . TRP A 1 365 ? -4.193 -2.179 -13.769 1.00 97.25 365 TRP A O 1
ATOM 2838 N N . SER A 1 366 ? -3.676 -4.240 -14.499 1.00 97.19 366 SER A N 1
ATOM 2839 C CA . SER A 1 366 ? -5.027 -4.782 -14.349 1.00 97.19 366 SER A CA 1
ATOM 2840 C C . SER A 1 366 ? -5.482 -4.734 -12.894 1.00 97.19 366 SER A C 1
ATOM 2842 O O . SER A 1 366 ? -6.622 -4.353 -12.638 1.00 97.19 366 SER A O 1
ATOM 2844 N N . PHE A 1 367 ? -4.604 -5.079 -11.950 1.00 97.94 367 PHE A N 1
ATOM 2845 C CA . PHE A 1 367 ? -4.871 -4.988 -10.520 1.00 97.94 367 PHE A CA 1
ATOM 2846 C C . PHE A 1 367 ? -5.105 -3.534 -10.085 1.00 97.94 367 PHE A C 1
ATOM 2848 O O . PHE A 1 367 ? -6.130 -3.236 -9.480 1.00 97.94 367 PHE A O 1
ATOM 2855 N N . SER A 1 368 ? -4.215 -2.613 -10.468 1.00 96.25 368 SER A N 1
ATOM 2856 C CA . SER A 1 368 ? -4.339 -1.175 -10.171 1.00 96.25 368 SER A CA 1
ATOM 2857 C C . SER A 1 368 ? -5.623 -0.547 -10.737 1.00 96.25 368 SER A C 1
ATOM 2859 O O . SER A 1 368 ? -6.224 0.334 -10.124 1.00 96.25 368 SER A O 1
ATOM 2861 N N . SER A 1 369 ? -6.077 -1.025 -11.900 1.00 94.88 369 SER A N 1
ATOM 2862 C CA . SER A 1 369 ? -7.266 -0.518 -12.601 1.00 94.88 369 SER A CA 1
ATOM 2863 C C . SER A 1 369 ? -8.608 -1.038 -12.073 1.00 94.88 369 SER A C 1
ATOM 2865 O O . SER A 1 369 ? -9.651 -0.687 -12.624 1.00 94.88 369 SER A O 1
ATOM 2867 N N . ARG A 1 370 ? -8.611 -1.888 -11.037 1.00 95.38 370 ARG A N 1
ATOM 2868 C CA . ARG A 1 370 ? -9.851 -2.391 -10.428 1.00 95.38 370 ARG A CA 1
ATOM 2869 C C . ARG A 1 370 ? -10.707 -1.231 -9.909 1.00 95.38 370 ARG A C 1
ATOM 2871 O O . ARG A 1 370 ? -10.180 -0.201 -9.490 1.00 95.38 370 ARG A O 1
ATOM 2878 N N . LEU A 1 371 ? -12.028 -1.417 -9.967 1.00 93.06 371 LEU A N 1
ATOM 2879 C CA . LEU A 1 371 ? -13.026 -0.473 -9.469 1.00 93.06 371 LEU A CA 1
ATOM 2880 C C . LEU A 1 371 ? -13.958 -1.181 -8.469 1.00 93.06 371 LEU A C 1
ATOM 2882 O O . LEU A 1 371 ? -14.568 -2.186 -8.843 1.00 93.06 371 LEU A O 1
ATOM 2886 N N . PRO A 1 372 ? -14.115 -0.660 -7.238 1.00 93.06 372 PRO A N 1
ATOM 2887 C CA . PRO A 1 372 ? -13.367 0.463 -6.659 1.00 93.06 372 PRO A CA 1
ATOM 2888 C C . PRO A 1 372 ? -11.855 0.180 -6.576 1.00 93.06 372 PRO A C 1
ATOM 2890 O O . PRO A 1 372 ? -11.430 -0.971 -6.668 1.00 93.06 372 PRO A O 1
ATOM 2893 N N . HIS A 1 373 ? -11.039 1.233 -6.470 1.00 93.38 373 HIS A N 1
ATOM 2894 C CA . HIS A 1 373 ? -9.582 1.080 -6.462 1.00 93.38 373 HIS A CA 1
ATOM 2895 C C . HIS A 1 373 ? -9.098 0.269 -5.254 1.00 93.38 373 HIS A C 1
ATOM 2897 O O . HIS A 1 373 ? -9.635 0.465 -4.158 1.00 93.38 373 HIS A O 1
ATOM 2903 N N . PRO A 1 374 ? -8.065 -0.583 -5.417 1.00 96.00 374 PRO A N 1
ATOM 2904 C CA . PRO A 1 374 ? -7.545 -1.378 -4.315 1.00 96.00 374 PRO A CA 1
ATOM 2905 C C . PRO A 1 374 ? -7.063 -0.523 -3.143 1.00 96.00 374 PRO A C 1
ATOM 2907 O O . PRO A 1 374 ? -6.275 0.413 -3.312 1.00 96.00 374 PRO A O 1
ATOM 2910 N N . GLN A 1 375 ? -7.507 -0.884 -1.939 1.00 94.12 375 GLN A N 1
ATOM 2911 C CA . GLN A 1 375 ? -7.092 -0.228 -0.699 1.00 94.12 375 GLN A CA 1
ATOM 2912 C C . GLN A 1 375 ? -5.597 -0.425 -0.422 1.00 94.12 375 GLN A C 1
ATOM 2914 O O . GLN A 1 375 ? -4.962 -1.356 -0.925 1.00 94.12 375 GLN A O 1
ATOM 2919 N N . THR A 1 376 ? -5.033 0.431 0.432 1.00 96.19 376 THR A N 1
ATOM 2920 C CA . THR A 1 376 ? -3.595 0.455 0.742 1.00 96.19 376 THR A CA 1
ATOM 2921 C C . THR A 1 376 ? -3.064 -0.896 1.224 1.00 96.19 376 THR A C 1
ATOM 2923 O O . THR A 1 376 ? -2.004 -1.313 0.768 1.00 96.19 376 THR A O 1
ATOM 2926 N N . TYR A 1 377 ? -3.832 -1.639 2.029 1.00 96.50 377 TYR A N 1
ATOM 2927 C CA . TYR A 1 377 ? -3.447 -2.989 2.457 1.00 96.50 377 TYR A CA 1
ATOM 2928 C C . TYR A 1 377 ? -3.345 -3.991 1.289 1.00 96.50 377 TYR A C 1
ATOM 2930 O O . TYR A 1 377 ? -2.376 -4.731 1.172 1.00 96.50 377 TYR A O 1
ATOM 2938 N N . ALA A 1 378 ? -4.306 -4.013 0.361 1.00 96.69 378 ALA A N 1
ATOM 2939 C CA . ALA A 1 378 ? -4.228 -4.912 -0.797 1.00 96.69 378 ALA A CA 1
ATOM 2940 C C . ALA A 1 378 ? -3.079 -4.522 -1.749 1.00 96.69 378 ALA A C 1
ATOM 2942 O O . ALA A 1 378 ? -2.421 -5.385 -2.344 1.00 96.69 378 ALA A O 1
ATOM 2943 N N . ARG A 1 379 ? -2.799 -3.215 -1.866 1.00 96.75 379 ARG A N 1
ATOM 2944 C CA . ARG A 1 379 ? -1.635 -2.698 -2.599 1.00 96.75 379 ARG A CA 1
ATOM 2945 C C . ARG A 1 379 ? -0.324 -3.120 -1.936 1.00 96.75 379 ARG A C 1
ATOM 2947 O O . ARG A 1 379 ? 0.572 -3.540 -2.664 1.00 96.75 379 ARG A O 1
ATOM 2954 N N . SER A 1 380 ? -0.210 -3.076 -0.605 1.00 95.94 380 SER A N 1
ATOM 2955 C CA . SER A 1 380 ? 0.989 -3.545 0.106 1.00 95.94 380 SER A CA 1
ATOM 2956 C C . SER A 1 380 ? 1.186 -5.052 -0.061 1.00 95.94 380 SER A C 1
ATOM 2958 O O . SER A 1 380 ? 2.280 -5.467 -0.412 1.00 95.94 380 SER A O 1
ATOM 2960 N N . ILE A 1 381 ? 0.126 -5.867 0.017 1.00 96.31 381 ILE A N 1
ATOM 2961 C CA . ILE A 1 381 ? 0.218 -7.312 -0.270 1.00 96.31 381 ILE A CA 1
ATOM 2962 C C . ILE A 1 381 ? 0.740 -7.575 -1.690 1.00 96.31 381 ILE A C 1
ATOM 2964 O O . ILE A 1 381 ? 1.613 -8.419 -1.891 1.00 96.31 381 ILE A O 1
ATOM 2968 N N . THR A 1 382 ? 0.235 -6.841 -2.686 1.00 96.31 382 THR A N 1
ATOM 2969 C CA . THR A 1 382 ? 0.699 -6.986 -4.076 1.00 96.31 382 THR A CA 1
ATOM 2970 C C . THR A 1 382 ? 2.157 -6.564 -4.223 1.00 96.31 382 THR A C 1
ATOM 2972 O O . THR A 1 382 ? 2.927 -7.257 -4.883 1.00 96.31 382 THR A O 1
ATOM 2975 N N . GLN A 1 383 ? 2.563 -5.462 -3.586 1.00 95.94 383 GLN A N 1
ATOM 2976 C CA . GLN A 1 383 ? 3.966 -5.048 -3.549 1.00 95.94 383 GLN A CA 1
ATOM 2977 C C . GLN A 1 383 ? 4.837 -6.115 -2.888 1.00 95.94 383 GLN A C 1
ATOM 2979 O O . GLN A 1 383 ? 5.852 -6.504 -3.460 1.00 95.94 383 GLN A O 1
ATOM 2984 N N . GLY A 1 384 ? 4.405 -6.672 -1.760 1.00 94.25 384 GLY A N 1
ATOM 2985 C CA . GLY A 1 384 ? 5.177 -7.673 -1.048 1.00 94.25 384 GLY A CA 1
ATOM 2986 C C . GLY A 1 384 ? 5.338 -8.982 -1.828 1.00 94.25 384 GLY A C 1
ATOM 2987 O O . GLY A 1 384 ? 6.425 -9.559 -1.838 1.00 94.25 384 GLY A O 1
ATOM 2988 N N . LEU A 1 385 ? 4.313 -9.400 -2.583 1.00 94.56 385 LEU A N 1
ATOM 2989 C CA . LEU A 1 385 ? 4.402 -10.526 -3.523 1.00 94.56 385 LEU A CA 1
ATOM 2990 C C . LEU A 1 385 ? 5.441 -10.294 -4.630 1.00 94.56 385 LEU A C 1
ATOM 2992 O O . LEU A 1 385 ? 6.011 -11.255 -5.144 1.00 94.56 385 LEU A O 1
ATOM 2996 N N . LEU A 1 386 ? 5.695 -9.043 -5.013 1.00 94.38 386 LEU A N 1
ATOM 2997 C CA . LEU A 1 386 ? 6.639 -8.705 -6.076 1.00 94.38 386 LEU A CA 1
ATOM 2998 C C . LEU A 1 386 ? 8.037 -8.357 -5.554 1.00 94.38 386 LEU A C 1
ATOM 3000 O O . LEU A 1 386 ? 9.005 -8.627 -6.261 1.00 94.38 386 LEU A O 1
ATOM 3004 N N . PHE A 1 387 ? 8.158 -7.769 -4.357 1.00 93.12 387 PHE A N 1
ATOM 3005 C CA . PHE A 1 387 ? 9.368 -7.051 -3.934 1.00 93.12 387 PHE A CA 1
ATOM 3006 C C . PHE A 1 387 ? 9.895 -7.370 -2.529 1.00 93.12 387 PHE A C 1
ATOM 3008 O O . PHE A 1 387 ? 11.055 -7.056 -2.270 1.00 93.12 387 PHE A O 1
ATOM 3015 N N . LYS A 1 388 ? 9.115 -7.993 -1.631 1.00 87.06 388 LYS A N 1
ATOM 3016 C CA . LYS A 1 388 ? 9.557 -8.265 -0.241 1.00 87.06 388 LYS A CA 1
ATOM 3017 C C . LYS A 1 388 ? 10.762 -9.205 -0.179 1.00 87.06 388 LYS A C 1
ATOM 3019 O O . LYS A 1 388 ? 11.564 -9.153 0.748 1.00 87.06 388 LYS A O 1
ATOM 3024 N N . SER A 1 389 ? 10.896 -10.063 -1.190 1.00 86.06 389 SER A N 1
ATOM 3025 C CA . SER A 1 389 ? 12.096 -10.862 -1.452 1.00 86.06 389 SER A CA 1
ATOM 3026 C C . SER A 1 389 ? 12.835 -10.332 -2.683 1.00 86.06 389 SER A C 1
ATOM 3028 O O . SER A 1 389 ? 12.236 -9.648 -3.508 1.00 86.06 389 SER A O 1
ATOM 3030 N N . SER A 1 390 ? 14.101 -10.715 -2.883 1.00 87.12 390 SER A N 1
ATOM 3031 C CA . SER A 1 390 ? 14.892 -10.415 -4.099 1.00 87.12 390 SER A CA 1
ATOM 3032 C C . SER A 1 390 ? 14.409 -11.155 -5.365 1.00 87.12 390 SER A C 1
ATOM 3034 O O . SER A 1 390 ? 15.162 -11.394 -6.315 1.00 87.12 390 SER A O 1
ATOM 3036 N N . SER A 1 391 ? 13.143 -11.560 -5.360 1.00 89.50 391 SER A N 1
ATOM 3037 C CA . SER A 1 391 ? 12.485 -12.379 -6.362 1.00 89.50 391 SER A CA 1
ATOM 3038 C C . SER A 1 391 ? 10.977 -12.142 -6.354 1.00 89.50 391 SER A C 1
ATOM 3040 O O . SER A 1 391 ? 10.387 -11.825 -5.321 1.00 89.50 391 SER A O 1
ATOM 3042 N N . VAL A 1 392 ? 10.340 -12.361 -7.499 1.00 88.38 392 VAL A N 1
ATOM 3043 C CA . VAL A 1 392 ? 8.884 -12.373 -7.644 1.00 88.38 392 VAL A CA 1
ATOM 3044 C C . VAL A 1 392 ? 8.336 -13.637 -6.976 1.00 88.38 392 VAL A C 1
ATOM 3046 O O . VAL A 1 392 ? 8.733 -14.754 -7.318 1.00 88.38 392 VAL A O 1
ATOM 3049 N N . ILE A 1 393 ? 7.463 -13.459 -5.982 1.00 87.12 393 ILE A N 1
ATOM 3050 C CA . ILE A 1 393 ? 6.822 -14.507 -5.165 1.00 87.12 393 ILE A CA 1
ATOM 3051 C C . ILE A 1 393 ? 7.840 -15.521 -4.613 1.00 87.12 393 ILE A C 1
ATOM 3053 O O . ILE A 1 393 ? 7.590 -16.724 -4.575 1.00 87.12 393 ILE A O 1
ATOM 3057 N N . SER A 1 394 ? 9.037 -15.057 -4.245 1.00 84.56 394 SER A N 1
ATOM 3058 C CA . SER A 1 394 ? 10.119 -15.923 -3.747 1.00 84.56 394 SER A CA 1
ATOM 3059 C C . SER A 1 394 ? 10.579 -17.024 -4.725 1.00 84.56 394 SER A C 1
ATOM 3061 O O . SER A 1 394 ? 11.156 -18.019 -4.291 1.00 84.56 394 SER A O 1
ATOM 3063 N N . THR A 1 395 ? 10.315 -16.877 -6.033 1.00 86.69 395 THR A N 1
ATOM 3064 C CA . THR A 1 395 ? 10.612 -17.907 -7.052 1.00 86.69 395 THR A CA 1
ATOM 3065 C C . THR A 1 395 ? 11.496 -17.414 -8.195 1.00 86.69 395 THR A C 1
ATOM 3067 O O . THR A 1 395 ? 12.496 -18.063 -8.487 1.00 86.69 395 THR A O 1
ATOM 3070 N N . LEU A 1 396 ? 11.170 -16.280 -8.828 1.00 89.94 396 LEU A N 1
ATOM 3071 C CA . LEU A 1 396 ? 11.945 -15.733 -9.950 1.00 89.94 396 LEU A CA 1
ATOM 3072 C C . LEU A 1 396 ? 12.817 -14.555 -9.491 1.00 89.94 396 LEU A C 1
ATOM 3074 O O . LEU A 1 396 ? 12.252 -13.509 -9.164 1.00 89.94 396 LEU A O 1
ATOM 3078 N N . PRO A 1 397 ? 14.159 -14.660 -9.488 1.00 93.88 397 PRO A N 1
ATOM 3079 C CA . PRO A 1 397 ? 15.042 -13.542 -9.159 1.00 93.88 397 PRO A CA 1
ATOM 3080 C C . PRO A 1 397 ? 14.760 -12.298 -10.008 1.00 93.88 397 PRO A C 1
ATOM 3082 O O . PRO A 1 397 ? 14.528 -12.388 -11.213 1.00 93.88 397 PRO A O 1
ATOM 3085 N N . HIS A 1 398 ? 14.825 -11.110 -9.405 1.00 95.38 398 HIS A N 1
ATOM 3086 C CA . HIS A 1 398 ? 14.543 -9.858 -10.125 1.00 95.38 398 HIS A CA 1
ATOM 3087 C C . HIS A 1 398 ? 15.495 -9.600 -11.300 1.00 95.38 398 HIS A C 1
ATOM 3089 O O . HIS A 1 398 ? 15.077 -9.074 -12.331 1.00 95.38 398 HIS A O 1
ATOM 3095 N N . LEU A 1 399 ? 16.759 -10.012 -11.169 1.00 94.25 399 LEU A N 1
ATOM 3096 C CA . LEU A 1 399 ? 17.732 -9.951 -12.263 1.00 94.25 399 LEU A CA 1
ATOM 3097 C C . LEU A 1 399 ? 17.338 -10.861 -13.433 1.00 94.25 399 LEU A C 1
ATOM 3099 O O . LEU A 1 399 ? 17.479 -10.459 -14.585 1.00 94.25 399 LEU A O 1
ATOM 3103 N N . ASP A 1 400 ? 16.786 -12.044 -13.155 1.00 93.56 400 ASP A N 1
ATOM 3104 C CA . ASP A 1 400 ? 16.323 -12.964 -14.197 1.00 93.56 400 ASP A CA 1
ATOM 3105 C C . ASP A 1 400 ? 15.078 -12.421 -14.906 1.00 93.56 400 ASP A C 1
ATOM 3107 O O . ASP A 1 400 ? 14.954 -12.562 -16.125 1.00 93.56 400 ASP A O 1
ATOM 3111 N N . LEU A 1 401 ? 14.186 -11.743 -14.173 1.00 95.56 401 LEU A N 1
ATOM 3112 C CA . LEU A 1 401 ? 13.048 -11.025 -14.753 1.00 95.56 401 LEU A CA 1
ATOM 3113 C C . LEU A 1 401 ? 13.519 -9.922 -15.717 1.00 95.56 401 LEU A C 1
ATOM 3115 O O . LEU A 1 401 ? 13.026 -9.843 -16.842 1.00 95.56 401 LEU A O 1
ATOM 3119 N N . LEU A 1 402 ? 14.483 -9.096 -15.298 1.00 96.56 402 LEU A N 1
ATOM 3120 C CA . LEU A 1 402 ? 15.080 -8.043 -16.128 1.00 96.56 402 LEU A CA 1
ATOM 3121 C C . LEU A 1 402 ? 15.761 -8.622 -17.374 1.00 96.56 402 LEU A C 1
ATOM 3123 O O . LEU A 1 402 ? 15.493 -8.191 -18.496 1.00 96.56 402 LEU A O 1
ATOM 3127 N N . LEU A 1 403 ? 16.604 -9.642 -17.195 1.00 95.50 403 LEU A N 1
ATOM 3128 C CA . LEU A 1 403 ? 17.290 -10.312 -18.296 1.00 95.50 403 LEU A CA 1
ATOM 3129 C C . LEU A 1 403 ? 16.294 -10.922 -19.292 1.00 95.50 403 LEU A C 1
ATOM 3131 O O . LEU A 1 403 ? 16.520 -10.879 -20.503 1.00 95.50 403 LEU A O 1
ATOM 3135 N N . THR A 1 404 ? 15.187 -11.480 -18.798 1.00 95.00 404 THR A N 1
ATOM 3136 C CA . THR A 1 404 ? 14.119 -12.046 -19.631 1.00 95.00 404 THR A CA 1
ATOM 3137 C C . THR A 1 404 ? 13.382 -10.969 -20.420 1.00 95.00 404 THR A C 1
ATOM 3139 O O . THR A 1 404 ? 13.058 -11.203 -21.583 1.00 95.00 404 THR A O 1
ATOM 3142 N N . ASP A 1 405 ? 13.182 -9.781 -19.851 1.00 96.44 405 ASP A N 1
ATOM 3143 C CA . ASP A 1 405 ? 12.558 -8.651 -20.549 1.00 96.44 405 ASP A CA 1
ATOM 3144 C C . ASP A 1 405 ? 13.456 -8.104 -21.664 1.00 96.44 405 ASP A C 1
ATOM 3146 O O . ASP A 1 405 ? 13.033 -8.003 -22.818 1.00 96.44 405 ASP A O 1
ATOM 3150 N N . ILE A 1 406 ? 14.743 -7.883 -21.366 1.00 95.94 406 ILE A N 1
ATOM 3151 C CA . ILE A 1 406 ? 15.751 -7.492 -22.366 1.00 95.94 406 ILE A CA 1
ATOM 3152 C C . ILE A 1 406 ? 15.822 -8.540 -23.488 1.00 95.94 406 ILE A C 1
ATOM 3154 O O . ILE A 1 406 ? 15.830 -8.202 -24.680 1.00 95.94 406 ILE A O 1
ATOM 3158 N N . ARG A 1 407 ? 15.849 -9.830 -23.123 1.00 94.06 407 ARG A N 1
ATOM 3159 C CA . ARG A 1 407 ? 15.863 -10.950 -24.074 1.00 94.06 407 ARG A CA 1
ATOM 3160 C C . ARG A 1 407 ? 14.608 -10.972 -24.939 1.00 94.06 407 ARG A C 1
ATOM 3162 O O . ARG A 1 407 ? 14.728 -11.202 -26.136 1.00 94.06 407 ARG A O 1
ATOM 3169 N N . GLY A 1 408 ? 13.432 -10.770 -24.354 1.00 92.00 408 GLY A N 1
ATOM 3170 C CA . GLY A 1 408 ? 12.158 -10.819 -25.066 1.00 92.00 408 GLY A CA 1
ATOM 3171 C C . GLY A 1 408 ? 11.985 -9.660 -26.043 1.00 92.00 408 GLY A C 1
ATOM 3172 O O . GLY A 1 408 ? 11.559 -9.878 -27.176 1.00 92.00 408 GLY A O 1
ATOM 3173 N N . LEU A 1 409 ? 12.351 -8.446 -25.626 1.00 92.06 409 LEU A N 1
ATOM 3174 C CA . LEU A 1 409 ? 12.070 -7.227 -26.380 1.00 92.06 409 LEU A CA 1
ATOM 3175 C C . LEU A 1 409 ? 13.151 -6.872 -27.413 1.00 92.06 409 LEU A C 1
ATOM 3177 O O . LEU A 1 409 ? 12.820 -6.530 -28.547 1.00 92.06 409 LEU A O 1
ATOM 3181 N N . ALA A 1 410 ? 14.434 -6.935 -27.039 1.00 91.19 410 ALA A N 1
ATOM 3182 C CA . ALA A 1 410 ? 15.532 -6.400 -27.858 1.00 91.19 410 ALA A CA 1
ATOM 3183 C C . ALA A 1 410 ? 16.538 -7.470 -28.321 1.00 91.19 410 ALA A C 1
ATOM 3185 O O . ALA A 1 410 ? 17.113 -7.387 -29.412 1.00 91.19 410 ALA A O 1
ATOM 3186 N N . LEU A 1 411 ? 16.748 -8.524 -27.527 1.00 89.38 411 LEU A N 1
ATOM 3187 C CA . LEU A 1 411 ? 17.804 -9.518 -27.758 1.00 89.38 411 LEU A CA 1
ATOM 3188 C C . LEU A 1 411 ? 17.325 -10.986 -27.914 1.00 89.38 411 LEU A C 1
ATOM 3190 O O . LEU A 1 411 ? 18.018 -11.887 -27.427 1.00 89.38 411 LEU A O 1
ATOM 3194 N N . PRO A 1 412 ? 16.227 -11.302 -28.642 1.00 88.69 412 PRO A N 1
ATOM 3195 C CA . PRO A 1 412 ? 15.758 -12.690 -28.744 1.00 88.69 412 PRO A CA 1
ATOM 3196 C C . PRO A 1 412 ? 16.734 -13.596 -29.511 1.00 88.69 412 PRO A C 1
ATOM 3198 O O . PRO A 1 412 ? 17.068 -13.336 -30.664 1.00 88.69 412 PRO A O 1
ATOM 3201 N N . ALA A 1 413 ? 17.195 -14.680 -28.884 1.00 84.56 413 ALA A N 1
ATOM 3202 C CA . ALA A 1 413 ? 18.223 -15.571 -29.444 1.00 84.56 413 ALA A CA 1
ATOM 3203 C C . ALA A 1 413 ? 19.538 -14.851 -29.835 1.00 84.56 413 ALA A C 1
ATOM 3205 O O . ALA A 1 413 ? 20.243 -15.271 -30.751 1.00 84.56 413 ALA A O 1
ATOM 3206 N N . SER A 1 414 ? 19.881 -13.752 -29.151 1.00 87.00 414 SER A N 1
ATOM 3207 C CA . SER A 1 414 ? 21.146 -13.047 -29.382 1.00 87.00 414 SER A CA 1
ATOM 3208 C C . SER A 1 414 ? 22.336 -13.793 -28.763 1.00 87.00 414 SER A C 1
ATOM 3210 O O . SER A 1 414 ? 22.253 -14.200 -27.600 1.00 87.00 414 SER A O 1
ATOM 3212 N N . PRO A 1 415 ? 23.489 -13.889 -29.457 1.00 86.88 415 PRO A N 1
ATOM 3213 C CA . PRO A 1 415 ? 24.704 -14.467 -28.885 1.00 86.88 415 PRO A CA 1
ATOM 3214 C C . PRO A 1 415 ? 25.257 -13.652 -27.704 1.00 86.88 415 PRO A C 1
ATOM 3216 O O . PRO A 1 415 ? 26.029 -14.192 -26.912 1.00 86.88 415 PRO A O 1
ATOM 3219 N N . LEU A 1 416 ? 24.844 -12.385 -27.546 1.00 88.44 416 LEU A N 1
ATOM 3220 C CA . LEU A 1 416 ? 25.198 -11.550 -26.391 1.00 88.44 416 LEU A CA 1
ATOM 3221 C C . LEU A 1 416 ? 24.642 -12.117 -25.079 1.00 88.44 416 LEU A C 1
ATOM 3223 O O . LEU A 1 416 ? 25.309 -12.042 -24.053 1.00 88.44 416 LEU A O 1
ATOM 3227 N N . LEU A 1 417 ? 23.460 -12.741 -25.126 1.00 90.38 417 LEU A N 1
ATOM 3228 C CA . LEU A 1 417 ? 22.793 -13.331 -23.963 1.00 90.38 417 LEU A CA 1
ATOM 3229 C C . LEU A 1 417 ? 22.979 -14.856 -23.883 1.00 90.38 417 LEU A C 1
ATOM 3231 O O . LEU A 1 417 ? 22.195 -15.541 -23.222 1.00 90.38 417 LEU A O 1
ATOM 3235 N N . SER A 1 418 ? 23.994 -15.404 -24.561 1.00 89.38 418 SER A N 1
ATOM 3236 C CA . SER A 1 418 ? 24.299 -16.837 -24.507 1.00 89.38 418 SER A CA 1
ATOM 3237 C C . SER A 1 418 ? 24.815 -17.235 -23.117 1.00 89.38 418 SER A C 1
ATOM 3239 O O . SER A 1 418 ? 25.776 -16.620 -22.651 1.00 89.38 418 SER A O 1
ATOM 3241 N N . PRO A 1 419 ? 24.293 -18.302 -22.478 1.00 90.50 419 PRO A N 1
ATOM 3242 C CA . PRO A 1 419 ? 24.791 -18.786 -21.183 1.00 90.50 419 PRO A CA 1
ATOM 3243 C C . PRO A 1 419 ? 26.295 -19.099 -21.172 1.00 90.50 419 PRO A C 1
ATOM 3245 O O . PRO A 1 419 ? 26.964 -18.949 -20.152 1.00 90.50 419 PRO A O 1
ATOM 3248 N N . SER A 1 420 ? 26.860 -19.463 -22.329 1.00 90.12 420 SER A N 1
ATOM 3249 C CA . SER A 1 420 ? 28.302 -19.682 -22.496 1.00 90.12 420 SER A CA 1
ATOM 3250 C C . SER A 1 420 ? 29.152 -18.444 -22.185 1.00 90.12 420 SER A C 1
ATOM 3252 O O . SER A 1 420 ? 30.338 -18.582 -21.883 1.00 90.12 420 SER A O 1
ATOM 3254 N N . ASN A 1 421 ? 28.571 -17.241 -22.243 1.00 90.81 421 ASN A N 1
ATOM 3255 C CA . ASN A 1 421 ? 29.266 -16.003 -21.905 1.00 90.81 421 ASN A CA 1
ATOM 3256 C C . ASN A 1 421 ? 29.565 -15.931 -20.403 1.00 90.81 421 ASN A C 1
ATOM 3258 O O . ASN A 1 421 ? 30.704 -15.666 -20.027 1.00 90.81 421 ASN A O 1
ATOM 3262 N N . TRP A 1 422 ? 28.587 -16.271 -19.559 1.00 92.62 422 TRP A N 1
ATOM 3263 C CA . TRP A 1 422 ? 28.753 -16.324 -18.102 1.00 92.62 422 TRP A CA 1
ATOM 3264 C C . TRP A 1 422 ? 29.550 -17.544 -17.629 1.00 92.62 422 TRP A C 1
ATOM 3266 O O . TRP A 1 422 ? 30.204 -17.469 -16.596 1.00 92.62 422 TRP A O 1
ATOM 3276 N N . ALA A 1 423 ? 29.549 -18.642 -18.394 1.00 93.19 423 ALA A N 1
ATOM 3277 C CA . ALA A 1 423 ? 30.353 -19.830 -18.090 1.00 93.19 423 ALA A CA 1
ATOM 3278 C C . ALA A 1 423 ? 31.854 -19.666 -18.409 1.00 93.19 423 ALA A C 1
ATOM 3280 O O . ALA A 1 423 ? 32.671 -20.488 -18.001 1.00 93.19 423 ALA A O 1
ATOM 3281 N N . THR A 1 424 ? 32.235 -18.641 -19.177 1.00 89.81 424 THR A N 1
ATOM 3282 C CA . THR A 1 424 ? 33.637 -18.410 -19.541 1.00 89.81 424 THR A CA 1
ATOM 3283 C C . THR A 1 424 ? 34.361 -17.699 -18.401 1.00 89.81 424 THR A C 1
ATOM 3285 O O . THR A 1 424 ? 34.066 -16.545 -18.136 1.00 89.81 424 THR A O 1
ATOM 3288 N N . GLU A 1 425 ? 35.355 -18.333 -17.778 1.00 89.69 425 GLU A N 1
ATOM 3289 C CA . GLU A 1 425 ? 36.099 -17.740 -16.647 1.00 89.69 425 GLU A CA 1
ATOM 3290 C C . GLU A 1 425 ? 37.297 -16.868 -17.065 1.00 89.69 425 GLU A C 1
ATOM 3292 O O . GLU A 1 425 ? 37.846 -16.127 -16.254 1.00 89.69 425 GLU A O 1
ATOM 3297 N N . SER A 1 426 ? 37.735 -16.953 -18.326 1.00 89.75 426 SER A N 1
ATOM 3298 C CA . SER A 1 426 ? 38.937 -16.258 -18.806 1.00 89.75 426 SER A CA 1
ATOM 3299 C C . SER A 1 426 ? 38.709 -14.743 -18.946 1.00 89.75 426 SER A C 1
ATOM 3301 O O . SER A 1 426 ? 37.955 -14.344 -19.838 1.00 89.75 426 SER A O 1
ATOM 3303 N N . PRO A 1 427 ? 39.404 -13.878 -18.171 1.00 88.69 427 PRO A N 1
ATOM 3304 C CA . PRO A 1 427 ? 39.130 -12.437 -18.164 1.00 88.69 427 PRO A CA 1
ATOM 3305 C C . PRO A 1 427 ? 39.442 -11.710 -19.475 1.00 88.69 427 PRO A C 1
ATOM 3307 O O . PRO A 1 427 ? 38.885 -10.652 -19.749 1.00 88.69 427 PRO A O 1
ATOM 3310 N N . SER A 1 428 ? 40.341 -12.267 -20.288 1.00 86.31 428 SER A N 1
ATOM 3311 C CA . SER A 1 428 ? 40.711 -11.726 -21.599 1.00 86.31 428 SER A CA 1
ATOM 3312 C C . SER A 1 428 ? 39.769 -12.165 -22.721 1.00 86.31 428 SER A C 1
ATOM 3314 O O . SER A 1 428 ? 39.879 -11.667 -23.841 1.00 86.31 428 SER A O 1
ATOM 3316 N N . SER A 1 429 ? 38.855 -13.101 -22.450 1.00 88.44 429 SER A N 1
ATOM 3317 C CA . SER A 1 429 ? 37.911 -13.585 -23.451 1.00 88.44 429 SER A CA 1
ATOM 3318 C C . SER A 1 429 ? 36.817 -12.545 -23.721 1.00 88.44 429 SER A C 1
ATOM 3320 O O . SER A 1 429 ? 36.194 -12.063 -22.770 1.00 88.44 429 SER A O 1
ATOM 3322 N N . PRO A 1 430 ? 36.481 -12.260 -24.996 1.00 88.44 430 PRO A N 1
ATOM 3323 C CA . PRO A 1 430 ? 35.346 -11.403 -25.346 1.00 88.44 430 PRO A CA 1
ATOM 3324 C C . PRO A 1 430 ? 34.029 -11.843 -24.689 1.00 88.44 430 PRO A C 1
ATOM 3326 O O . PRO A 1 430 ? 33.231 -11.002 -24.287 1.00 88.44 430 PRO A O 1
ATOM 3329 N N . ARG A 1 431 ? 33.827 -13.159 -24.518 1.00 89.69 431 ARG A N 1
ATOM 3330 C CA . ARG A 1 431 ? 32.650 -13.747 -23.856 1.00 89.69 431 ARG A CA 1
ATOM 3331 C C . ARG A 1 431 ? 32.514 -13.302 -22.398 1.00 89.69 431 ARG A C 1
ATOM 3333 O O . ARG A 1 431 ? 31.435 -12.877 -21.995 1.00 89.69 431 ARG A O 1
ATOM 3340 N N . TYR A 1 432 ? 33.613 -13.356 -21.644 1.00 91.75 432 TYR A N 1
ATOM 3341 C CA . TYR A 1 432 ? 33.642 -12.906 -20.252 1.00 91.75 432 TYR A CA 1
ATOM 3342 C C . TYR A 1 432 ? 33.388 -11.399 -20.159 1.00 91.75 432 TYR A C 1
ATOM 3344 O O . TYR A 1 432 ? 32.569 -10.964 -19.354 1.00 91.75 432 TYR A O 1
ATOM 3352 N N . LEU A 1 433 ? 34.040 -10.603 -21.015 1.00 92.50 433 LEU A N 1
ATOM 3353 C CA . LEU A 1 433 ? 33.874 -9.146 -21.027 1.00 92.50 433 LEU A CA 1
ATOM 3354 C C . LEU A 1 433 ? 32.428 -8.729 -21.336 1.00 92.50 433 LEU A C 1
ATOM 3356 O O . LEU A 1 433 ? 31.899 -7.850 -20.660 1.00 92.50 433 LEU A O 1
ATOM 3360 N N . ILE A 1 434 ? 31.770 -9.391 -22.295 1.00 92.06 434 ILE A N 1
ATOM 3361 C CA . ILE A 1 434 ? 30.347 -9.168 -22.602 1.00 92.06 434 ILE A CA 1
ATOM 3362 C C . ILE A 1 434 ? 29.474 -9.474 -21.384 1.00 92.06 434 ILE A C 1
ATOM 3364 O O . ILE A 1 434 ? 28.649 -8.642 -21.014 1.00 92.06 434 ILE A O 1
ATOM 3368 N N . ALA A 1 435 ? 29.671 -10.628 -20.737 1.00 93.25 435 ALA A N 1
ATOM 3369 C CA . ALA A 1 435 ? 28.902 -10.996 -19.548 1.00 93.25 435 ALA A CA 1
ATOM 3370 C C . ALA A 1 435 ? 29.075 -9.968 -18.418 1.00 93.25 435 ALA A C 1
ATOM 3372 O O . ALA A 1 435 ? 28.088 -9.522 -17.843 1.00 93.25 435 ALA A O 1
ATOM 3373 N N . ARG A 1 436 ? 30.310 -9.517 -18.148 1.00 95.50 436 ARG A N 1
ATOM 3374 C CA . ARG A 1 436 ? 30.574 -8.498 -17.117 1.00 95.50 436 ARG A CA 1
ATOM 3375 C C . ARG A 1 436 ? 29.909 -7.158 -17.431 1.00 95.50 436 ARG A C 1
ATOM 3377 O O . ARG A 1 436 ? 29.363 -6.542 -16.523 1.00 95.50 436 ARG A O 1
ATOM 3384 N N . LYS A 1 437 ? 29.928 -6.719 -18.694 1.00 95.19 437 LYS A N 1
ATOM 3385 C CA . LYS A 1 437 ? 29.284 -5.464 -19.112 1.00 95.19 437 LYS A CA 1
ATOM 3386 C C . LYS A 1 437 ? 27.762 -5.527 -19.032 1.00 95.19 437 LYS A C 1
ATOM 3388 O O . LYS A 1 437 ? 27.136 -4.565 -18.598 1.00 95.19 437 LYS A O 1
ATOM 3393 N N . LEU A 1 438 ? 27.172 -6.668 -19.378 1.00 95.31 438 LEU A N 1
ATOM 3394 C CA . LEU A 1 438 ? 25.740 -6.890 -19.196 1.00 95.31 438 LEU A CA 1
ATOM 3395 C C . LEU A 1 438 ? 25.357 -6.936 -17.713 1.00 95.31 438 LEU A C 1
ATOM 3397 O O . LEU A 1 438 ? 24.375 -6.305 -17.340 1.00 95.31 438 LEU A O 1
ATOM 3401 N N . ASP A 1 439 ? 26.135 -7.618 -16.867 1.00 95.94 439 ASP A N 1
ATOM 3402 C CA . ASP A 1 439 ? 25.911 -7.649 -15.414 1.00 95.94 439 ASP A CA 1
ATOM 3403 C C . ASP A 1 439 ? 25.979 -6.234 -14.810 1.00 95.94 439 ASP A C 1
ATOM 3405 O O . ASP A 1 439 ? 25.124 -5.867 -14.005 1.00 95.94 439 ASP A O 1
ATOM 3409 N N . GLU A 1 440 ? 26.955 -5.418 -15.226 1.00 96.88 440 GLU A N 1
ATOM 3410 C CA . GLU A 1 440 ? 27.093 -4.021 -14.794 1.00 96.88 440 GLU A CA 1
ATOM 3411 C C . GLU A 1 440 ? 25.875 -3.178 -15.202 1.00 96.88 440 GLU A C 1
ATOM 3413 O O . GLU A 1 440 ? 25.306 -2.462 -14.374 1.00 96.88 440 GLU A O 1
ATOM 3418 N N . PHE A 1 441 ? 25.431 -3.291 -16.456 1.00 97.69 441 PHE A N 1
ATOM 3419 C CA . PHE A 1 441 ? 24.239 -2.592 -16.935 1.00 97.69 441 PHE A CA 1
ATOM 3420 C C . PHE A 1 441 ? 22.969 -3.042 -16.204 1.00 97.69 441 PHE A C 1
ATOM 3422 O O . PHE A 1 441 ? 22.171 -2.206 -15.775 1.00 97.69 441 PHE A O 1
ATOM 3429 N N . MET A 1 442 ? 22.781 -4.352 -16.020 1.00 97.19 442 MET A N 1
ATOM 3430 C CA . MET A 1 442 ? 21.629 -4.899 -15.301 1.00 97.19 442 MET A CA 1
ATOM 3431 C C . MET A 1 442 ? 21.611 -4.427 -13.848 1.00 97.19 442 MET A C 1
ATOM 3433 O O . MET A 1 442 ? 20.579 -3.970 -13.373 1.00 97.19 442 MET A O 1
ATOM 3437 N N . ALA A 1 443 ? 22.754 -4.444 -13.158 1.00 96.12 443 ALA A N 1
ATOM 3438 C CA . ALA A 1 443 ? 22.853 -3.941 -11.791 1.00 96.12 443 ALA A CA 1
ATOM 3439 C C . ALA A 1 443 ? 22.488 -2.449 -11.689 1.00 96.12 443 ALA A C 1
ATOM 3441 O O . ALA A 1 443 ? 21.802 -2.050 -10.753 1.00 96.12 443 ALA 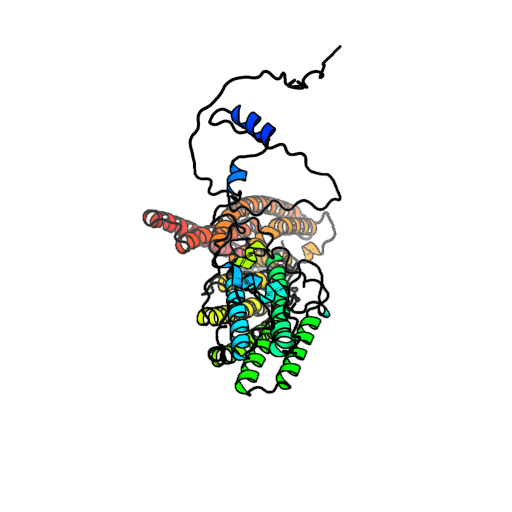A O 1
ATOM 3442 N N . ARG A 1 444 ? 22.902 -1.631 -12.668 1.00 96.50 444 ARG A N 1
ATOM 3443 C CA . ARG A 1 444 ? 22.608 -0.186 -12.708 1.00 96.50 444 ARG A CA 1
ATOM 3444 C C . ARG A 1 444 ? 21.175 0.151 -13.131 1.00 96.50 444 ARG A C 1
ATOM 3446 O O . ARG A 1 444 ? 20.710 1.241 -12.822 1.00 96.50 444 ARG A O 1
ATOM 3453 N N . SER A 1 445 ? 20.492 -0.746 -13.839 1.00 97.25 445 SER A N 1
ATOM 3454 C CA . SER A 1 445 ? 19.116 -0.544 -14.328 1.00 97.25 445 SER A CA 1
ATOM 3455 C C . SER A 1 445 ? 18.046 -1.198 -13.453 1.00 97.25 445 SER A C 1
ATOM 3457 O O . SER A 1 445 ? 16.875 -0.838 -13.565 1.00 97.25 445 SER A O 1
ATOM 3459 N N . LEU A 1 446 ? 18.427 -2.139 -12.581 1.00 96.94 446 LEU A N 1
ATOM 3460 C CA . LEU A 1 446 ? 17.494 -2.987 -11.841 1.00 96.94 446 LEU A CA 1
ATOM 3461 C C . LEU A 1 446 ? 16.483 -2.201 -11.002 1.00 96.94 446 LEU A C 1
ATOM 3463 O O . LEU A 1 446 ? 15.295 -2.500 -11.056 1.00 96.94 446 LEU A O 1
ATOM 3467 N N . GLU A 1 447 ? 16.939 -1.212 -10.233 1.00 95.69 447 GLU A N 1
ATOM 3468 C CA . GLU A 1 447 ? 16.063 -0.444 -9.341 1.00 95.69 447 GLU A CA 1
ATOM 3469 C C . GLU A 1 447 ? 14.965 0.284 -10.123 1.00 95.69 447 GLU A C 1
ATOM 3471 O O . GLU A 1 447 ? 13.780 0.124 -9.824 1.00 95.69 447 GLU A O 1
ATOM 3476 N N . GLU A 1 448 ? 15.348 1.010 -11.175 1.00 96.62 448 GLU A N 1
ATOM 3477 C CA . GLU A 1 448 ? 14.393 1.745 -12.003 1.00 96.62 448 GLU A CA 1
ATOM 3478 C C . GLU A 1 448 ? 13.467 0.798 -12.773 1.00 96.62 448 GLU A C 1
ATOM 3480 O O . GLU A 1 448 ? 12.264 1.036 -12.862 1.00 96.62 448 GLU A O 1
ATOM 3485 N N . TYR A 1 449 ? 13.986 -0.334 -13.254 1.00 97.62 449 TYR A N 1
ATOM 3486 C CA . TYR A 1 449 ? 13.161 -1.357 -13.889 1.00 97.62 449 TYR A CA 1
ATOM 3487 C C . TYR A 1 449 ? 12.097 -1.924 -12.937 1.00 97.62 449 TYR A C 1
ATOM 3489 O O . TYR A 1 449 ? 10.934 -2.058 -13.318 1.00 97.62 449 TYR A O 1
ATOM 3497 N N . LEU A 1 450 ? 12.453 -2.216 -11.683 1.00 97.38 450 LEU A N 1
ATOM 3498 C CA . LEU A 1 450 ? 11.487 -2.665 -10.676 1.00 97.38 450 LEU A CA 1
ATOM 3499 C C . LEU A 1 450 ? 10.488 -1.560 -10.310 1.00 97.38 450 LEU A C 1
ATOM 3501 O O . LEU A 1 450 ? 9.310 -1.853 -10.079 1.00 97.38 450 LEU A O 1
ATOM 3505 N N . ASN A 1 451 ? 10.908 -0.291 -10.327 1.00 96.69 451 ASN A N 1
ATOM 3506 C CA . ASN A 1 451 ? 10.006 0.839 -10.116 1.00 96.69 451 ASN A CA 1
ATOM 3507 C C . ASN A 1 451 ? 8.893 0.903 -11.169 1.00 96.69 451 ASN A C 1
ATOM 3509 O O . ASN A 1 451 ? 7.769 1.252 -10.810 1.00 96.69 451 ASN A O 1
ATOM 3513 N N . LEU A 1 452 ? 9.126 0.472 -12.415 1.00 97.50 452 LEU A N 1
ATOM 3514 C CA . LEU A 1 452 ? 8.069 0.394 -13.438 1.00 97.50 452 LEU A CA 1
ATOM 3515 C C . LEU A 1 452 ? 6.883 -0.488 -13.008 1.00 97.50 452 LEU A C 1
ATOM 3517 O O . LEU A 1 452 ? 5.746 -0.203 -13.378 1.00 97.50 452 LEU A O 1
ATOM 3521 N N . TYR A 1 453 ? 7.130 -1.526 -12.201 1.00 97.31 453 TYR A N 1
ATOM 3522 C CA . TYR A 1 453 ? 6.092 -2.394 -11.630 1.00 97.31 453 TYR A CA 1
ATOM 3523 C C . TYR A 1 453 ? 5.548 -1.867 -10.295 1.00 97.31 453 TYR A C 1
ATOM 3525 O O . TYR A 1 453 ? 4.396 -2.123 -9.953 1.00 97.31 453 TYR A O 1
ATOM 3533 N N . ARG A 1 454 ? 6.355 -1.130 -9.524 1.00 96.88 454 ARG A N 1
ATOM 3534 C CA . ARG A 1 454 ? 5.948 -0.568 -8.226 1.00 96.88 454 ARG A CA 1
ATOM 3535 C C . ARG A 1 454 ? 5.063 0.666 -8.372 1.00 96.88 454 ARG A C 1
ATOM 3537 O O . ARG A 1 454 ? 4.108 0.826 -7.613 1.00 96.88 454 ARG A O 1
ATOM 3544 N N . MET A 1 455 ? 5.365 1.537 -9.335 1.00 97.06 455 MET A N 1
ATOM 3545 C CA . MET A 1 455 ? 4.658 2.804 -9.537 1.00 97.06 455 MET A CA 1
ATOM 3546 C C . MET A 1 455 ? 3.149 2.626 -9.752 1.00 97.06 455 MET A C 1
ATOM 3548 O O . MET A 1 455 ? 2.406 3.343 -9.086 1.00 97.06 455 MET A O 1
ATOM 3552 N N . PRO A 1 456 ? 2.652 1.670 -10.568 1.00 97.31 456 PRO A N 1
ATOM 3553 C CA . PRO A 1 456 ? 1.212 1.454 -10.730 1.00 97.31 456 PRO A CA 1
ATOM 3554 C C . PRO A 1 456 ? 0.488 0.987 -9.456 1.00 97.31 456 PRO A C 1
ATOM 3556 O O . PRO A 1 456 ? -0.736 1.065 -9.403 1.00 97.31 456 PRO A O 1
ATOM 3559 N N . LEU A 1 457 ? 1.205 0.507 -8.433 1.00 97.06 457 LEU A N 1
ATOM 3560 C CA . LEU A 1 457 ? 0.637 0.058 -7.151 1.00 97.06 457 LEU A CA 1
ATOM 3561 C C . LEU A 1 457 ? 0.501 1.194 -6.119 1.00 97.06 457 LEU A C 1
ATOM 3563 O O . LEU A 1 457 ? 0.152 0.954 -4.962 1.00 97.06 457 LEU A O 1
ATOM 3567 N N . GLN A 1 458 ? 0.766 2.436 -6.521 1.00 95.56 458 GLN A N 1
ATOM 3568 C CA . GLN A 1 458 ? 0.535 3.632 -5.709 1.00 95.56 458 GLN A CA 1
ATOM 3569 C C . GLN A 1 458 ? -0.894 4.170 -5.911 1.00 95.56 458 GLN A C 1
ATOM 3571 O O . GLN A 1 458 ? -1.624 3.694 -6.783 1.00 95.56 458 GLN A O 1
ATOM 3576 N N . ASN A 1 459 ? -1.322 5.165 -5.125 1.00 93.75 459 ASN A N 1
ATOM 3577 C CA . ASN A 1 459 ? -2.582 5.856 -5.422 1.00 93.75 459 ASN A CA 1
ATOM 3578 C C . ASN A 1 459 ? -2.506 6.577 -6.780 1.00 93.75 459 ASN A C 1
ATOM 3580 O O . ASN A 1 459 ? -1.423 6.960 -7.223 1.00 93.75 459 ASN A O 1
ATOM 3584 N N . ARG A 1 460 ? -3.652 6.791 -7.443 1.00 93.44 460 ARG A N 1
ATOM 3585 C CA . ARG A 1 460 ? -3.710 7.273 -8.840 1.00 93.44 460 ARG A CA 1
ATOM 3586 C C . ARG A 1 460 ? -2.914 8.561 -9.081 1.00 93.44 460 ARG A C 1
ATOM 3588 O O . ARG A 1 460 ? -2.171 8.648 -10.061 1.00 93.44 460 ARG A O 1
ATOM 3595 N N . CYS A 1 461 ? -2.997 9.525 -8.164 1.00 95.06 461 CYS A N 1
ATOM 3596 C CA . CYS A 1 461 ? -2.239 10.776 -8.235 1.00 95.06 461 CYS A CA 1
ATOM 3597 C C . CYS A 1 461 ? -0.725 10.528 -8.179 1.00 95.06 461 CYS A C 1
ATOM 3599 O O . CYS A 1 461 ? 0.042 11.103 -8.961 1.00 95.06 461 CYS A O 1
ATOM 3601 N N . ARG A 1 462 ? -0.289 9.637 -7.283 1.00 96.19 462 ARG A N 1
ATOM 3602 C CA . ARG A 1 462 ? 1.113 9.240 -7.146 1.00 96.19 462 ARG A CA 1
ATOM 3603 C C . ARG A 1 462 ? 1.613 8.446 -8.335 1.00 96.19 462 ARG A C 1
ATOM 3605 O O . ARG A 1 462 ? 2.727 8.738 -8.746 1.00 96.19 462 ARG A O 1
ATOM 3612 N N . ILE A 1 463 ? 0.805 7.569 -8.940 1.00 96.69 463 ILE A N 1
ATOM 3613 C CA . ILE A 1 463 ? 1.170 6.864 -10.183 1.00 96.69 463 ILE A CA 1
ATOM 3614 C C . ILE A 1 463 ? 1.637 7.884 -11.231 1.00 96.69 463 ILE A C 1
ATOM 3616 O O . ILE A 1 463 ? 2.754 7.802 -11.733 1.00 96.69 463 ILE A O 1
ATOM 3620 N N . ARG A 1 464 ? 0.820 8.905 -11.528 1.00 97.62 464 ARG A N 1
ATOM 3621 C CA . ARG A 1 464 ? 1.187 9.922 -12.527 1.00 97.62 464 ARG A CA 1
ATOM 3622 C C . ARG A 1 464 ? 2.454 10.681 -12.136 1.00 97.62 464 ARG A C 1
ATOM 3624 O O . ARG A 1 464 ? 3.313 10.926 -12.983 1.00 97.62 464 ARG A O 1
ATOM 3631 N N . ARG A 1 465 ? 2.559 11.086 -10.867 1.00 97.75 465 ARG A N 1
ATOM 3632 C CA . ARG A 1 465 ? 3.695 11.870 -10.366 1.00 97.75 465 ARG A CA 1
ATOM 3633 C C . ARG A 1 465 ? 5.007 11.093 -10.447 1.00 97.75 465 ARG A C 1
ATOM 3635 O O . ARG A 1 465 ? 6.003 11.667 -10.877 1.00 97.75 465 ARG A O 1
ATOM 3642 N N . THR A 1 466 ? 5.014 9.825 -10.053 1.00 97.44 466 THR A N 1
ATOM 3643 C CA . THR A 1 466 ? 6.221 8.992 -10.060 1.00 97.44 466 THR A CA 1
ATOM 3644 C C . THR A 1 466 ? 6.646 8.646 -11.483 1.00 97.44 466 THR A C 1
ATOM 3646 O O . THR A 1 466 ? 7.821 8.806 -11.796 1.00 97.44 466 THR A O 1
ATOM 3649 N N . PHE A 1 467 ? 5.713 8.334 -12.393 1.00 98.25 467 PHE A N 1
ATOM 3650 C CA . PHE A 1 467 ? 6.053 8.172 -13.815 1.00 98.25 467 PHE A CA 1
ATOM 3651 C C . PHE A 1 467 ? 6.599 9.464 -14.444 1.00 98.25 467 PHE A C 1
ATOM 3653 O O . PHE A 1 467 ? 7.496 9.418 -15.279 1.00 98.25 467 PHE A O 1
ATOM 3660 N N . ALA A 1 468 ? 6.109 10.640 -14.044 1.00 98.06 468 ALA A N 1
ATOM 3661 C CA . ALA A 1 468 ? 6.677 11.902 -14.522 1.00 98.06 468 ALA A CA 1
ATOM 3662 C C . ALA A 1 468 ? 8.121 12.109 -14.027 1.00 98.06 468 ALA A C 1
ATOM 3664 O O . ALA A 1 468 ? 8.958 12.637 -14.758 1.00 98.06 468 ALA A O 1
ATOM 3665 N N . GLN A 1 469 ? 8.416 11.672 -12.800 1.00 97.69 469 GLN A N 1
ATOM 3666 C CA . GLN A 1 469 ? 9.756 11.718 -12.213 1.00 97.69 469 GLN A CA 1
ATOM 3667 C C . GLN A 1 469 ? 10.704 10.669 -12.812 1.00 97.69 469 GLN A C 1
ATOM 3669 O O . GLN A 1 469 ? 11.903 10.932 -12.880 1.00 97.69 469 GLN A O 1
ATOM 3674 N N . SER A 1 470 ? 10.195 9.526 -13.285 1.00 97.81 470 SER A N 1
ATOM 3675 C CA . SER A 1 470 ? 11.023 8.481 -13.897 1.00 97.81 470 SER A CA 1
ATOM 3676 C C . SER A 1 470 ? 11.496 8.817 -15.309 1.00 97.81 470 SER A C 1
ATOM 3678 O O . SER A 1 470 ? 12.561 8.361 -15.708 1.00 97.81 470 SER A O 1
ATOM 3680 N N . ILE A 1 471 ? 10.781 9.653 -16.070 1.00 98.44 471 ILE A N 1
ATOM 3681 C CA . ILE A 1 471 ? 11.171 10.028 -17.444 1.00 98.44 471 ILE A CA 1
ATOM 3682 C C . ILE A 1 471 ? 12.630 10.525 -17.554 1.00 98.44 471 ILE A C 1
ATOM 3684 O O . ILE A 1 471 ? 13.365 9.966 -18.369 1.00 98.44 471 ILE A O 1
ATOM 3688 N N . PRO A 1 472 ? 13.104 11.521 -16.773 1.00 98.44 472 PRO A N 1
ATOM 3689 C CA . PRO A 1 472 ? 14.506 11.954 -16.837 1.00 98.44 472 PRO A CA 1
ATOM 3690 C C . PRO A 1 472 ? 15.504 10.886 -16.351 1.00 98.44 472 PRO A C 1
ATOM 3692 O O . PRO A 1 472 ? 16.652 10.864 -16.802 1.00 98.44 472 PRO A O 1
ATOM 3695 N N . ILE A 1 473 ? 15.080 9.981 -15.462 1.00 98.19 473 ILE A N 1
ATOM 3696 C CA . ILE A 1 473 ? 15.899 8.848 -15.004 1.00 98.19 473 ILE A CA 1
ATOM 3697 C C . ILE A 1 473 ? 16.074 7.848 -16.152 1.00 98.19 473 ILE A C 1
ATOM 3699 O O . ILE A 1 473 ? 17.198 7.464 -16.465 1.00 98.19 473 ILE A O 1
ATOM 3703 N N . LEU A 1 474 ? 14.984 7.495 -16.836 1.00 98.38 474 LEU A N 1
ATOM 3704 C CA . LEU A 1 474 ? 14.985 6.637 -18.020 1.00 98.38 474 LEU A CA 1
ATOM 3705 C C . LEU A 1 474 ? 15.766 7.265 -19.180 1.00 98.38 474 LEU A C 1
ATOM 3707 O O . LEU A 1 474 ? 16.419 6.550 -19.931 1.00 98.38 474 LEU A O 1
ATOM 3711 N N . ASP A 1 475 ? 15.746 8.590 -19.320 1.00 98.38 475 ASP A N 1
ATOM 3712 C CA . ASP A 1 475 ? 16.558 9.300 -20.313 1.00 98.38 475 ASP A CA 1
ATOM 3713 C C . ASP A 1 475 ? 18.061 9.177 -20.019 1.00 98.38 475 ASP A C 1
ATOM 3715 O O . ASP A 1 475 ? 18.848 8.808 -20.891 1.00 98.38 475 ASP A O 1
ATOM 3719 N N . SER A 1 476 ? 18.451 9.365 -18.755 1.00 98.25 476 SER A N 1
ATOM 3720 C CA . SER A 1 476 ? 19.833 9.153 -18.305 1.00 98.25 476 SER A CA 1
ATOM 3721 C C . SER A 1 476 ? 20.262 7.688 -18.453 1.00 98.25 476 SER A C 1
ATOM 3723 O O . SER A 1 476 ? 21.389 7.397 -18.859 1.00 98.25 476 SER A O 1
ATOM 3725 N N . LEU A 1 477 ? 19.354 6.751 -18.162 1.00 98.25 477 LEU A N 1
ATOM 3726 C CA . LEU A 1 477 ? 19.583 5.321 -18.338 1.00 98.25 477 LEU A CA 1
ATOM 3727 C C . LEU A 1 477 ? 19.726 4.948 -19.818 1.00 98.25 477 LEU A C 1
ATOM 3729 O O . LEU A 1 477 ? 20.510 4.060 -20.145 1.00 98.25 477 LEU A O 1
ATOM 3733 N N . GLN A 1 478 ? 19.020 5.636 -20.718 1.00 98.25 478 GLN A N 1
ATOM 3734 C CA . GLN A 1 478 ? 19.165 5.428 -22.154 1.00 98.25 478 GLN A CA 1
ATOM 3735 C C . GLN A 1 478 ? 20.562 5.848 -22.621 1.00 98.25 478 GLN A C 1
ATOM 3737 O O . GLN A 1 478 ? 21.199 5.080 -23.333 1.00 98.25 478 GLN A O 1
ATOM 3742 N N . ALA A 1 479 ? 21.076 6.999 -22.175 1.00 97.81 479 ALA A N 1
ATOM 3743 C CA . ALA A 1 479 ? 22.441 7.421 -22.501 1.00 97.81 479 ALA A CA 1
ATOM 3744 C C . ALA A 1 479 ? 23.490 6.401 -22.016 1.00 97.81 479 ALA A C 1
ATOM 3746 O O . ALA A 1 479 ? 24.416 6.053 -22.749 1.00 97.81 479 ALA A O 1
ATOM 3747 N N . LEU A 1 480 ? 23.307 5.851 -20.809 1.00 97.69 480 LEU A N 1
ATOM 3748 C CA . LEU A 1 480 ? 24.141 4.756 -20.304 1.00 97.69 480 LEU A CA 1
ATOM 3749 C C . LEU A 1 480 ? 24.027 3.490 -21.169 1.00 97.69 480 LEU A C 1
ATOM 3751 O O . LEU A 1 480 ? 25.019 2.798 -21.413 1.00 97.69 480 LEU A O 1
ATOM 3755 N N . ALA A 1 481 ? 22.817 3.152 -21.604 1.00 97.62 481 ALA A N 1
ATOM 3756 C CA . ALA A 1 481 ? 22.578 1.995 -22.451 1.00 97.62 481 ALA A CA 1
ATOM 3757 C C . ALA A 1 481 ? 23.256 2.153 -23.821 1.00 97.62 481 ALA A C 1
ATOM 3759 O O . ALA A 1 481 ? 23.845 1.197 -24.315 1.00 97.62 481 ALA A O 1
ATOM 3760 N N . GLU A 1 482 ? 23.248 3.360 -24.393 1.00 96.62 482 GLU A N 1
ATOM 3761 C CA . GLU A 1 482 ? 23.960 3.694 -25.632 1.00 96.62 482 GLU A CA 1
ATOM 3762 C C . GLU A 1 482 ? 25.480 3.542 -25.469 1.00 96.62 482 GLU A C 1
ATOM 3764 O O . GLU A 1 482 ? 26.128 2.928 -26.318 1.00 96.62 482 GLU A O 1
ATOM 3769 N N . GLU A 1 483 ? 26.054 4.026 -24.362 1.00 96.50 483 GLU A N 1
ATOM 3770 C CA . GLU A 1 483 ? 27.473 3.821 -24.031 1.00 96.50 483 GLU A CA 1
ATOM 3771 C C . GLU A 1 483 ? 27.807 2.325 -23.917 1.00 96.50 483 GLU A C 1
ATOM 3773 O O . GLU A 1 483 ? 28.747 1.839 -24.553 1.00 96.50 483 GLU A O 1
ATOM 3778 N N . THR A 1 484 ? 26.984 1.574 -23.182 1.00 96.31 484 THR A N 1
ATOM 3779 C CA . THR A 1 484 ? 27.155 0.127 -22.993 1.00 96.31 484 THR A CA 1
ATOM 3780 C C . THR A 1 484 ? 27.062 -0.623 -24.325 1.00 96.31 484 THR A C 1
ATOM 3782 O O . THR A 1 484 ? 27.897 -1.479 -24.617 1.00 96.31 484 THR A O 1
ATOM 3785 N N . ASP A 1 485 ? 26.085 -0.291 -25.172 1.00 94.50 485 ASP A N 1
ATOM 3786 C CA . ASP A 1 485 ? 25.932 -0.886 -26.501 1.00 94.50 485 ASP A CA 1
ATOM 3787 C C . ASP A 1 485 ? 27.167 -0.614 -27.379 1.00 94.50 485 ASP A C 1
ATOM 3789 O O . ASP A 1 485 ? 27.649 -1.514 -28.073 1.00 94.50 485 ASP A O 1
ATOM 3793 N N . MET A 1 486 ? 27.737 0.593 -27.318 1.00 92.50 486 MET A N 1
ATOM 3794 C CA . MET A 1 486 ? 28.956 0.944 -28.057 1.00 92.50 486 MET A CA 1
ATOM 3795 C C . MET A 1 486 ? 30.183 0.160 -27.578 1.00 92.50 486 MET A C 1
ATOM 3797 O O . MET A 1 486 ? 30.980 -0.309 -28.401 1.00 92.50 486 MET A O 1
ATOM 3801 N N . GLU A 1 487 ? 30.326 -0.045 -26.269 1.00 93.00 487 GLU A N 1
ATOM 3802 C CA . GLU A 1 487 ? 31.369 -0.903 -25.703 1.00 93.00 487 GLU A CA 1
ATOM 3803 C C . GLU A 1 487 ? 31.190 -2.369 -26.121 1.00 93.00 487 GLU A C 1
ATOM 3805 O O . GLU A 1 487 ? 32.148 -3.009 -26.569 1.00 93.00 487 GLU A O 1
ATOM 3810 N N . LEU A 1 488 ? 29.963 -2.896 -26.055 1.00 91.38 488 LEU A N 1
ATOM 3811 C CA . LEU A 1 488 ? 29.638 -4.256 -26.494 1.00 91.38 488 LEU A CA 1
ATOM 3812 C C . LEU A 1 488 ? 29.958 -4.453 -27.980 1.00 91.38 488 LEU A C 1
ATOM 3814 O O . LEU A 1 488 ? 30.565 -5.460 -28.354 1.00 91.38 488 LEU A O 1
ATOM 3818 N N . LEU A 1 489 ? 29.626 -3.479 -28.832 1.00 88.50 489 LEU A N 1
ATOM 3819 C CA . LEU A 1 489 ? 29.980 -3.492 -30.252 1.00 88.50 489 LEU A CA 1
ATOM 3820 C C . LEU A 1 489 ? 31.499 -3.500 -30.463 1.00 88.50 489 LEU A C 1
ATOM 3822 O O . LEU A 1 489 ? 31.987 -4.219 -31.338 1.00 88.50 489 LEU A O 1
ATOM 3826 N N . SER A 1 490 ? 32.253 -2.740 -29.665 1.00 89.31 490 SER A N 1
ATOM 3827 C CA . SER A 1 490 ? 33.721 -2.729 -29.701 1.00 89.31 490 SER A CA 1
ATOM 3828 C C . SER A 1 490 ? 34.311 -4.104 -29.361 1.00 89.31 490 SER A C 1
ATOM 3830 O O . SER A 1 490 ? 35.149 -4.624 -30.105 1.00 89.31 490 SER A O 1
ATOM 3832 N N . ILE A 1 491 ? 33.809 -4.749 -28.301 1.00 88.62 491 ILE A N 1
ATOM 3833 C CA . ILE A 1 491 ? 34.218 -6.105 -27.896 1.00 88.62 491 ILE A CA 1
ATOM 3834 C C . ILE A 1 491 ? 33.858 -7.133 -28.979 1.00 88.62 491 ILE A C 1
ATOM 3836 O O . ILE A 1 491 ? 34.654 -8.008 -29.319 1.00 88.62 491 ILE A O 1
ATOM 3840 N N . CYS A 1 492 ? 32.675 -7.021 -29.578 1.00 85.75 492 CYS A N 1
ATOM 3841 C CA . CYS A 1 492 ? 32.262 -7.931 -30.640 1.00 85.75 492 CYS A CA 1
ATOM 3842 C C . CYS A 1 492 ? 33.139 -7.774 -31.895 1.00 85.75 492 CYS A C 1
ATOM 3844 O O . CYS A 1 492 ? 33.550 -8.774 -32.484 1.00 85.75 492 CYS A O 1
ATOM 3846 N N . ARG A 1 493 ? 33.507 -6.540 -32.272 1.00 83.44 493 ARG A N 1
ATOM 3847 C CA . ARG A 1 493 ? 34.440 -6.272 -33.384 1.00 83.44 493 ARG A CA 1
ATOM 3848 C C . ARG A 1 493 ? 35.825 -6.864 -33.132 1.00 83.44 493 ARG A C 1
ATOM 3850 O O . ARG A 1 493 ? 36.397 -7.452 -34.047 1.00 83.44 493 ARG A O 1
ATOM 3857 N N . SER A 1 494 ? 36.351 -6.753 -31.912 1.00 81.25 494 SER A N 1
ATOM 3858 C CA . SER A 1 494 ? 37.644 -7.355 -31.565 1.00 81.25 494 SER A CA 1
ATOM 3859 C C . SER A 1 494 ? 37.585 -8.887 -31.519 1.00 81.25 494 SER A C 1
ATOM 3861 O O . SER A 1 494 ? 38.585 -9.543 -31.798 1.00 81.25 494 SER A O 1
ATOM 3863 N N . SER A 1 495 ? 36.408 -9.473 -31.265 1.00 80.88 495 SER A N 1
ATOM 3864 C CA . SER A 1 495 ? 36.215 -10.928 -31.263 1.00 80.88 495 SER A CA 1
ATOM 3865 C C . SER A 1 495 ? 36.304 -11.579 -32.651 1.00 80.88 495 SER A C 1
ATOM 3867 O O . SER A 1 495 ? 36.565 -12.779 -32.735 1.00 80.88 495 SER A O 1
ATOM 3869 N N . VAL A 1 496 ? 36.142 -10.818 -33.745 1.00 72.56 496 VAL A N 1
ATOM 3870 C CA . VAL A 1 496 ? 36.146 -11.343 -35.128 1.00 72.56 496 VAL A CA 1
ATOM 3871 C C . VAL A 1 496 ? 37.456 -12.058 -35.481 1.00 72.56 496 VAL A C 1
ATOM 3873 O O . VAL A 1 496 ? 37.454 -12.992 -36.279 1.00 72.56 496 VAL A O 1
ATOM 3876 N N . THR A 1 497 ? 38.571 -11.655 -34.871 1.00 65.31 497 THR A N 1
ATOM 3877 C CA . THR A 1 497 ? 39.902 -12.243 -35.093 1.00 65.31 497 THR A CA 1
ATOM 3878 C C . THR A 1 497 ? 40.191 -13.460 -34.206 1.00 65.31 497 THR A C 1
ATOM 3880 O O . THR A 1 497 ? 41.255 -14.069 -34.322 1.00 65.31 497 THR A O 1
ATOM 3883 N N . THR A 1 498 ? 39.264 -13.831 -33.318 1.00 69.25 498 THR A N 1
ATOM 3884 C CA . THR A 1 498 ? 39.407 -14.975 -32.407 1.00 69.25 498 THR A CA 1
ATOM 3885 C C . THR A 1 498 ? 38.858 -16.269 -33.019 1.00 69.25 498 THR A C 1
ATOM 3887 O O . THR A 1 498 ? 38.163 -16.255 -34.032 1.00 69.25 498 THR A O 1
ATOM 3890 N N . ARG A 1 499 ? 39.169 -17.421 -32.400 1.00 60.84 499 ARG A N 1
ATOM 3891 C CA . ARG A 1 499 ? 38.708 -18.749 -32.861 1.00 60.84 499 ARG A CA 1
ATOM 3892 C C . ARG A 1 499 ? 37.186 -18.947 -32.778 1.00 60.84 499 ARG A C 1
ATOM 3894 O O . ARG A 1 499 ? 36.686 -19.879 -33.397 1.00 60.84 499 ARG A O 1
ATOM 3901 N N . ASP A 1 500 ? 36.479 -18.103 -32.028 1.00 65.00 500 ASP A N 1
ATOM 3902 C CA . ASP A 1 500 ? 35.033 -18.183 -31.796 1.00 65.00 500 ASP A CA 1
ATOM 3903 C C . ASP A 1 500 ? 34.421 -16.766 -31.838 1.00 65.00 500 ASP A C 1
ATOM 3905 O O . ASP A 1 500 ? 34.212 -16.138 -30.796 1.00 65.00 500 ASP A O 1
ATOM 3909 N N . PRO A 1 501 ? 34.230 -16.198 -33.045 1.00 69.69 501 PRO A N 1
ATOM 3910 C CA . PRO A 1 501 ? 33.823 -14.810 -33.203 1.00 69.69 501 PRO A CA 1
ATOM 3911 C C . PRO A 1 501 ? 32.354 -14.602 -32.830 1.00 69.69 501 PRO A C 1
ATOM 3913 O O . PRO A 1 501 ? 31.452 -15.243 -33.375 1.00 69.69 501 PRO A O 1
ATOM 3916 N N . ILE A 1 502 ? 32.097 -13.620 -31.969 1.00 73.75 502 ILE A N 1
ATOM 3917 C CA . ILE A 1 502 ? 30.747 -13.171 -31.630 1.00 73.75 502 ILE A CA 1
ATOM 3918 C C . ILE A 1 502 ? 30.396 -12.078 -32.626 1.00 73.75 502 ILE A C 1
ATOM 3920 O O . ILE A 1 502 ? 30.760 -10.916 -32.458 1.00 73.75 502 ILE A O 1
ATOM 3924 N N . ARG A 1 503 ? 29.734 -12.464 -33.716 1.00 65.56 503 ARG A N 1
ATOM 3925 C CA . ARG A 1 503 ? 29.348 -11.508 -34.754 1.00 65.56 503 ARG A CA 1
ATOM 3926 C C . ARG A 1 503 ? 28.199 -10.638 -34.237 1.00 65.56 503 ARG A C 1
ATOM 3928 O O . ARG A 1 503 ? 27.106 -11.168 -34.027 1.00 65.56 503 ARG A O 1
ATOM 3935 N N . PRO A 1 504 ? 28.392 -9.318 -34.075 1.00 58.50 504 PRO A N 1
ATOM 3936 C CA . PRO A 1 504 ? 27.253 -8.423 -34.035 1.00 58.50 504 PRO A CA 1
ATOM 3937 C C . PRO A 1 504 ? 26.718 -8.366 -35.472 1.00 58.50 504 PRO A C 1
ATOM 3939 O O . PRO A 1 504 ? 27.508 -8.205 -36.406 1.00 58.50 504 PRO A O 1
ATOM 3942 N N . LEU A 1 505 ? 25.409 -8.514 -35.696 1.00 54.38 505 LEU A N 1
ATOM 3943 C CA . LEU A 1 505 ? 24.861 -8.172 -37.011 1.00 54.38 505 LEU A CA 1
ATOM 3944 C C . LEU A 1 505 ? 24.962 -6.647 -37.155 1.00 54.38 505 LEU A C 1
ATOM 3946 O O . LEU A 1 505 ? 24.089 -5.893 -36.727 1.00 54.38 505 LEU A O 1
ATOM 3950 N N . ILE A 1 506 ? 26.087 -6.195 -37.708 1.00 51.44 506 ILE A N 1
ATOM 3951 C CA . ILE A 1 506 ? 26.235 -4.862 -38.281 1.00 51.44 506 ILE A CA 1
ATOM 3952 C C . ILE A 1 506 ? 25.131 -4.746 -39.338 1.00 51.44 506 ILE A C 1
ATOM 3954 O O . ILE A 1 506 ? 24.826 -5.725 -40.017 1.00 51.44 506 ILE A O 1
ATOM 3958 N N . GLY A 1 507 ? 24.497 -3.581 -39.473 1.00 52.12 507 GLY A N 1
ATOM 3959 C CA . GLY A 1 507 ? 23.693 -3.338 -40.664 1.00 52.12 507 GLY A CA 1
ATOM 3960 C C . GLY A 1 507 ? 24.608 -3.469 -41.879 1.00 52.12 507 GLY A C 1
ATOM 3961 O O . GLY A 1 507 ? 25.443 -2.596 -42.095 1.00 52.12 507 GLY A O 1
ATOM 3962 N N . GLU A 1 508 ? 24.492 -4.572 -42.619 1.00 45.16 508 GLU A N 1
ATOM 3963 C CA . GLU A 1 508 ? 25.394 -4.926 -43.729 1.00 45.16 508 GLU A CA 1
ATOM 3964 C C . GLU A 1 508 ? 25.368 -3.897 -44.882 1.00 45.16 508 GLU A C 1
ATOM 3966 O O . GLU A 1 508 ? 26.222 -3.937 -45.760 1.00 45.16 508 GLU A O 1
ATOM 3971 N N . ASP A 1 509 ? 24.485 -2.893 -44.805 1.00 45.44 509 ASP A N 1
ATOM 3972 C CA . ASP A 1 509 ? 24.236 -1.887 -45.842 1.00 45.44 509 ASP A CA 1
ATOM 3973 C C . ASP A 1 509 ? 24.752 -0.468 -45.500 1.00 45.44 509 ASP A C 1
ATOM 3975 O O . ASP A 1 509 ? 24.336 0.512 -46.115 1.00 45.44 509 ASP A O 1
ATOM 3979 N N . GLY A 1 510 ? 25.622 -0.304 -44.494 1.00 49.16 510 GLY A N 1
ATOM 3980 C CA . GLY A 1 510 ? 26.128 1.024 -44.094 1.00 49.16 510 GLY A CA 1
ATOM 3981 C C . GLY A 1 510 ? 25.159 1.851 -43.232 1.00 49.16 510 GLY A C 1
ATOM 3982 O O . GLY A 1 510 ? 25.386 3.037 -42.998 1.00 49.16 510 GLY A O 1
ATOM 3983 N N . THR A 1 511 ? 24.094 1.231 -42.720 1.00 57.00 511 THR A N 1
ATOM 3984 C CA . THR A 1 511 ? 23.207 1.818 -41.703 1.00 57.00 511 THR A CA 1
ATOM 3985 C C . THR A 1 511 ? 23.865 1.817 -40.320 1.00 57.00 511 THR A C 1
ATOM 3987 O O . THR A 1 511 ? 24.648 0.916 -40.009 1.00 57.00 511 THR A O 1
ATOM 3990 N N . ALA A 1 512 ? 23.504 2.783 -39.468 1.00 63.72 512 ALA A N 1
ATOM 3991 C CA . ALA A 1 512 ? 23.959 2.856 -38.078 1.00 63.72 512 ALA A CA 1
ATOM 3992 C C . ALA A 1 512 ? 23.766 1.514 -37.328 1.00 63.72 512 ALA A C 1
ATOM 3994 O O . ALA A 1 512 ? 22.795 0.795 -37.596 1.00 63.72 512 ALA A O 1
ATOM 3995 N N . PRO A 1 513 ? 24.684 1.146 -36.411 1.00 72.62 513 PRO A N 1
ATOM 3996 C CA . PRO A 1 513 ? 24.563 -0.087 -35.643 1.00 72.62 513 PRO A CA 1
ATOM 3997 C C . PRO A 1 513 ? 23.292 -0.065 -34.784 1.00 72.62 513 PRO A C 1
ATOM 3999 O O . PRO A 1 513 ? 22.916 0.971 -34.244 1.00 72.62 513 PRO A O 1
ATOM 4002 N N . HIS A 1 514 ? 22.630 -1.217 -34.660 1.00 82.25 514 HIS A N 1
ATOM 4003 C CA . HIS A 1 514 ? 21.497 -1.361 -33.749 1.00 82.25 514 HIS A CA 1
ATOM 4004 C C . HIS A 1 514 ? 21.993 -1.329 -32.299 1.00 82.25 514 HIS A C 1
ATOM 4006 O O . HIS A 1 514 ? 22.937 -2.047 -31.966 1.00 82.25 514 HIS A O 1
ATOM 4012 N N . LEU A 1 515 ? 21.349 -0.506 -31.470 1.00 91.38 515 LEU A N 1
ATOM 4013 C CA . LEU A 1 515 ? 21.642 -0.324 -30.047 1.00 91.38 515 LEU A CA 1
ATOM 4014 C C . LEU A 1 515 ? 20.525 -1.002 -29.227 1.00 91.38 515 LEU A C 1
ATOM 4016 O O . LEU A 1 515 ? 19.478 -0.386 -28.992 1.00 91.38 515 LEU A O 1
ATOM 4020 N N . PRO A 1 516 ? 20.655 -2.303 -28.909 1.00 92.25 516 PRO A N 1
ATOM 4021 C CA . PRO A 1 516 ? 19.573 -3.085 -28.318 1.00 92.25 516 PRO A CA 1
ATOM 4022 C C . PRO A 1 516 ? 19.222 -2.663 -26.889 1.00 92.25 516 PRO A C 1
ATOM 4024 O O . PRO A 1 516 ? 18.035 -2.606 -26.566 1.00 92.25 516 PRO A O 1
ATOM 4027 N N . LEU A 1 517 ? 20.207 -2.354 -26.037 1.00 96.25 517 LEU A N 1
ATOM 4028 C CA . LEU A 1 517 ? 19.937 -1.913 -24.668 1.00 96.25 517 LEU A CA 1
ATOM 4029 C C . LEU A 1 517 ? 19.290 -0.527 -24.682 1.00 96.25 517 LEU A C 1
ATOM 4031 O O . LEU A 1 517 ? 18.286 -0.317 -24.003 1.00 96.25 517 LEU A O 1
ATOM 4035 N N . ALA A 1 518 ? 19.787 0.389 -25.517 1.00 96.88 518 ALA A N 1
ATOM 4036 C CA . ALA A 1 518 ? 19.178 1.708 -25.691 1.00 96.88 518 ALA A CA 1
ATOM 4037 C C . ALA A 1 518 ? 17.736 1.607 -26.209 1.00 96.88 518 ALA A C 1
ATOM 4039 O O . ALA A 1 518 ? 16.840 2.280 -25.703 1.00 96.88 518 ALA A O 1
ATOM 4040 N N . SER A 1 519 ? 17.486 0.705 -27.163 1.00 96.06 519 SER A N 1
ATOM 4041 C CA . SER A 1 519 ? 16.142 0.433 -27.688 1.00 96.06 519 SER A CA 1
ATOM 4042 C C . SER A 1 519 ? 15.192 -0.125 -26.621 1.00 96.06 519 SER A C 1
ATOM 4044 O O . SER A 1 519 ? 14.000 0.193 -26.634 1.00 96.06 519 SER A O 1
ATOM 4046 N N . TRP A 1 520 ? 15.708 -0.947 -25.701 1.00 97.38 520 TRP A N 1
ATOM 4047 C CA . TRP A 1 520 ? 14.954 -1.479 -24.566 1.00 97.38 520 TRP A CA 1
ATOM 4048 C C . TRP A 1 520 ? 14.588 -0.377 -23.560 1.00 97.38 520 TRP A C 1
ATOM 4050 O O . TRP A 1 520 ? 13.418 -0.251 -23.201 1.00 97.38 520 TRP A O 1
ATOM 4060 N N . VAL A 1 521 ? 15.535 0.490 -23.178 1.00 98.38 521 VAL A N 1
ATOM 4061 C CA . VAL A 1 521 ? 15.235 1.630 -22.289 1.00 98.38 521 VAL A CA 1
ATOM 4062 C C . VAL A 1 521 ? 14.253 2.596 -22.954 1.00 98.38 521 VAL A C 1
ATOM 4064 O O . VAL A 1 521 ? 13.294 3.047 -22.326 1.00 98.38 521 VAL A O 1
ATOM 4067 N N . TYR A 1 522 ? 14.451 2.883 -24.243 1.00 98.19 522 TYR A N 1
ATOM 4068 C CA . TYR A 1 522 ? 13.603 3.800 -25.000 1.00 98.19 522 TYR A CA 1
ATOM 4069 C C . TYR A 1 522 ? 12.143 3.339 -25.057 1.00 98.19 522 TYR A C 1
ATOM 4071 O O . TYR A 1 522 ? 11.234 4.161 -24.942 1.00 98.19 522 TYR A O 1
ATOM 4079 N N . HIS A 1 523 ? 11.903 2.027 -25.152 1.00 97.44 523 HIS A N 1
ATOM 4080 C CA . HIS A 1 523 ? 10.558 1.462 -25.053 1.00 97.44 523 HIS A CA 1
ATOM 4081 C C . HIS A 1 523 ? 9.878 1.831 -23.727 1.00 97.44 523 HIS A C 1
ATOM 4083 O O . HIS A 1 523 ? 8.783 2.395 -23.742 1.00 97.44 523 HIS A O 1
ATOM 4089 N N . HIS A 1 524 ? 10.536 1.568 -22.595 1.00 97.75 524 HIS A N 1
ATOM 4090 C CA . HIS A 1 524 ? 9.990 1.881 -21.270 1.00 97.75 524 HIS A CA 1
ATOM 4091 C C . HIS A 1 524 ? 9.805 3.391 -21.068 1.00 97.75 524 HIS A C 1
ATOM 4093 O O . HIS A 1 524 ? 8.789 3.820 -20.521 1.00 97.75 524 HIS A O 1
ATOM 4099 N N . LYS A 1 525 ? 10.722 4.211 -21.600 1.00 98.25 525 LYS A N 1
ATOM 4100 C CA . LYS A 1 525 ? 10.611 5.679 -21.595 1.00 98.25 525 LYS A CA 1
ATOM 4101 C C . LYS A 1 525 ? 9.368 6.166 -22.340 1.00 98.25 525 LYS A C 1
ATOM 4103 O O . LYS A 1 525 ? 8.607 6.958 -21.792 1.00 98.25 525 LYS A O 1
ATOM 4108 N N . LEU A 1 526 ? 9.119 5.669 -23.555 1.00 98.00 526 LEU A N 1
ATOM 4109 C CA . LEU A 1 526 ? 7.924 6.025 -24.329 1.00 98.00 526 LEU A CA 1
ATOM 4110 C C . LEU A 1 526 ? 6.634 5.617 -23.606 1.00 98.00 526 LEU A C 1
ATOM 4112 O O . LEU A 1 526 ? 5.692 6.407 -23.545 1.00 98.00 526 LEU A O 1
ATOM 4116 N N . LEU A 1 527 ? 6.602 4.422 -23.004 1.00 97.00 527 LEU A N 1
ATOM 4117 C CA . LEU A 1 527 ? 5.460 3.982 -22.198 1.00 97.00 527 LEU A CA 1
ATOM 4118 C C . LEU A 1 527 ? 5.205 4.904 -21.001 1.00 97.00 527 LEU A C 1
ATOM 4120 O O . LEU A 1 527 ? 4.052 5.253 -20.746 1.00 97.00 527 LEU A O 1
ATOM 4124 N N . ALA A 1 528 ? 6.253 5.328 -20.291 1.00 97.88 528 ALA A N 1
ATOM 4125 C CA . ALA A 1 528 ? 6.127 6.271 -19.184 1.00 97.88 528 ALA A CA 1
ATOM 4126 C C . ALA A 1 528 ? 5.555 7.621 -19.656 1.00 97.88 528 ALA A C 1
ATOM 4128 O O . ALA A 1 528 ? 4.608 8.126 -19.054 1.00 97.88 528 ALA A O 1
ATOM 4129 N N . MET A 1 529 ? 6.058 8.168 -20.770 1.00 98.31 529 MET A N 1
ATOM 4130 C CA . MET A 1 529 ? 5.572 9.432 -21.344 1.00 98.31 529 MET A CA 1
ATOM 4131 C C . MET A 1 529 ? 4.086 9.365 -21.724 1.00 98.31 529 MET A C 1
ATOM 4133 O O . MET A 1 529 ? 3.311 10.244 -21.344 1.00 98.31 529 MET A O 1
ATOM 4137 N N . GLU A 1 530 ? 3.662 8.303 -22.413 1.00 97.81 530 GLU A N 1
ATOM 4138 C CA . GLU A 1 530 ? 2.249 8.096 -22.758 1.00 97.81 530 GLU A CA 1
ATOM 4139 C C . GLU A 1 530 ? 1.366 7.917 -21.514 1.00 97.81 530 GLU A C 1
ATOM 4141 O O . GLU A 1 530 ? 0.251 8.445 -21.455 1.00 97.81 530 GLU A O 1
ATOM 4146 N N . THR A 1 531 ? 1.867 7.203 -20.503 1.00 97.19 531 THR A N 1
ATOM 4147 C CA . THR A 1 531 ? 1.153 6.957 -19.242 1.00 97.19 531 THR A CA 1
ATOM 4148 C C . THR A 1 531 ? 0.904 8.260 -18.485 1.00 97.19 531 THR A C 1
ATOM 4150 O O . THR A 1 531 ? -0.216 8.498 -18.037 1.00 97.19 531 THR A O 1
ATOM 4153 N N . VAL A 1 532 ? 1.904 9.144 -18.387 1.00 98.12 532 VAL A N 1
ATOM 4154 C CA . VAL A 1 532 ? 1.767 10.452 -17.718 1.00 98.12 532 VAL A CA 1
ATOM 4155 C C . VAL A 1 532 ? 0.693 11.316 -18.376 1.00 98.12 532 VAL A C 1
ATOM 4157 O O . VAL A 1 532 ? -0.079 11.972 -17.668 1.00 98.12 532 VAL A O 1
ATOM 4160 N N . ILE A 1 533 ? 0.631 11.306 -19.712 1.00 98.00 533 ILE A N 1
ATOM 4161 C CA . ILE A 1 533 ? -0.376 12.064 -20.460 1.00 98.00 533 ILE A CA 1
ATOM 4162 C C . ILE A 1 533 ? -1.759 11.447 -20.262 1.00 98.00 533 ILE A C 1
ATOM 4164 O O . ILE A 1 533 ? -2.705 12.144 -19.914 1.00 98.00 533 ILE A O 1
ATOM 4168 N N . THR A 1 534 ? -1.878 10.128 -20.403 1.00 96.88 534 THR A N 1
ATOM 4169 C CA . THR A 1 534 ? -3.165 9.431 -20.262 1.00 96.88 534 THR A CA 1
ATOM 4170 C C . THR A 1 534 ? -3.752 9.611 -18.859 1.00 96.88 534 THR A C 1
ATOM 4172 O O . THR A 1 534 ? -4.917 9.979 -18.719 1.00 96.88 534 THR A O 1
ATOM 4175 N N . LEU A 1 535 ? -2.933 9.457 -17.815 1.00 96.94 535 LEU A N 1
ATOM 4176 C CA . LEU A 1 535 ? -3.352 9.706 -16.434 1.00 96.94 535 LEU A CA 1
ATOM 4177 C C . LEU A 1 535 ? -3.686 11.177 -16.173 1.00 96.94 535 LEU A C 1
ATOM 4179 O O . LEU A 1 535 ? -4.451 11.471 -15.265 1.00 96.94 535 LEU A O 1
ATOM 4183 N N . GLY A 1 536 ? -3.122 12.116 -16.936 1.00 97.75 536 GLY A N 1
ATOM 4184 C CA . GLY A 1 536 ? -3.478 13.529 -16.817 1.00 97.75 536 GLY A CA 1
ATOM 4185 C C . GLY A 1 536 ? -4.926 13.810 -17.225 1.00 97.75 536 GLY A C 1
ATOM 4186 O O . GLY A 1 536 ? -5.565 14.652 -16.602 1.00 97.75 536 GLY A O 1
ATOM 4187 N N . PHE A 1 537 ? -5.461 13.073 -18.205 1.00 97.25 537 PHE A N 1
ATOM 4188 C CA . PHE A 1 537 ? -6.885 13.130 -18.544 1.00 97.25 537 PHE A CA 1
ATOM 4189 C C . PHE A 1 537 ? -7.750 12.493 -17.457 1.00 97.25 537 PHE A C 1
ATOM 4191 O O . PHE A 1 537 ? -8.737 13.088 -17.043 1.00 97.25 537 PHE A O 1
ATOM 4198 N N . GLU A 1 538 ? -7.367 11.307 -16.976 1.00 94.88 538 GLU A N 1
ATOM 4199 C CA . GLU A 1 538 ? -8.104 10.602 -15.917 1.00 94.88 538 GLU A CA 1
ATOM 4200 C C . GLU A 1 538 ? -8.201 11.421 -14.623 1.00 94.88 538 GLU A C 1
ATOM 4202 O O . GLU A 1 538 ? -9.236 11.423 -13.968 1.00 94.88 538 GLU A O 1
ATOM 4207 N N . LEU A 1 539 ? -7.125 12.124 -14.267 1.00 96.44 539 LEU A N 1
ATOM 4208 C CA . LEU A 1 539 ? -7.028 12.934 -13.052 1.00 96.44 539 LEU A CA 1
ATOM 4209 C C . LEU A 1 539 ? -7.490 14.386 -13.248 1.00 96.44 539 LEU A C 1
ATOM 4211 O O . LEU A 1 539 ? -7.235 15.212 -12.375 1.00 96.44 539 LEU A O 1
ATOM 4215 N N . GLU A 1 540 ? -8.095 14.709 -14.395 1.00 97.12 540 GLU A N 1
ATOM 4216 C CA . GLU A 1 540 ? -8.586 16.056 -14.727 1.00 97.12 540 GLU A CA 1
ATOM 4217 C C . GLU A 1 540 ? -7.524 17.159 -14.536 1.00 97.12 540 GLU A C 1
ATOM 4219 O O . GLU A 1 540 ? -7.810 18.280 -14.123 1.00 97.12 540 GLU A O 1
ATOM 4224 N N . VAL A 1 541 ? -6.260 16.842 -14.840 1.00 97.00 541 VAL A N 1
ATOM 4225 C CA . VAL A 1 541 ? -5.139 17.789 -14.713 1.00 97.00 541 VAL A CA 1
ATOM 4226 C C . VAL A 1 541 ? -5.182 18.846 -15.816 1.00 97.00 541 VAL A C 1
ATOM 4228 O O . VAL A 1 541 ? -4.709 19.962 -15.616 1.00 97.00 541 VAL A O 1
ATOM 4231 N N . TYR A 1 542 ? -5.705 18.482 -16.986 1.00 97.50 542 TYR A N 1
ATOM 4232 C CA . TYR A 1 542 ? -5.738 19.343 -18.162 1.00 97.50 542 TYR A CA 1
ATOM 4233 C C . TYR A 1 542 ? -7.033 20.139 -18.235 1.00 97.50 542 TYR A C 1
ATOM 4235 O O . TYR A 1 542 ? -8.123 19.591 -18.062 1.00 97.50 542 TYR A O 1
ATOM 4243 N N . LEU A 1 543 ? -6.920 21.420 -18.569 1.00 97.31 543 LEU A N 1
ATOM 4244 C CA . LEU A 1 543 ? -8.073 22.252 -18.887 1.00 97.31 543 LEU A CA 1
ATOM 4245 C C . LEU A 1 543 ? -8.624 21.902 -20.283 1.00 97.31 543 LEU A C 1
ATOM 4247 O O . LEU A 1 543 ? -7.864 21.448 -21.144 1.00 97.31 543 LEU A O 1
ATOM 4251 N N . PRO A 1 544 ? -9.916 22.163 -20.566 1.00 97.62 544 PRO A N 1
ATOM 4252 C CA . PRO A 1 544 ? -10.519 21.849 -21.865 1.00 97.62 544 PRO A CA 1
ATOM 4253 C C . PRO A 1 544 ? -9.766 22.432 -23.071 1.00 97.62 544 PRO A C 1
ATOM 4255 O O . PRO A 1 544 ? -9.624 21.761 -24.092 1.00 97.62 544 PRO A O 1
ATOM 4258 N N . ASP A 1 545 ? -9.219 23.645 -22.941 1.00 97.75 545 ASP A N 1
ATOM 4259 C CA . ASP A 1 545 ? -8.452 24.308 -24.007 1.00 97.75 545 ASP A CA 1
ATOM 4260 C C . ASP A 1 545 ? -7.083 23.648 -24.264 1.00 97.75 545 ASP A C 1
ATOM 4262 O O . ASP A 1 545 ? -6.493 23.809 -25.333 1.00 97.75 545 ASP A O 1
ATOM 4266 N N . GLU A 1 546 ? -6.575 22.863 -23.311 1.00 97.88 546 GLU A N 1
ATOM 4267 C CA . GLU A 1 546 ? -5.314 22.130 -23.439 1.00 97.88 546 GLU A CA 1
ATOM 4268 C C . GLU A 1 546 ? -5.505 20.766 -24.115 1.00 97.88 546 GLU A C 1
ATOM 4270 O O . GLU A 1 546 ? -4.529 20.185 -24.596 1.00 97.88 546 GLU A O 1
ATOM 4275 N N . PHE A 1 547 ? -6.742 20.257 -24.207 1.00 97.69 547 PHE A N 1
ATOM 4276 C CA . PHE A 1 547 ? -7.024 18.904 -24.700 1.00 97.69 547 PHE A CA 1
ATOM 4277 C C . PHE A 1 547 ? -6.456 18.661 -26.094 1.00 97.69 547 PHE A C 1
ATOM 4279 O O . PHE A 1 547 ? -5.822 17.632 -26.317 1.00 97.69 547 PHE A O 1
ATOM 4286 N N . ALA A 1 548 ? -6.626 19.604 -27.024 1.00 97.94 548 ALA A N 1
ATOM 4287 C CA . ALA A 1 548 ? -6.107 19.460 -28.383 1.00 97.94 548 ALA A CA 1
ATOM 4288 C C . ALA A 1 548 ? -4.581 19.262 -28.393 1.00 97.94 548 ALA A C 1
ATOM 4290 O O . ALA A 1 548 ? -4.074 18.365 -29.067 1.00 97.94 548 ALA A O 1
ATOM 4291 N N . THR A 1 549 ? -3.855 20.049 -27.595 1.00 97.69 549 THR A N 1
ATOM 4292 C CA . THR A 1 549 ? -2.396 19.956 -27.466 1.00 97.69 549 THR A CA 1
ATOM 4293 C C . THR A 1 549 ? -1.974 18.650 -26.795 1.00 97.69 549 THR A C 1
ATOM 4295 O O . THR A 1 549 ? -1.048 17.995 -27.270 1.00 97.69 549 THR A O 1
ATOM 4298 N N . GLN A 1 550 ? -2.662 18.230 -25.730 1.00 98.06 550 GLN A N 1
ATOM 4299 C CA . GLN A 1 550 ? -2.342 16.981 -25.029 1.00 98.06 550 GLN A CA 1
ATOM 4300 C C . GLN A 1 550 ? -2.643 15.744 -25.887 1.00 98.06 550 GLN A C 1
ATOM 4302 O O . GLN A 1 550 ? -1.838 14.816 -25.918 1.00 98.06 550 GLN A O 1
ATOM 4307 N N . TYR A 1 551 ? -3.740 15.740 -26.653 1.00 98.00 551 TYR A N 1
ATOM 4308 C CA . TYR A 1 551 ? -4.028 14.677 -27.621 1.00 98.00 551 TYR A CA 1
ATOM 4309 C C . TYR A 1 551 ? -3.023 14.654 -28.773 1.00 98.00 551 TYR A C 1
ATOM 4311 O O . TYR A 1 551 ? -2.608 13.573 -29.187 1.00 98.00 551 TYR A O 1
ATOM 4319 N N . ALA A 1 552 ? -2.593 15.817 -29.272 1.00 98.12 552 ALA A N 1
ATOM 4320 C CA . ALA A 1 552 ? -1.545 15.888 -30.287 1.00 98.12 552 ALA A CA 1
ATOM 4321 C C . ALA A 1 552 ? -0.218 15.316 -29.761 1.00 98.12 552 ALA A C 1
ATOM 4323 O O . ALA A 1 552 ? 0.430 14.527 -30.449 1.00 98.12 552 ALA A O 1
ATOM 4324 N N . LEU A 1 553 ? 0.149 15.648 -28.520 1.00 97.75 553 LEU A N 1
ATOM 4325 C CA . LEU A 1 553 ? 1.343 15.119 -27.865 1.00 97.75 553 LEU A CA 1
ATOM 4326 C C . LEU A 1 553 ? 1.248 13.603 -27.628 1.00 97.75 553 LEU A C 1
ATOM 4328 O O . LEU A 1 553 ? 2.195 12.873 -27.917 1.00 97.75 553 LEU A O 1
ATOM 4332 N N . LEU A 1 554 ? 0.094 13.111 -27.167 1.00 97.88 554 LEU A N 1
ATOM 4333 C CA . LEU A 1 554 ? -0.161 11.677 -27.014 1.00 97.88 554 LEU A CA 1
ATOM 4334 C C . LEU A 1 554 ? -0.062 10.946 -28.358 1.00 97.88 554 LEU A C 1
ATOM 4336 O O . LEU A 1 554 ? 0.584 9.905 -28.443 1.00 97.88 554 LEU A O 1
ATOM 4340 N N . SER A 1 555 ? -0.656 11.507 -29.417 1.00 98.06 555 SER A N 1
ATOM 4341 C CA . SER A 1 555 ? -0.574 10.960 -30.774 1.00 98.06 555 SER A CA 1
ATOM 4342 C C . SER A 1 555 ? 0.869 10.906 -31.272 1.00 98.06 555 SER A C 1
ATOM 4344 O O . SER A 1 555 ? 1.260 9.913 -31.882 1.00 98.06 555 SER A O 1
ATOM 4346 N N . PHE A 1 556 ? 1.669 11.940 -30.997 1.00 98.19 556 PHE A N 1
ATOM 4347 C CA . PHE A 1 556 ? 3.084 11.976 -31.357 1.00 98.19 556 PHE A CA 1
ATOM 4348 C C . PHE A 1 556 ? 3.871 10.845 -30.681 1.00 98.19 556 PHE A C 1
ATOM 4350 O O . PHE A 1 556 ? 4.576 10.099 -31.363 1.00 98.19 556 PHE A O 1
ATOM 4357 N N . PHE A 1 557 ? 3.722 10.659 -29.366 1.00 97.56 557 PHE A N 1
ATOM 4358 C CA . PHE A 1 557 ? 4.419 9.577 -28.663 1.00 97.56 557 PHE A CA 1
ATOM 4359 C C . PHE A 1 557 ? 3.920 8.191 -29.074 1.00 97.56 557 PHE A C 1
ATOM 4361 O O . PHE A 1 557 ? 4.739 7.306 -29.319 1.00 97.56 557 PHE A O 1
ATOM 4368 N N . ALA A 1 558 ? 2.609 8.020 -29.257 1.00 96.56 558 ALA A N 1
ATOM 4369 C CA . ALA A 1 558 ? 2.039 6.763 -29.731 1.00 96.56 558 ALA A CA 1
ATOM 4370 C C . ALA A 1 558 ? 2.551 6.386 -31.131 1.00 96.56 558 ALA A C 1
ATOM 4372 O O . ALA A 1 558 ? 2.895 5.225 -31.368 1.00 96.56 558 ALA A O 1
ATOM 4373 N N . GLN A 1 559 ? 2.649 7.359 -32.045 1.00 97.88 559 GLN A N 1
ATOM 4374 C CA . GLN A 1 559 ? 3.232 7.151 -33.369 1.00 97.88 559 GLN A CA 1
ATOM 4375 C C . GLN A 1 559 ? 4.724 6.811 -33.273 1.00 97.88 559 GLN A C 1
ATOM 4377 O O . GLN A 1 559 ? 5.165 5.831 -33.868 1.00 97.88 559 GLN A O 1
ATOM 4382 N N . THR A 1 560 ? 5.478 7.555 -32.462 1.00 98.00 560 THR A N 1
ATOM 4383 C CA . THR A 1 560 ? 6.908 7.304 -32.220 1.00 98.00 560 THR A CA 1
ATOM 4384 C C . THR A 1 560 ? 7.142 5.885 -31.686 1.00 98.00 560 THR A C 1
ATOM 4386 O O . THR A 1 560 ? 8.048 5.181 -32.129 1.00 98.00 560 THR A O 1
ATOM 4389 N N . ARG A 1 561 ? 6.282 5.403 -30.781 1.00 96.81 561 ARG A N 1
ATOM 4390 C CA . ARG A 1 561 ? 6.329 4.025 -30.273 1.00 96.81 561 ARG A CA 1
ATOM 4391 C C . ARG A 1 561 ? 6.000 2.992 -31.350 1.00 96.81 561 ARG A C 1
ATOM 4393 O O . ARG A 1 561 ? 6.650 1.949 -31.402 1.00 96.81 561 ARG A O 1
ATOM 4400 N N . ALA A 1 562 ? 5.024 3.261 -32.217 1.00 97.31 562 ALA A N 1
ATOM 4401 C CA . ALA A 1 562 ? 4.709 2.375 -33.338 1.00 97.31 562 ALA A CA 1
ATOM 4402 C C . ALA A 1 562 ? 5.885 2.267 -34.326 1.00 97.31 562 ALA A C 1
ATOM 4404 O O . ALA A 1 562 ? 6.231 1.165 -34.755 1.00 97.31 562 ALA A O 1
ATOM 4405 N N . GLU A 1 563 ? 6.540 3.389 -34.631 1.00 96.88 563 GLU A N 1
ATOM 4406 C CA . GLU A 1 563 ? 7.752 3.440 -35.456 1.00 96.88 563 GLU A CA 1
ATOM 4407 C C . GLU A 1 563 ? 8.914 2.680 -34.798 1.00 96.88 563 GLU A C 1
ATOM 4409 O O . GLU A 1 563 ? 9.586 1.888 -35.463 1.00 96.88 563 GLU A O 1
ATOM 4414 N N . HIS A 1 564 ? 9.091 2.825 -33.480 1.00 95.56 564 HIS A N 1
ATOM 4415 C CA . HIS A 1 564 ? 10.073 2.058 -32.704 1.00 95.56 564 HIS A CA 1
ATOM 4416 C C . HIS A 1 564 ? 9.838 0.544 -32.797 1.00 95.56 564 HIS A C 1
ATOM 4418 O O . HIS A 1 564 ? 10.766 -0.226 -33.051 1.00 95.56 564 HIS A O 1
ATOM 4424 N N . TYR A 1 565 ? 8.588 0.087 -32.672 1.00 94.94 565 TYR A N 1
ATOM 4425 C CA . TYR A 1 565 ? 8.261 -1.333 -32.839 1.00 94.94 565 TYR A CA 1
ATOM 4426 C C . TYR A 1 565 ? 8.441 -1.830 -34.270 1.00 94.94 565 TYR A C 1
ATOM 4428 O O . TYR A 1 565 ? 8.888 -2.963 -34.462 1.00 94.94 565 TYR A O 1
ATOM 4436 N N . ALA A 1 566 ? 8.128 -1.012 -35.277 1.00 94.50 566 ALA A N 1
ATOM 4437 C CA . ALA A 1 566 ? 8.385 -1.355 -36.672 1.00 94.50 566 ALA A CA 1
ATOM 4438 C C . ALA A 1 566 ? 9.893 -1.518 -36.928 1.00 94.50 566 ALA A C 1
ATOM 4440 O O . ALA A 1 566 ? 10.310 -2.489 -37.566 1.00 94.50 566 ALA A O 1
ATOM 4441 N N . TYR A 1 567 ? 10.712 -0.624 -36.366 1.00 91.38 567 TYR A N 1
ATOM 4442 C CA . TYR A 1 567 ? 12.170 -0.715 -36.403 1.00 91.38 567 TYR A CA 1
ATOM 4443 C C . TYR A 1 567 ? 12.684 -2.001 -35.738 1.00 91.38 567 TYR A C 1
ATOM 4445 O O . TYR A 1 567 ? 13.417 -2.763 -36.376 1.00 91.38 567 TYR A O 1
ATOM 4453 N N . LEU A 1 568 ? 12.254 -2.290 -34.503 1.00 90.75 568 LEU A N 1
ATOM 4454 C CA . LEU A 1 568 ? 12.625 -3.517 -33.791 1.00 90.75 568 LEU A CA 1
ATOM 4455 C C . LEU A 1 568 ? 12.208 -4.764 -34.574 1.00 90.75 568 LEU A C 1
ATOM 4457 O O . LEU A 1 568 ? 13.028 -5.645 -34.814 1.00 90.75 568 LEU A O 1
ATOM 4461 N N . THR A 1 569 ? 10.964 -4.821 -35.048 1.00 90.88 569 THR A N 1
ATOM 4462 C CA . THR A 1 569 ? 10.443 -5.968 -35.805 1.00 90.88 569 THR A CA 1
ATOM 4463 C C . THR A 1 569 ? 11.234 -6.194 -37.089 1.00 90.88 569 THR A C 1
ATOM 4465 O O . THR A 1 569 ? 11.600 -7.330 -37.384 1.00 90.88 569 THR A O 1
ATOM 4468 N N . SER A 1 570 ? 11.545 -5.131 -37.834 1.00 88.25 570 SER A N 1
ATOM 4469 C CA . SER A 1 570 ? 12.358 -5.204 -39.052 1.00 88.25 570 SER A CA 1
ATOM 4470 C C . SER A 1 570 ? 13.765 -5.735 -38.758 1.00 88.25 570 SER A C 1
ATOM 4472 O O . SER A 1 570 ? 14.221 -6.695 -39.388 1.00 88.25 570 SER A O 1
ATOM 4474 N N . HIS A 1 571 ? 14.429 -5.180 -37.738 1.00 84.69 571 HIS A N 1
ATOM 4475 C CA . HIS A 1 571 ? 15.766 -5.611 -37.335 1.00 84.69 571 HIS A CA 1
ATOM 4476 C C . HIS A 1 571 ? 15.786 -7.078 -36.876 1.00 84.69 571 HIS A C 1
ATOM 4478 O O . HIS A 1 571 ? 16.624 -7.862 -37.330 1.00 84.69 571 HIS A O 1
ATOM 4484 N N . LEU A 1 572 ? 14.846 -7.463 -36.009 1.00 84.38 572 LEU A N 1
ATOM 4485 C CA . LEU A 1 572 ? 14.727 -8.818 -35.475 1.00 84.38 572 LEU A CA 1
ATOM 4486 C C . LEU A 1 572 ? 14.358 -9.830 -36.562 1.00 84.38 572 LEU A C 1
ATOM 4488 O O . LEU A 1 572 ? 14.947 -10.907 -36.600 1.00 84.38 572 LEU A O 1
ATOM 4492 N N . SER A 1 573 ? 13.458 -9.478 -37.483 1.00 85.62 573 SER A N 1
ATOM 4493 C CA . SER A 1 573 ? 13.085 -10.341 -38.611 1.00 85.62 573 SER A CA 1
ATOM 4494 C C . SER A 1 573 ? 14.286 -10.617 -39.506 1.00 85.62 573 SER A C 1
ATOM 4496 O O . SER A 1 573 ? 14.554 -11.772 -39.828 1.00 85.62 573 SER A O 1
ATOM 4498 N N . ARG A 1 574 ? 15.077 -9.588 -39.841 1.00 81.88 574 ARG A N 1
ATOM 4499 C CA . ARG A 1 574 ? 16.317 -9.767 -40.609 1.00 81.88 574 ARG A CA 1
ATOM 4500 C C . ARG A 1 574 ? 17.315 -10.665 -39.875 1.00 81.88 574 ARG A C 1
ATOM 4502 O O . ARG A 1 574 ? 17.929 -11.516 -40.504 1.00 81.88 574 ARG A O 1
ATOM 4509 N N . ARG A 1 575 ? 17.449 -10.514 -38.552 1.00 77.12 575 ARG A N 1
ATOM 4510 C CA . ARG A 1 575 ? 18.363 -11.333 -37.736 1.00 77.12 575 ARG A CA 1
ATOM 4511 C C . ARG A 1 575 ? 17.930 -12.797 -37.625 1.00 77.12 575 ARG A C 1
ATOM 4513 O O . ARG A 1 575 ? 18.784 -13.674 -37.583 1.00 77.12 575 ARG A O 1
ATOM 4520 N N . LEU A 1 576 ? 16.627 -13.051 -37.522 1.00 78.50 576 LEU A N 1
ATOM 4521 C CA . LEU A 1 576 ? 16.059 -14.390 -37.331 1.00 78.50 576 LEU A CA 1
ATOM 4522 C C . LEU A 1 576 ? 15.750 -15.107 -38.654 1.00 78.50 576 LEU A C 1
ATOM 4524 O O . LEU A 1 576 ? 15.430 -16.295 -38.636 1.00 78.50 576 LEU A O 1
ATOM 4528 N N . THR A 1 577 ? 15.849 -14.416 -39.794 1.00 78.00 577 THR A N 1
ATOM 4529 C CA . THR A 1 577 ? 15.696 -15.042 -41.111 1.00 78.00 577 THR A CA 1
ATOM 4530 C C . THR A 1 577 ? 16.828 -16.057 -41.310 1.00 78.00 577 THR A C 1
ATOM 4532 O O . THR A 1 577 ? 17.998 -15.683 -41.202 1.00 78.00 577 THR A O 1
ATOM 4535 N N . PRO A 1 578 ? 16.524 -17.336 -41.594 1.00 61.06 578 PRO A N 1
ATOM 4536 C CA . PRO A 1 578 ? 17.559 -18.329 -41.838 1.00 61.06 578 PRO A CA 1
ATOM 4537 C C . PRO A 1 578 ? 18.391 -17.917 -43.056 1.00 61.06 578 PRO A C 1
ATOM 4539 O O . PRO A 1 578 ? 17.844 -17.638 -44.124 1.00 61.06 578 PRO A O 1
ATOM 4542 N N . LEU A 1 579 ? 19.717 -17.890 -42.899 1.00 57.72 579 LEU A N 1
ATOM 4543 C CA . LEU A 1 579 ? 20.642 -17.749 -44.024 1.00 57.72 579 LEU A CA 1
ATOM 4544 C C . LEU A 1 579 ? 20.330 -18.865 -45.033 1.00 57.72 579 LEU A C 1
ATOM 4546 O O . LEU A 1 579 ? 20.327 -20.043 -44.668 1.00 57.72 579 LEU A O 1
ATOM 4550 N N . ALA A 1 580 ? 20.033 -18.499 -46.284 1.00 45.34 580 ALA A N 1
ATOM 4551 C CA . ALA A 1 580 ? 19.849 -19.472 -47.355 1.00 45.34 580 ALA A CA 1
ATOM 4552 C C . ALA A 1 580 ? 21.083 -20.395 -47.417 1.00 45.34 580 ALA A C 1
ATOM 4554 O O . ALA A 1 580 ? 22.205 -19.898 -47.271 1.00 45.34 580 ALA A O 1
ATOM 4555 N N . PRO A 1 581 ? 20.918 -21.717 -47.611 1.00 43.06 581 PRO A N 1
ATOM 4556 C CA . PRO A 1 581 ? 22.060 -22.610 -47.730 1.00 43.06 581 PRO A CA 1
ATOM 4557 C C . PRO A 1 581 ? 22.926 -22.135 -48.900 1.00 43.06 581 PRO A C 1
ATOM 4559 O O . PRO A 1 581 ? 22.445 -22.036 -50.030 1.00 43.06 581 PRO A O 1
ATOM 4562 N N . HIS A 1 582 ? 24.191 -21.809 -48.622 1.00 37.59 582 HIS A N 1
ATOM 4563 C CA . HIS A 1 582 ? 25.170 -21.561 -49.675 1.00 37.59 582 HIS A CA 1
ATOM 4564 C C . HIS A 1 582 ? 25.181 -22.783 -50.610 1.00 37.59 582 HIS A C 1
ATOM 4566 O O . HIS A 1 582 ? 25.300 -23.907 -50.110 1.00 37.59 582 HIS A O 1
ATOM 4572 N N . PRO A 1 583 ? 25.012 -22.608 -51.936 1.00 40.78 583 PRO A N 1
ATOM 4573 C CA . PRO A 1 583 ? 25.195 -23.717 -52.857 1.00 40.78 583 PRO A CA 1
ATOM 4574 C C . PRO A 1 583 ? 26.655 -24.205 -52.769 1.00 40.78 583 PRO A C 1
ATOM 4576 O O . PRO A 1 583 ? 27.535 -23.389 -52.479 1.00 40.78 583 PRO A O 1
ATOM 4579 N N . PRO A 1 584 ? 26.878 -25.519 -52.948 1.00 50.84 584 PRO A N 1
ATOM 4580 C CA . PRO A 1 584 ? 28.146 -26.195 -52.666 1.00 50.84 584 PRO A CA 1
ATOM 4581 C C . PRO A 1 584 ? 29.339 -25.677 -53.470 1.00 50.84 584 PRO A C 1
ATOM 4583 O O . PRO A 1 584 ? 29.136 -25.209 -54.616 1.00 50.84 584 PRO A O 1
#